Protein AF-J2WHX5-F1 (afdb_monomer_lite)

Foldseek 3Di:
DDADDLGWDWDDDPPDIDTDDFDDFWDFPDFWDWPDWADPPDQKGKTKTFTRTGQGSLAQPFDDDAPVSDLWDDKDKWFAWQPHTWAPWDWGWDDDGQFKTKIKIKIWHDLPPDPVDDTDIKIWMWMQGNNRRMIMIMIGDRDNDQDAAEFEKADKFAAAAVGPDGDPDFHQWIKIAQDQQKIKIKGKAAPPKDWPNHQEHDKATDIHHHTFTWDDDLFFTETNDQFFWQRMKMKMFIARDTCHNHPPDDRFDWFFKKKFKWFQQDPDAFKWKKKFWKAAPVGRVDIIIAIEIEGPQQWDAPPDPPCLCPPPSCVVQQQQPPVDNVRTSHDRRMIMHITGNLQPQVDVPRRITTRIMMIHRASSSHKYAHWYAFNRDDDVRHTGQADDPDPPDDDGTHMRHPHDDGGTITTQKMWGWHWDWDWGWDWMKIWMWRAGNVGRIDDIRIDTDTDRHTDTYTHIGMHNSPDDDD

pLDDT: mean 80.38, std 15.56, range [23.22, 98.12]

Structure (mmCIF, N/CA/C/O backbone):
data_AF-J2WHX5-F1
#
_entry.id   AF-J2WHX5-F1
#
loop_
_atom_site.group_PDB
_atom_site.id
_atom_site.type_symbol
_atom_site.label_atom_id
_atom_site.label_alt_id
_atom_site.label_comp_id
_atom_site.label_asym_id
_atom_site.label_entity_id
_atom_site.label_seq_id
_atom_site.pdbx_PDB_ins_code
_atom_site.Cartn_x
_atom_site.Cartn_y
_atom_site.Cartn_z
_atom_site.occupancy
_atom_site.B_iso_or_equiv
_atom_site.auth_seq_id
_atom_site.auth_comp_id
_atom_site.auth_asym_id
_atom_site.auth_atom_id
_atom_site.pdbx_PDB_model_num
ATOM 1 N N . GLN A 1 1 ? -35.694 11.756 69.079 1.00 69.62 1 GLN A N 1
ATOM 2 C CA . GLN A 1 1 ? -35.467 11.508 67.651 1.00 69.62 1 GLN A CA 1
ATOM 3 C C . GLN A 1 1 ? -34.637 10.246 67.579 1.00 69.62 1 GLN A C 1
ATOM 5 O O . GLN A 1 1 ? -33.686 10.145 68.351 1.00 69.62 1 GLN A O 1
ATOM 10 N N . ALA A 1 2 ? -35.062 9.271 66.788 1.00 67.25 2 ALA A N 1
ATOM 11 C CA . ALA A 1 2 ? -34.169 8.220 66.316 1.00 67.25 2 ALA A CA 1
ATOM 12 C C . ALA A 1 2 ? -33.824 8.549 64.863 1.00 67.25 2 ALA A C 1
ATOM 14 O O . ALA A 1 2 ? -34.623 9.209 64.198 1.00 67.25 2 ALA A O 1
ATOM 15 N N . THR A 1 3 ? -32.652 8.116 64.429 1.00 66.19 3 THR A N 1
ATOM 16 C CA . THR A 1 3 ? -32.201 8.185 63.043 1.00 66.19 3 THR A CA 1
ATOM 17 C C . THR A 1 3 ? -31.681 6.800 62.696 1.00 66.19 3 THR A C 1
ATOM 19 O O . THR A 1 3 ? -31.061 6.168 63.560 1.00 66.19 3 THR A O 1
ATOM 22 N N . ASP A 1 4 ? -31.998 6.308 61.509 1.00 67.38 4 ASP A N 1
ATOM 23 C CA . ASP A 1 4 ? -31.472 5.063 60.949 1.00 67.38 4 ASP A CA 1
ATOM 24 C C . ASP A 1 4 ? -30.154 5.333 60.199 1.00 67.38 4 ASP A C 1
ATOM 26 O O . ASP A 1 4 ? -29.227 5.875 60.815 1.00 67.38 4 ASP A O 1
ATOM 30 N N . LYS A 1 5 ? -29.975 4.827 58.975 1.00 59.03 5 LYS A N 1
ATOM 31 C CA . LYS A 1 5 ? -28.643 4.559 58.404 1.00 59.03 5 LYS A CA 1
ATOM 32 C C . LYS A 1 5 ? -28.237 5.570 57.330 1.00 59.03 5 LYS A C 1
ATOM 34 O O . LYS A 1 5 ? -27.084 6.002 57.329 1.00 59.03 5 LYS A O 1
ATOM 39 N N . ASP A 1 6 ? -29.167 5.866 56.446 1.00 62.56 6 ASP A N 1
ATOM 40 C CA . ASP A 1 6 ? -29.176 6.857 55.361 1.00 62.56 6 ASP A CA 1
ATOM 41 C C . ASP A 1 6 ? -29.341 8.285 55.920 1.00 62.56 6 ASP A C 1
ATOM 43 O O . ASP A 1 6 ? -28.575 9.187 55.576 1.00 62.56 6 ASP A O 1
ATOM 47 N N . GLY A 1 7 ? -30.235 8.472 56.892 1.00 64.38 7 GLY A N 1
ATOM 48 C CA . GLY A 1 7 ? -30.440 9.745 57.580 1.00 64.38 7 GLY A CA 1
ATOM 49 C C . GLY A 1 7 ? -31.873 10.012 58.029 1.00 64.38 7 GLY A C 1
ATOM 50 O O . GLY A 1 7 ? -32.100 11.044 58.679 1.00 64.38 7 GLY A O 1
ATOM 51 N N . ASP A 1 8 ? -32.818 9.117 57.742 1.00 69.88 8 ASP A N 1
ATOM 52 C CA . ASP A 1 8 ? -34.226 9.324 58.043 1.00 69.88 8 ASP A CA 1
ATOM 53 C C . ASP A 1 8 ? -34.507 9.487 59.535 1.00 69.88 8 ASP A C 1
ATOM 55 O O . ASP A 1 8 ? -33.930 8.827 60.403 1.00 69.88 8 ASP A O 1
ATOM 59 N N . THR A 1 9 ? -35.390 10.433 59.885 1.00 71.44 9 THR A N 1
ATOM 60 C CA . THR A 1 9 ? -35.590 10.802 61.297 1.00 71.44 9 THR A CA 1
ATOM 61 C C . THR A 1 9 ? -36.992 10.541 61.826 1.00 71.44 9 THR A C 1
ATOM 63 O O . THR A 1 9 ? -37.989 11.166 61.462 1.00 71.44 9 THR A O 1
ATOM 66 N N . VAL A 1 10 ? -37.047 9.685 62.843 1.00 68.75 10 VAL A N 1
ATOM 67 C CA . VAL A 1 10 ? -38.260 9.375 63.591 1.00 68.75 10 VAL A CA 1
ATOM 68 C C . VAL A 1 10 ? -38.437 10.378 64.728 1.00 68.75 10 VAL A C 1
ATOM 70 O O . VAL A 1 10 ? -37.725 10.357 65.746 1.00 68.75 10 VAL A O 1
ATOM 73 N N . THR A 1 11 ? -39.440 11.246 64.593 1.00 73.06 11 THR A N 1
ATOM 74 C CA . THR A 1 11 ? -39.823 12.216 65.628 1.00 73.06 11 THR A CA 1
ATOM 75 C C . THR A 1 11 ? -41.095 11.769 66.344 1.00 73.06 11 THR A C 1
ATOM 77 O O . THR A 1 11 ? -42.181 11.710 65.771 1.00 73.06 11 THR A O 1
ATOM 80 N N . ALA A 1 12 ? -40.969 11.478 67.641 1.00 64.31 12 ALA A N 1
ATOM 81 C CA . ALA A 1 12 ? -42.103 11.133 68.488 1.00 64.31 12 ALA A CA 1
ATOM 82 C C . ALA A 1 12 ? -42.965 12.375 68.779 1.00 64.31 12 ALA A C 1
ATOM 84 O O . ALA A 1 12 ? -42.508 13.314 69.434 1.00 64.31 12 ALA A O 1
ATOM 85 N N . ALA A 1 13 ? -44.223 12.356 68.337 1.00 68.88 13 ALA A N 1
ATOM 86 C CA . ALA A 1 13 ? -45.250 13.291 68.784 1.00 68.88 13 ALA A CA 1
ATOM 87 C C . ALA A 1 13 ? -46.080 12.656 69.914 1.00 68.88 13 ALA A C 1
ATOM 89 O O . ALA A 1 13 ? -46.140 11.435 70.038 1.00 68.88 13 ALA A O 1
ATOM 90 N N . ALA A 1 14 ? -46.753 13.478 70.725 1.00 71.12 14 ALA A N 1
ATOM 91 C CA . ALA A 1 14 ? -47.416 13.037 71.960 1.00 71.12 14 ALA A CA 1
ATOM 92 C C . ALA A 1 14 ? -48.461 11.909 71.791 1.00 71.12 14 ALA A C 1
ATOM 94 O O . ALA A 1 14 ? -48.745 11.205 72.756 1.00 71.12 14 ALA A O 1
ATOM 95 N N . GLU A 1 15 ? -49.014 11.732 70.585 1.00 76.00 15 GLU A N 1
ATOM 96 C CA . GLU A 1 15 ? -50.045 10.728 70.273 1.00 76.00 15 GLU A CA 1
ATOM 97 C C . GLU A 1 15 ? -49.767 9.934 68.979 1.00 76.00 15 GLU A C 1
ATOM 99 O O . GLU A 1 15 ? -50.596 9.124 68.567 1.00 76.00 15 GLU A O 1
ATOM 104 N N . LYS A 1 16 ? -48.622 10.147 68.308 1.00 71.69 16 LYS A N 1
ATOM 105 C CA . LYS A 1 16 ? -48.278 9.432 67.065 1.00 71.69 16 LYS A CA 1
ATOM 106 C C . LYS A 1 16 ? -46.773 9.317 66.825 1.00 71.69 16 LYS A C 1
ATOM 108 O O . LYS A 1 16 ? -46.006 10.226 67.144 1.00 71.69 16 LYS A O 1
ATOM 113 N N . LEU A 1 17 ? -46.385 8.220 66.183 1.00 76.19 17 LEU A N 1
ATOM 114 C CA . LEU A 1 17 ? -45.088 8.077 65.535 1.00 76.19 17 LEU A CA 1
ATOM 115 C C . LEU A 1 17 ? -45.186 8.698 64.136 1.00 76.19 17 LEU A C 1
ATOM 117 O O . LEU A 1 17 ? -46.140 8.410 63.414 1.00 76.19 17 LEU A O 1
ATOM 121 N N . VAL A 1 18 ? -44.242 9.563 63.775 1.00 74.25 18 VAL A N 1
ATOM 122 C CA . VAL A 1 18 ? -44.043 9.995 62.387 1.00 74.25 18 VAL A CA 1
ATOM 123 C C . VAL A 1 18 ? -42.678 9.479 61.964 1.00 74.25 18 VAL A C 1
ATOM 125 O O . VAL A 1 18 ? -41.686 9.734 62.650 1.00 74.25 18 VAL A O 1
ATOM 128 N N . ILE A 1 19 ? -42.687 8.722 60.875 1.00 71.50 19 ILE A N 1
ATOM 129 C CA . ILE A 1 19 ? -41.524 8.230 60.148 1.00 71.50 19 ILE A CA 1
ATOM 130 C C . ILE A 1 19 ? -41.614 8.936 58.793 1.00 71.50 19 ILE A C 1
ATOM 132 O O . ILE A 1 19 ? -42.675 8.882 58.164 1.00 71.50 19 ILE A O 1
ATOM 136 N N . THR A 1 20 ? -40.567 9.663 58.423 1.00 68.81 20 THR A N 1
ATOM 137 C CA . THR A 1 20 ? -40.278 9.947 57.014 1.00 68.81 20 THR A CA 1
ATOM 138 C C . THR A 1 20 ? -39.442 8.772 56.520 1.00 68.81 20 THR A C 1
ATOM 140 O O . THR A 1 20 ? -38.697 8.208 57.321 1.00 68.81 20 THR A O 1
ATOM 143 N N . VAL A 1 21 ? -39.683 8.357 55.281 1.00 71.44 21 VAL A N 1
ATOM 144 C CA . VAL A 1 21 ? -38.788 7.485 54.526 1.00 71.44 21 VAL A CA 1
ATOM 145 C C . VAL A 1 21 ? -38.542 8.236 53.224 1.00 71.44 21 VAL A C 1
ATOM 147 O O . VAL A 1 21 ? -39.523 8.545 52.537 1.00 71.44 21 VAL A O 1
ATOM 150 N N . ASP A 1 22 ? -37.297 8.604 52.960 1.00 71.19 22 ASP A N 1
ATOM 151 C CA . ASP A 1 22 ? -36.846 9.129 51.678 1.00 71.19 22 ASP A CA 1
ATOM 152 C C . ASP A 1 22 ? -36.421 7.909 50.832 1.00 71.19 22 ASP A C 1
ATOM 154 O O . ASP A 1 22 ? -35.438 7.248 51.139 1.00 71.19 22 ASP A O 1
ATOM 158 N N . ASP A 1 23 ? -37.249 7.585 49.835 1.00 72.94 23 ASP A N 1
ATOM 159 C CA . ASP A 1 23 ? -37.222 6.396 48.961 1.00 72.94 23 ASP A CA 1
ATOM 160 C C . ASP A 1 23 ? -37.295 6.938 47.522 1.00 72.94 23 ASP A C 1
ATOM 162 O O . ASP A 1 23 ? -38.270 7.633 47.178 1.00 72.94 23 ASP A O 1
ATOM 166 N N . ASP A 1 24 ? -36.227 6.757 46.732 1.00 78.00 24 ASP A N 1
ATOM 167 C CA . ASP A 1 24 ? -36.141 7.269 45.360 1.00 78.00 24 ASP A CA 1
ATOM 168 C C . ASP A 1 24 ? -35.414 6.357 44.355 1.00 78.00 24 ASP A C 1
ATOM 170 O O . ASP A 1 24 ? -34.281 5.925 44.530 1.00 78.00 24 ASP A O 1
ATOM 174 N N . THR A 1 25 ? -36.059 6.140 43.204 1.00 84.00 25 THR A N 1
ATOM 175 C CA . THR A 1 25 ? -35.474 5.370 42.102 1.00 84.00 25 THR A CA 1
ATOM 176 C C . THR A 1 25 ? -34.244 6.083 41.506 1.00 84.00 25 THR A C 1
ATOM 178 O O . THR A 1 25 ? -34.341 7.274 41.179 1.00 84.00 25 THR A O 1
ATOM 181 N N . PRO A 1 26 ? -33.137 5.369 41.222 1.00 89.75 26 PRO A N 1
ATOM 182 C CA . PRO A 1 26 ? -31.967 5.912 40.542 1.00 89.75 26 PRO A CA 1
ATOM 183 C C . PRO A 1 26 ? -32.295 6.518 39.177 1.00 89.75 26 PRO A C 1
ATOM 185 O O . PRO A 1 26 ? -33.204 6.079 38.463 1.00 89.75 26 PRO A O 1
ATOM 188 N N . VAL A 1 27 ? -31.513 7.521 38.778 1.00 88.12 27 VAL A N 1
ATOM 189 C CA . VAL A 1 27 ? -31.733 8.298 37.555 1.00 88.12 27 VAL A CA 1
ATOM 190 C C . VAL A 1 27 ? -30.424 8.484 36.801 1.00 88.12 27 VAL A C 1
ATOM 192 O O . VAL A 1 27 ? -29.420 8.901 37.371 1.00 88.12 27 VAL A O 1
ATOM 195 N N . ILE A 1 28 ? -30.481 8.263 35.487 1.00 86.00 28 ILE A N 1
ATOM 196 C CA . ILE A 1 28 ? -29.488 8.771 34.543 1.00 86.00 28 ILE A CA 1
ATOM 197 C C . ILE A 1 28 ? -30.054 10.029 33.877 1.00 86.00 28 ILE A C 1
ATOM 199 O O . ILE A 1 28 ? -31.105 9.991 33.234 1.00 86.00 28 ILE A O 1
ATOM 203 N N . GLY A 1 29 ? -29.408 11.172 34.124 1.00 76.44 29 GLY A N 1
ATOM 204 C CA . GLY A 1 29 ? -29.926 12.505 33.783 1.00 76.44 29 GLY A CA 1
ATOM 205 C C . GLY A 1 29 ? -29.842 12.861 32.295 1.00 76.44 29 GLY A C 1
ATOM 206 O O . GLY A 1 29 ? -30.629 13.676 31.807 1.00 76.44 29 GLY A O 1
ATOM 207 N N . THR A 1 30 ? -28.921 12.228 31.574 1.00 76.62 30 THR A N 1
ATOM 208 C CA . THR A 1 30 ? -28.704 12.342 30.129 1.00 76.62 30 THR A CA 1
ATOM 209 C C . THR A 1 30 ? -28.457 10.948 29.578 1.00 76.62 30 THR A C 1
ATOM 211 O O . THR A 1 30 ? -27.685 10.196 30.164 1.00 76.62 30 THR A O 1
ATOM 214 N N . ALA A 1 31 ? -29.092 10.598 28.455 1.00 74.06 31 ALA A N 1
ATOM 215 C CA . ALA A 1 31 ? -28.729 9.374 27.747 1.00 74.06 31 ALA A CA 1
ATOM 216 C C . ALA A 1 31 ? -27.216 9.401 27.445 1.00 74.06 31 ALA A C 1
ATOM 218 O O . ALA A 1 31 ? -26.727 10.479 27.089 1.00 74.06 31 ALA A O 1
ATOM 219 N N . PRO A 1 32 ? -26.488 8.284 27.601 1.00 76.62 32 PRO A N 1
ATOM 220 C CA . PRO A 1 32 ? -25.073 8.246 27.264 1.00 76.62 32 PRO A CA 1
ATOM 221 C C . PRO A 1 32 ? -24.844 8.571 25.786 1.00 76.62 32 PRO A C 1
ATOM 223 O O . PRO A 1 32 ? -25.601 8.120 24.926 1.00 76.62 32 PRO A O 1
ATOM 226 N N . VAL A 1 33 ? -23.821 9.374 25.492 1.00 71.50 33 VAL A N 1
ATOM 227 C CA . VAL A 1 33 ? -23.455 9.776 24.125 1.00 71.50 33 VAL A CA 1
ATOM 228 C C . VAL A 1 33 ? -21.936 9.798 24.005 1.00 71.50 33 VAL A C 1
ATOM 230 O O . VAL A 1 33 ? -21.283 10.490 24.783 1.00 71.50 33 VAL A O 1
ATOM 233 N N . GLN A 1 34 ? -21.393 9.087 23.015 1.00 77.94 34 GLN A N 1
ATOM 234 C CA . GLN A 1 34 ? -19.989 9.181 22.607 1.00 77.94 34 GLN A CA 1
ATOM 235 C C . GLN A 1 34 ? -19.668 10.604 22.118 1.00 77.94 34 GLN A C 1
ATOM 237 O O . GLN A 1 34 ? -20.315 11.111 21.203 1.00 77.94 34 GLN A O 1
ATOM 242 N N . ASP A 1 35 ? -18.655 11.231 22.718 1.00 67.69 35 ASP A N 1
ATOM 243 C CA . ASP A 1 35 ? -18.164 12.578 22.371 1.00 67.69 35 ASP A CA 1
ATOM 244 C C . ASP A 1 35 ? -16.783 12.540 21.681 1.00 67.69 35 ASP A C 1
ATOM 246 O O . ASP A 1 35 ? -16.350 13.518 21.073 1.00 67.69 35 ASP A O 1
ATOM 250 N N . VAL A 1 36 ? -16.074 11.405 21.764 1.00 64.69 36 VAL A N 1
ATOM 251 C CA . VAL A 1 36 ? -14.696 11.249 21.270 1.00 64.69 36 VAL A CA 1
ATOM 252 C C . VAL A 1 36 ? -14.537 9.968 20.454 1.00 64.69 36 VAL A C 1
ATOM 254 O O . VAL A 1 36 ? -14.772 8.872 20.963 1.00 64.69 36 VAL A O 1
ATOM 257 N N . ASP A 1 37 ? -14.061 10.134 19.219 1.00 66.75 37 ASP A N 1
ATOM 258 C CA . ASP A 1 37 ? -13.574 9.061 18.348 1.00 66.75 37 ASP A CA 1
ATOM 259 C C . ASP A 1 37 ? -12.095 8.742 18.659 1.00 66.75 37 ASP A C 1
ATOM 261 O O . ASP A 1 37 ? -11.327 9.644 19.022 1.00 66.75 37 ASP A O 1
ATOM 265 N N . PRO A 1 38 ? -11.643 7.486 18.497 1.00 68.00 38 PRO A N 1
ATOM 266 C CA . PRO A 1 38 ? -10.283 7.092 18.840 1.00 68.00 38 PRO A CA 1
ATOM 267 C C . PRO A 1 38 ? -9.247 7.566 17.811 1.00 68.00 38 PRO A C 1
ATOM 269 O O . PRO A 1 38 ? -9.544 7.904 16.666 1.00 68.00 38 PRO A O 1
ATOM 272 N N . THR A 1 39 ? -7.977 7.559 18.219 1.00 64.44 39 THR A N 1
ATOM 273 C CA . THR A 1 39 ? -6.865 7.978 17.352 1.00 64.44 39 THR A CA 1
ATOM 274 C C . THR A 1 39 ? -6.471 6.862 16.381 1.00 64.44 39 THR A C 1
ATOM 276 O O . THR A 1 39 ? -6.155 5.749 16.799 1.00 64.44 39 THR A O 1
ATOM 279 N N . LEU A 1 40 ? -6.437 7.171 15.081 1.00 59.16 40 LEU A N 1
ATOM 280 C CA . LEU A 1 40 ? -5.997 6.243 14.033 1.00 59.16 40 LEU A CA 1
ATOM 281 C C . LEU A 1 40 ? -4.537 5.800 14.242 1.00 59.16 40 LEU A C 1
ATOM 283 O O . LEU A 1 40 ? -3.682 6.609 14.603 1.00 59.16 40 LEU A O 1
ATOM 287 N N . GLY A 1 41 ? -4.252 4.517 14.000 1.00 56.66 41 GLY A N 1
ATOM 288 C CA . GLY A 1 41 ? -2.913 3.931 14.158 1.00 56.66 41 GLY A CA 1
ATOM 289 C C . GLY A 1 41 ? -2.445 3.741 15.610 1.00 56.66 41 GLY A C 1
ATOM 290 O O . GLY A 1 41 ? -1.303 3.342 15.830 1.00 56.66 41 GLY A O 1
ATOM 291 N N . ALA A 1 42 ? -3.293 4.018 16.605 1.00 67.56 42 ALA A N 1
ATOM 292 C CA . ALA A 1 42 ? -3.021 3.671 17.997 1.00 67.56 42 ALA A CA 1
ATOM 293 C C . ALA A 1 42 ? -3.208 2.163 18.244 1.00 67.56 42 ALA A C 1
ATOM 295 O O . ALA A 1 42 ? -4.025 1.518 17.593 1.00 67.56 42 ALA A O 1
ATOM 296 N N . THR A 1 43 ? -2.479 1.609 19.217 1.00 76.12 43 THR A N 1
ATOM 297 C CA . THR A 1 43 ? -2.618 0.203 19.646 1.00 76.12 43 THR A CA 1
ATOM 298 C C . THR A 1 43 ? -3.829 -0.038 20.550 1.00 76.12 43 THR A C 1
ATOM 300 O O . THR A 1 43 ? -4.262 -1.176 20.685 1.00 76.12 43 THR A O 1
ATOM 303 N N . SER A 1 44 ? -4.374 1.016 21.164 1.00 83.88 44 SER A N 1
ATOM 304 C CA . SER A 1 44 ? -5.655 0.997 21.872 1.00 83.88 44 SER A CA 1
ATOM 305 C C . SER A 1 44 ? -6.564 2.112 21.357 1.00 83.88 44 SER A C 1
ATOM 307 O O . SER A 1 44 ? -6.102 3.168 20.915 1.00 83.88 44 SER A O 1
ATOM 309 N N . TRP A 1 45 ? -7.869 1.865 21.385 1.00 86.81 45 TRP A N 1
ATOM 310 C CA . TRP A 1 45 ? -8.908 2.849 21.103 1.00 86.81 45 TRP A CA 1
ATOM 311 C C . TRP A 1 45 ? -9.553 3.290 22.408 1.00 86.81 45 TRP A C 1
ATOM 313 O O . TRP A 1 45 ? -9.808 2.472 23.287 1.00 86.81 45 TRP A O 1
ATOM 323 N N . THR A 1 46 ? -9.829 4.586 22.531 1.00 88.25 46 THR A N 1
ATOM 324 C CA . THR A 1 46 ? -10.501 5.165 23.694 1.00 88.25 46 THR A CA 1
ATOM 325 C C . THR A 1 46 ? -11.726 5.933 23.232 1.00 88.25 46 THR A C 1
ATOM 327 O O . THR A 1 46 ? -11.609 6.861 22.435 1.00 88.25 46 THR A O 1
ATOM 330 N N . PHE A 1 47 ? -12.875 5.557 23.776 1.00 88.38 47 PHE A N 1
ATOM 331 C CA . PHE A 1 47 ? -14.158 6.222 23.603 1.00 88.38 47 PHE A CA 1
ATOM 332 C C . PHE A 1 47 ? -14.562 6.833 24.942 1.00 88.38 47 PHE A C 1
ATOM 334 O O . PHE A 1 47 ? -14.354 6.222 25.992 1.00 88.38 47 PHE A O 1
ATOM 341 N N . SER A 1 48 ? -15.154 8.021 24.933 1.00 90.06 48 SER A N 1
ATOM 342 C CA . SER A 1 48 ? -15.643 8.668 26.154 1.00 90.06 48 SER A CA 1
ATOM 343 C C . SER A 1 48 ? -16.919 9.445 25.894 1.00 90.06 48 SER A C 1
ATOM 345 O O . SER A 1 48 ? -17.133 9.923 24.778 1.00 90.06 48 SER A O 1
ATOM 347 N N . GLY A 1 49 ? -17.733 9.609 26.932 1.00 88.75 49 GLY A N 1
ATOM 348 C CA . GLY A 1 49 ? -18.998 10.323 26.837 1.00 88.75 49 GLY A CA 1
ATOM 349 C C . GLY A 1 49 ? -19.595 10.695 28.188 1.00 88.75 49 GLY A C 1
ATOM 350 O O . GLY A 1 49 ? -19.127 10.251 29.240 1.00 88.75 49 GLY A O 1
ATOM 351 N N . ASP A 1 50 ? -20.648 11.508 28.151 1.00 86.25 50 ASP A N 1
ATOM 352 C CA . ASP A 1 50 ? -21.379 11.930 29.347 1.00 86.25 50 ASP A CA 1
ATOM 353 C C . ASP A 1 50 ? -22.241 10.784 29.905 1.00 86.25 50 ASP A C 1
ATOM 355 O O . ASP A 1 50 ? -22.867 10.018 29.171 1.00 86.25 50 ASP A O 1
ATOM 359 N N . PHE A 1 51 ? -22.306 10.693 31.230 1.00 83.69 51 PHE A N 1
ATOM 360 C CA . PHE A 1 51 ? -23.065 9.709 31.995 1.00 83.69 51 PHE A CA 1
ATOM 361 C C . PHE A 1 51 ? -23.521 10.342 33.320 1.00 83.69 51 PHE A C 1
ATOM 363 O O . PHE A 1 51 ? -22.922 10.127 34.371 1.00 83.69 51 PHE A O 1
ATOM 370 N N . ALA A 1 52 ? -24.577 11.161 33.267 1.00 84.38 52 ALA A N 1
ATOM 371 C CA . ALA A 1 52 ? -25.080 11.909 34.422 1.00 84.38 52 ALA A CA 1
ATOM 372 C C . ALA A 1 52 ? -25.695 10.981 35.485 1.00 84.38 52 ALA A C 1
ATOM 374 O O . ALA A 1 52 ? -26.871 10.617 35.392 1.00 84.38 52 ALA A O 1
ATOM 375 N N . TYR A 1 53 ? -24.899 10.600 36.480 1.00 88.56 53 TYR A N 1
ATOM 376 C CA . TYR A 1 53 ? -25.161 9.514 37.416 1.00 88.56 53 TYR A CA 1
ATOM 377 C C . TYR A 1 53 ? -25.829 10.006 38.704 1.00 88.56 53 TYR A C 1
ATOM 379 O O . TYR A 1 53 ? -25.298 10.852 39.421 1.00 88.56 53 TYR A O 1
ATOM 387 N N . SER A 1 54 ? -26.977 9.427 39.064 1.00 88.56 54 SER A N 1
ATOM 388 C CA . SER A 1 54 ? -27.621 9.699 40.351 1.00 88.56 54 SER A CA 1
ATOM 389 C C . SER A 1 54 ? -28.229 8.437 40.956 1.00 88.56 54 SER A C 1
ATOM 391 O O . SER A 1 54 ? -29.191 7.886 40.426 1.00 88.56 54 SER A O 1
ATOM 393 N N . ILE A 1 55 ? -27.692 8.015 42.103 1.00 87.38 55 ILE A N 1
ATOM 394 C CA . ILE A 1 55 ? -28.142 6.830 42.856 1.00 87.38 55 ILE A CA 1
ATOM 395 C C . ILE A 1 55 ? -29.258 7.124 43.873 1.00 87.38 55 ILE A C 1
ATOM 397 O O . ILE A 1 55 ? -29.809 6.192 44.437 1.00 87.38 55 ILE A O 1
ATOM 401 N N . GLY A 1 56 ? -29.569 8.402 44.122 1.00 84.50 56 GLY A N 1
ATOM 402 C CA . GLY A 1 56 ? -30.590 8.797 45.097 1.00 84.50 56 GLY A CA 1
ATOM 403 C C . GLY A 1 56 ? -30.126 8.755 46.561 1.00 84.50 56 GLY A C 1
ATOM 404 O O . GLY A 1 56 ? -28.929 8.848 46.864 1.00 84.50 56 GLY A O 1
ATOM 405 N N . ALA A 1 57 ? -31.096 8.666 47.467 1.00 80.31 57 ALA A N 1
ATOM 406 C CA . ALA A 1 57 ? -30.952 8.470 48.905 1.00 80.31 57 ALA A CA 1
ATOM 407 C C . ALA A 1 57 ? -30.503 7.039 49.250 1.00 80.31 57 ALA A C 1
ATOM 409 O O . ALA A 1 57 ? -29.697 6.858 50.168 1.00 80.31 57 ALA A O 1
ATOM 410 N N . ASP A 1 58 ? -30.927 6.047 48.463 1.00 83.12 58 ASP A N 1
ATOM 411 C CA . ASP A 1 58 ? -30.697 4.610 48.679 1.00 83.12 58 ASP A CA 1
ATOM 412 C C . ASP A 1 58 ? -29.273 4.126 48.312 1.00 83.12 58 ASP A C 1
ATOM 414 O O . ASP A 1 58 ? -29.027 2.974 47.931 1.00 83.12 58 ASP A O 1
ATOM 418 N N . GLN A 1 59 ? -28.281 5.009 48.473 1.00 82.06 59 GLN A N 1
ATOM 419 C CA . GLN A 1 59 ? -26.881 4.754 48.151 1.00 82.06 59 GLN A CA 1
ATOM 420 C C . GLN A 1 59 ? -26.295 3.575 48.950 1.00 82.06 59 GLN A C 1
ATOM 422 O O . GLN A 1 59 ? -26.310 3.525 50.188 1.00 82.06 59 GLN A O 1
ATOM 427 N N . ARG A 1 60 ? -25.636 2.661 48.231 1.00 81.94 60 ARG A N 1
ATOM 428 C CA . ARG A 1 60 ? -24.878 1.556 48.824 1.00 81.94 60 ARG A CA 1
ATOM 429 C C . ARG A 1 60 ? -23.716 2.071 49.682 1.00 81.94 60 ARG A C 1
ATOM 431 O O . ARG A 1 60 ? -23.042 3.054 49.376 1.00 81.94 60 ARG A O 1
ATOM 438 N N . GLY A 1 61 ? -23.465 1.388 50.802 1.00 69.31 61 GLY A N 1
ATOM 439 C CA . GLY A 1 61 ? -22.372 1.739 51.719 1.00 69.31 61 GLY A CA 1
ATOM 440 C C . GLY A 1 61 ? -20.993 1.741 51.030 1.00 69.31 61 GLY A C 1
ATOM 441 O O . GLY A 1 61 ? -20.835 1.132 49.980 1.00 69.31 61 GLY A O 1
ATOM 442 N N . PRO A 1 62 ? -19.952 2.352 51.632 1.00 70.62 62 PRO A N 1
ATOM 443 C CA . PRO A 1 62 ? -18.695 2.730 50.958 1.00 70.62 62 PRO A CA 1
ATOM 444 C C . PRO A 1 62 ? -17.779 1.565 50.519 1.00 70.62 62 PRO A C 1
ATOM 446 O O . PRO A 1 62 ? -16.598 1.778 50.252 1.00 70.62 62 PRO A O 1
ATOM 449 N N . THR A 1 63 ? -18.280 0.332 50.500 1.00 80.50 63 THR A N 1
ATOM 450 C CA . THR A 1 63 ? -17.544 -0.895 50.195 1.00 80.50 63 THR A CA 1
ATOM 451 C C . THR A 1 63 ? -18.354 -1.770 49.249 1.00 80.50 63 THR A C 1
ATOM 453 O O . THR A 1 63 ? -19.281 -2.452 49.685 1.00 80.50 63 THR A O 1
ATOM 456 N N . TYR A 1 64 ? -17.934 -1.793 47.990 1.00 90.19 64 TYR A N 1
ATOM 457 C CA . TYR A 1 64 ? -18.395 -2.712 46.957 1.00 90.19 64 TYR A CA 1
ATOM 458 C C . TYR A 1 64 ? -17.459 -3.923 46.988 1.00 90.19 64 TYR A C 1
ATOM 460 O O . TYR A 1 64 ? -16.248 -3.764 46.829 1.00 90.19 64 TYR A O 1
ATOM 468 N N . SER A 1 65 ? -17.975 -5.117 47.298 1.00 88.69 65 SER A N 1
ATOM 469 C CA . SER A 1 65 ? -17.133 -6.310 47.511 1.00 88.69 65 SER A CA 1
ATOM 470 C C . SER A 1 65 ? -17.265 -7.370 46.418 1.00 88.69 65 SER A C 1
ATOM 472 O O . SER A 1 65 ? -16.488 -8.326 46.386 1.00 88.69 65 SER A O 1
ATOM 474 N N . SER A 1 66 ? -18.245 -7.202 45.532 1.00 91.50 66 SER A N 1
ATOM 475 C CA . SER A 1 66 ? -18.574 -8.107 44.440 1.00 91.50 66 SER A CA 1
ATOM 476 C C . SER A 1 66 ? -19.518 -7.430 43.441 1.00 91.50 66 SER A C 1
ATOM 478 O O . SER A 1 66 ? -20.172 -6.445 43.773 1.00 91.50 66 SER A O 1
ATOM 480 N N . ALA A 1 67 ? -19.701 -8.045 42.269 1.00 90.06 67 ALA A N 1
ATOM 481 C CA . ALA A 1 67 ? -20.713 -7.644 41.287 1.00 90.06 67 ALA A CA 1
ATOM 482 C C . ALA A 1 67 ? -22.153 -7.585 41.846 1.0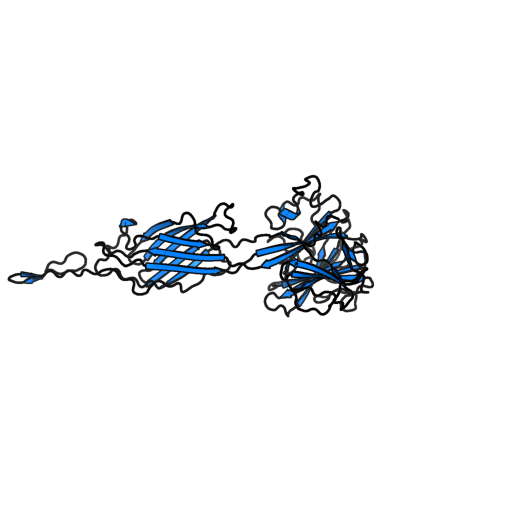0 90.06 67 ALA A C 1
ATOM 484 O O . ALA A 1 67 ? -22.982 -6.852 41.324 1.00 90.06 67 ALA A O 1
ATOM 485 N N . ALA A 1 68 ? -22.472 -8.351 42.898 1.00 88.88 68 ALA A N 1
ATOM 486 C CA . ALA A 1 68 ? -23.793 -8.320 43.541 1.00 88.88 68 ALA A CA 1
ATOM 487 C C . ALA A 1 68 ? -23.986 -7.099 44.464 1.00 88.88 68 ALA A C 1
ATOM 489 O O . ALA A 1 68 ? -25.113 -6.770 44.843 1.00 88.88 68 ALA A O 1
ATOM 490 N N . ASP A 1 69 ? -22.885 -6.435 44.818 1.00 89.19 69 ASP A N 1
ATOM 491 C CA . ASP A 1 69 ? -22.878 -5.195 45.586 1.00 89.19 69 ASP A CA 1
ATOM 492 C C . ASP A 1 69 ? -22.830 -3.953 44.682 1.00 89.19 69 ASP A C 1
ATOM 494 O O . ASP A 1 69 ? -22.888 -2.855 45.219 1.00 89.19 69 ASP A O 1
ATOM 498 N N . SER A 1 70 ? -22.706 -4.121 43.359 1.00 93.06 70 SER A N 1
ATOM 499 C CA . SER A 1 70 ? -22.530 -3.037 42.385 1.00 93.06 70 SER A CA 1
ATOM 500 C C . SER A 1 70 ? -23.753 -2.127 42.278 1.00 93.06 70 SER A C 1
ATOM 502 O O . SER A 1 70 ? -24.882 -2.612 42.370 1.00 93.06 70 SER A O 1
ATOM 504 N N . ASP A 1 71 ? -23.527 -0.836 42.010 1.00 93.94 71 ASP A N 1
ATOM 505 C CA . ASP A 1 71 ? -24.601 0.078 41.598 1.00 93.94 71 ASP A CA 1
ATOM 506 C C . ASP A 1 71 ? -25.032 -0.175 40.133 1.00 93.94 71 ASP A C 1
ATOM 508 O O . ASP A 1 71 ? -25.990 0.428 39.655 1.00 93.94 71 ASP A O 1
ATOM 512 N N . PHE A 1 72 ? -24.346 -1.059 39.393 1.00 94.00 72 PHE A N 1
ATOM 513 C CA . PHE A 1 72 ? -24.653 -1.402 38.003 1.00 94.00 72 PHE A CA 1
ATOM 514 C C . PHE A 1 72 ? -25.075 -2.866 37.866 1.00 94.00 72 PHE A C 1
ATOM 516 O O . PHE A 1 72 ? -24.442 -3.783 38.391 1.00 94.00 72 PHE A O 1
ATOM 523 N N . ALA A 1 73 ? -26.126 -3.107 37.087 1.00 93.38 73 ALA A N 1
ATOM 524 C CA . ALA A 1 73 ? -26.670 -4.438 36.855 1.00 93.38 73 ALA A CA 1
ATOM 525 C C . ALA A 1 73 ? -27.021 -4.679 35.386 1.00 93.38 73 ALA A C 1
ATOM 527 O O . ALA A 1 73 ? -27.230 -3.752 34.607 1.00 93.38 73 ALA A O 1
ATOM 528 N N . ALA A 1 74 ? -27.136 -5.963 35.033 1.00 92.19 74 ALA A N 1
ATOM 529 C CA . ALA A 1 74 ? -27.545 -6.426 33.707 1.00 92.19 74 ALA A CA 1
ATOM 530 C C . ALA A 1 74 ? -26.702 -5.863 32.544 1.00 92.19 74 ALA A C 1
ATOM 532 O O . ALA A 1 74 ? -27.247 -5.648 31.466 1.00 92.19 74 ALA A O 1
ATOM 533 N N . LEU A 1 75 ? -25.395 -5.654 32.761 1.00 94.88 75 LEU A N 1
ATOM 534 C CA . LEU A 1 75 ? -24.478 -5.251 31.697 1.00 94.88 75 LEU A CA 1
ATOM 535 C C . LEU A 1 75 ? -24.428 -6.331 30.607 1.00 94.88 75 LEU A C 1
ATOM 537 O O . LEU A 1 75 ? -24.178 -7.505 30.902 1.00 94.88 75 LEU A O 1
ATOM 541 N N . ALA A 1 76 ? -24.653 -5.930 29.362 1.00 95.44 76 ALA A N 1
ATOM 542 C CA . ALA A 1 76 ? -24.605 -6.786 28.189 1.00 95.44 76 ALA A CA 1
ATOM 543 C C . ALA A 1 76 ? -23.962 -6.030 27.024 1.00 95.44 76 ALA A C 1
ATOM 545 O O . ALA A 1 76 ? -24.390 -4.932 26.684 1.00 95.44 76 ALA A O 1
ATOM 546 N N . LEU A 1 77 ? -22.951 -6.640 26.405 1.00 97.19 77 LEU A N 1
ATOM 547 C CA . LEU A 1 77 ? -22.346 -6.155 25.169 1.00 97.19 77 LEU A CA 1
ATOM 548 C C . LEU A 1 77 ? -22.940 -6.915 23.978 1.00 97.19 77 LEU A C 1
ATOM 550 O O . LEU A 1 77 ? -23.072 -8.142 24.011 1.00 97.19 77 LEU A O 1
ATOM 554 N N . SER A 1 78 ? -23.264 -6.186 22.918 1.00 96.31 78 SER A N 1
ATOM 555 C CA . SER A 1 78 ? -23.658 -6.720 21.614 1.00 96.31 78 SER A CA 1
ATOM 556 C C . SER A 1 78 ? -23.169 -5.792 20.499 1.00 96.31 78 SER A C 1
ATOM 558 O O . SER A 1 78 ? -22.606 -4.742 20.792 1.00 96.31 78 SER A O 1
ATOM 560 N N . GLY A 1 79 ? -23.348 -6.184 19.236 1.00 94.12 79 GLY A N 1
ATOM 561 C CA . GLY A 1 79 ? -22.968 -5.361 18.087 1.00 94.12 79 GLY A CA 1
ATOM 562 C C . GLY A 1 79 ? -22.231 -6.137 16.997 1.00 94.12 79 GLY A C 1
ATOM 563 O O . GLY A 1 79 ? -22.313 -7.371 16.918 1.00 94.12 79 GLY A O 1
ATOM 564 N N . SER A 1 80 ? -21.499 -5.404 16.167 1.00 90.31 80 SER A N 1
ATOM 565 C CA . SER A 1 80 ? -20.689 -5.904 15.060 1.00 90.31 80 SER A CA 1
ATOM 566 C C . SER A 1 80 ? -19.342 -5.192 14.946 1.00 90.31 80 SER A C 1
ATOM 568 O O . SER A 1 80 ? -19.207 -4.007 15.243 1.00 90.31 80 SER A O 1
ATOM 570 N N . ALA A 1 81 ? -18.360 -5.932 14.445 1.00 86.94 81 ALA A N 1
ATOM 571 C CA . ALA A 1 81 ? -17.079 -5.419 13.990 1.00 86.94 81 ALA A CA 1
ATOM 572 C C . ALA A 1 81 ? -16.839 -5.929 12.559 1.00 86.94 81 ALA A C 1
ATOM 574 O O . ALA A 1 81 ? -17.126 -7.089 12.257 1.00 86.94 81 ALA A O 1
ATOM 575 N N . ASN A 1 82 ? -16.360 -5.059 11.671 1.00 78.94 82 ASN A N 1
ATOM 576 C CA . ASN A 1 82 ? -16.211 -5.312 10.233 1.00 78.94 82 ASN A CA 1
ATOM 577 C C . ASN A 1 82 ? -17.500 -5.829 9.553 1.00 78.94 82 ASN A C 1
ATOM 579 O O . ASN A 1 82 ? -17.459 -6.756 8.744 1.00 78.94 82 ASN A O 1
ATOM 583 N N . ASP A 1 83 ? -18.652 -5.246 9.901 1.00 80.12 83 ASP A N 1
ATOM 584 C CA . ASP A 1 83 ? -20.003 -5.632 9.449 1.00 80.12 83 ASP A CA 1
ATOM 585 C C . ASP A 1 83 ? -20.443 -7.069 9.829 1.00 80.12 83 ASP A C 1
ATOM 587 O O . ASP A 1 83 ? -21.505 -7.540 9.405 1.00 80.12 83 ASP A O 1
ATOM 591 N N . VAL A 1 84 ? -19.666 -7.769 10.667 1.00 84.44 84 VAL A N 1
ATOM 592 C CA . VAL A 1 84 ? -19.951 -9.120 11.177 1.00 84.44 84 VAL A CA 1
ATOM 593 C C . VAL A 1 84 ? -20.260 -9.054 12.674 1.00 84.44 84 VAL A C 1
ATOM 595 O O . VAL A 1 84 ? -19.605 -8.347 13.434 1.00 84.44 84 VAL A O 1
ATOM 598 N N . ALA A 1 85 ? -21.280 -9.789 13.125 1.00 91.25 85 ALA A N 1
ATOM 599 C CA . ALA A 1 85 ? -21.668 -9.810 14.536 1.00 91.25 85 ALA A CA 1
ATOM 600 C C . ALA A 1 85 ? -20.539 -10.349 15.435 1.00 91.25 85 ALA A C 1
ATOM 602 O O . ALA A 1 85 ? -19.947 -11.388 15.133 1.00 91.25 85 ALA A O 1
ATOM 603 N N . ILE A 1 86 ? -20.291 -9.677 16.562 1.00 92.94 86 ILE A N 1
ATOM 604 C CA . ILE A 1 86 ? -19.265 -10.097 17.527 1.00 92.94 86 ILE A CA 1
ATOM 605 C C . ILE A 1 86 ? -19.616 -11.444 18.182 1.00 92.94 86 ILE A C 1
ATOM 607 O O . ILE A 1 86 ? -20.784 -11.792 18.380 1.00 92.94 86 ILE A O 1
ATOM 611 N N . VAL A 1 87 ? -18.586 -12.208 18.544 1.00 94.06 87 VAL A N 1
ATOM 612 C CA . VAL A 1 87 ? -18.685 -13.569 19.089 1.00 94.06 87 VAL A CA 1
ATOM 613 C C . VAL A 1 87 ? -18.209 -13.594 20.542 1.00 94.06 87 VAL A C 1
ATOM 615 O O . VAL A 1 87 ? -17.276 -12.890 20.908 1.00 94.06 87 VAL A O 1
ATOM 618 N N . ASP A 1 88 ? -18.848 -14.415 21.378 1.00 95.19 88 ASP A N 1
ATOM 619 C CA . ASP A 1 88 ? -18.549 -14.565 22.812 1.00 95.19 88 ASP A CA 1
ATOM 620 C C . ASP A 1 88 ? -18.377 -13.236 23.604 1.00 95.19 88 ASP A C 1
ATOM 622 O O . ASP A 1 88 ? -17.430 -13.136 24.387 1.00 95.19 88 ASP A O 1
ATOM 626 N N . PRO A 1 89 ? -19.246 -12.211 23.446 1.00 97.06 89 PRO A N 1
ATOM 627 C CA . PRO A 1 89 ? -19.105 -10.964 24.193 1.00 97.06 89 PRO A CA 1
ATOM 628 C C . PRO A 1 89 ? -19.291 -11.183 25.701 1.00 97.06 89 PRO A C 1
ATOM 630 O O . PRO A 1 89 ? -20.223 -11.862 26.145 1.00 97.06 89 PRO A O 1
ATOM 633 N N . THR A 1 90 ? -18.421 -10.571 26.502 1.00 96.88 90 THR A N 1
ATOM 634 C CA . THR A 1 90 ? -18.472 -10.587 27.964 1.00 96.88 90 THR A CA 1
ATOM 635 C C . THR A 1 90 ? -18.263 -9.190 28.540 1.00 96.88 90 THR A C 1
ATOM 637 O O . THR A 1 90 ? -17.476 -8.394 28.032 1.00 96.88 90 THR A O 1
ATOM 640 N N . VAL A 1 91 ? -18.972 -8.907 29.632 1.00 97.38 91 VAL A N 1
ATOM 641 C CA . VAL A 1 91 ? -18.747 -7.741 30.490 1.00 97.38 91 VAL A CA 1
ATOM 642 C C . VAL A 1 91 ? -18.728 -8.259 31.920 1.00 97.38 91 VAL A C 1
ATOM 644 O O . VAL A 1 91 ? -19.667 -8.928 32.358 1.00 97.38 91 VAL A O 1
ATOM 647 N N . THR A 1 92 ? -17.642 -8.009 32.643 1.00 96.62 92 THR A N 1
ATOM 648 C CA . THR A 1 92 ? -17.421 -8.554 33.986 1.00 96.62 92 THR A CA 1
ATOM 649 C C . THR A 1 92 ? -17.000 -7.453 34.946 1.00 96.62 92 THR A C 1
ATOM 651 O O . THR A 1 92 ? -16.136 -6.644 34.634 1.00 96.62 92 THR A O 1
ATOM 654 N N . TRP A 1 93 ? -17.632 -7.406 36.119 1.00 97.19 93 TRP A N 1
ATOM 655 C CA . TRP A 1 93 ? -17.275 -6.462 37.179 1.00 97.19 93 TRP A CA 1
ATOM 656 C C . TRP A 1 93 ? -15.848 -6.727 37.664 1.00 97.19 93 TRP A C 1
ATOM 658 O O . TRP A 1 93 ? -15.522 -7.866 38.011 1.00 97.19 93 TRP A O 1
ATOM 668 N N . ASP A 1 94 ? -15.029 -5.679 37.703 1.00 97.06 94 ASP A N 1
ATOM 669 C CA . ASP A 1 94 ? -13.664 -5.717 38.227 1.00 97.06 94 ASP A CA 1
ATOM 670 C C . ASP A 1 94 ? -13.599 -5.125 39.639 1.00 97.06 94 ASP A C 1
ATOM 672 O O . ASP A 1 94 ? -13.193 -5.787 40.599 1.00 97.06 94 ASP A O 1
ATOM 676 N N . SER A 1 95 ? -14.008 -3.862 39.763 1.00 95.81 95 SER A N 1
ATOM 677 C CA . SER A 1 95 ? -13.865 -3.085 40.987 1.00 95.81 95 SER A CA 1
ATOM 678 C C . SER A 1 95 ? -14.806 -1.885 41.008 1.00 95.81 95 SER A C 1
ATOM 680 O O . SER A 1 95 ? -15.232 -1.381 39.972 1.00 95.81 95 SER A O 1
ATOM 682 N N . GLU A 1 96 ? -15.154 -1.408 42.205 1.00 95.44 96 GLU A N 1
ATOM 683 C CA . GLU A 1 96 ? -16.067 -0.277 42.349 1.00 95.44 96 GLU A CA 1
ATOM 684 C C . GLU A 1 96 ? -15.872 0.485 43.661 1.00 95.44 96 GLU A C 1
ATOM 686 O O . GLU A 1 96 ? -15.406 -0.036 44.679 1.00 95.44 96 GLU A O 1
ATOM 691 N N . SER A 1 97 ? -16.219 1.765 43.617 1.00 92.94 97 SER A N 1
ATOM 692 C CA . SER A 1 97 ? -16.115 2.721 44.706 1.00 92.94 97 SER A CA 1
ATOM 693 C C . SER A 1 97 ? -17.249 3.750 44.631 1.00 92.94 97 SER A C 1
ATOM 695 O O . SER A 1 97 ? -18.069 3.751 43.711 1.00 92.94 97 SER A O 1
ATOM 697 N N . LEU A 1 98 ? -17.265 4.680 45.589 1.00 89.69 98 LEU A N 1
ATOM 698 C CA . LEU A 1 98 ? -18.162 5.840 45.555 1.00 89.69 98 LEU A CA 1
ATOM 699 C C . LEU A 1 98 ? -17.882 6.803 44.384 1.00 89.69 98 LEU A C 1
ATOM 701 O O . LEU A 1 98 ? -18.737 7.625 44.085 1.00 89.69 98 LEU A O 1
ATOM 705 N N . ALA A 1 99 ? -16.698 6.738 43.763 1.00 92.06 99 ALA A N 1
ATOM 706 C CA . ALA A 1 99 ? -16.279 7.665 42.709 1.00 92.06 99 ALA A CA 1
ATOM 707 C C . ALA A 1 99 ? -16.233 7.032 41.310 1.00 92.06 99 ALA A C 1
ATOM 709 O O . ALA A 1 99 ? -16.329 7.754 40.330 1.00 92.06 99 ALA A O 1
ATOM 710 N N . ALA A 1 100 ? -16.088 5.709 41.201 1.00 94.62 100 ALA A N 1
ATOM 711 C CA . ALA A 1 100 ? -16.021 5.024 39.912 1.00 94.62 100 ALA A CA 1
ATOM 712 C C . ALA A 1 100 ? -16.398 3.539 40.008 1.00 94.62 100 ALA A C 1
ATOM 714 O O . ALA A 1 100 ? -16.223 2.935 41.072 1.00 94.62 100 ALA A O 1
ATOM 715 N N . ALA A 1 101 ? -16.853 2.963 38.894 1.00 95.69 101 ALA A N 1
ATOM 716 C CA . ALA A 1 101 ? -17.052 1.525 38.691 1.00 95.69 101 ALA A CA 1
ATOM 717 C C . ALA A 1 101 ? -16.312 1.058 37.428 1.00 95.69 101 ALA A C 1
ATOM 719 O O . ALA A 1 101 ? -16.396 1.721 36.395 1.00 95.69 101 ALA A O 1
ATOM 720 N N . THR A 1 102 ? -15.618 -0.076 37.512 1.00 97.56 102 THR A N 1
ATOM 721 C CA . THR A 1 102 ? -14.748 -0.621 36.462 1.00 97.56 102 THR A CA 1
ATOM 722 C C . THR A 1 102 ? -15.204 -2.019 36.055 1.00 97.56 102 THR A C 1
ATOM 724 O O . THR A 1 102 ? -15.480 -2.872 36.906 1.00 97.56 102 THR A O 1
ATOM 727 N N . PHE A 1 103 ? -15.235 -2.270 34.748 1.00 98.12 103 PHE A N 1
ATOM 728 C CA . PHE A 1 103 ? -15.626 -3.540 34.147 1.00 98.12 103 PHE A CA 1
ATOM 729 C C . PHE A 1 103 ? -14.605 -3.970 33.094 1.00 98.12 103 PHE A C 1
ATOM 731 O O . PHE A 1 103 ? -14.259 -3.190 32.208 1.00 98.12 103 PHE A O 1
ATOM 738 N N . ASN A 1 104 ? -14.173 -5.230 33.154 1.00 97.94 104 ASN A N 1
ATOM 739 C CA . ASN A 1 104 ? -13.408 -5.851 32.078 1.00 97.94 104 ASN A CA 1
ATOM 740 C C . ASN A 1 104 ? -14.390 -6.307 30.994 1.00 97.94 104 ASN A C 1
ATOM 742 O O . ASN A 1 104 ? -15.362 -7.020 31.283 1.00 97.94 104 ASN A O 1
ATOM 746 N N . VAL A 1 105 ? -14.130 -5.896 29.761 1.00 97.69 105 VAL A N 1
ATOM 747 C CA . VAL A 1 105 ? -14.929 -6.178 28.570 1.00 97.69 105 VAL A CA 1
ATOM 748 C C . VAL A 1 105 ? -14.089 -7.034 27.633 1.00 97.69 105 VAL A C 1
ATOM 750 O O . VAL A 1 105 ? -12.894 -6.797 27.476 1.00 97.69 105 VAL A O 1
ATOM 753 N N . SER A 1 106 ? -14.698 -8.019 26.985 1.00 97.00 106 SER A N 1
ATOM 754 C CA . SER A 1 106 ? -14.057 -8.702 25.863 1.00 97.00 106 SER A CA 1
ATOM 755 C C . SER A 1 106 ? -15.077 -9.235 24.876 1.00 97.00 106 SER A C 1
ATOM 757 O O . SER A 1 106 ? -16.231 -9.483 25.220 1.00 97.00 106 SER A O 1
ATOM 759 N N . PHE A 1 107 ? -14.652 -9.410 23.635 1.00 95.94 107 PHE A N 1
ATOM 760 C CA . PHE A 1 107 ? -15.419 -10.071 22.586 1.00 95.94 107 PHE A CA 1
ATOM 761 C C . PHE A 1 107 ? -14.448 -10.630 21.549 1.00 95.94 107 PHE A C 1
ATOM 763 O O . PHE A 1 107 ? -13.242 -10.397 21.622 1.00 95.94 107 PHE A O 1
ATOM 770 N N . LYS A 1 108 ? -14.963 -11.378 20.578 1.00 93.50 108 LYS A N 1
ATOM 771 C CA . LYS A 1 108 ? -14.195 -11.798 19.410 1.00 93.50 108 LYS A CA 1
ATOM 772 C C . LYS A 1 108 ? -14.802 -11.264 18.127 1.00 93.50 108 LYS A C 1
ATOM 774 O O . LYS A 1 108 ? -16.024 -11.130 18.039 1.00 93.50 108 LYS A O 1
ATOM 779 N N . TYR A 1 109 ? -13.967 -11.018 17.129 1.00 89.31 109 TYR A N 1
ATOM 780 C CA . TYR A 1 109 ? -14.388 -10.525 15.819 1.00 89.31 109 TYR A CA 1
ATOM 781 C C . TYR A 1 109 ? -13.702 -11.278 14.678 1.00 89.31 109 TYR A C 1
ATOM 783 O O . TYR A 1 109 ? -12.669 -11.921 14.860 1.00 89.31 109 TYR A O 1
ATOM 791 N N . ASP A 1 110 ? -14.321 -11.221 13.504 1.00 83.44 110 ASP A N 1
ATOM 792 C CA . ASP A 1 110 ? -13.775 -11.755 12.261 1.00 83.44 110 ASP A CA 1
ATOM 793 C C . ASP A 1 110 ? -12.916 -10.667 11.598 1.00 83.44 110 ASP A C 1
ATOM 795 O O . ASP A 1 110 ? -13.429 -9.678 11.064 1.00 83.44 110 ASP A O 1
ATOM 799 N N . HIS A 1 111 ? -11.598 -10.823 11.708 1.00 74.44 111 HIS A N 1
ATOM 800 C CA . HIS A 1 111 ? -10.619 -9.876 11.182 1.00 74.44 111 HIS A CA 1
ATOM 801 C C . HIS A 1 111 ? -10.678 -9.790 9.646 1.00 74.44 111 HIS A C 1
ATOM 803 O O . HIS A 1 111 ? -10.752 -8.694 9.094 1.00 74.44 111 HIS A O 1
ATOM 809 N N . ASP A 1 112 ? -10.779 -10.937 8.969 1.00 66.81 112 ASP A N 1
ATOM 810 C CA . ASP A 1 112 ? -10.721 -11.063 7.503 1.00 66.81 112 ASP A CA 1
ATOM 811 C C . ASP A 1 112 ? -12.088 -10.863 6.815 1.00 66.81 112 ASP A C 1
ATOM 813 O O . ASP A 1 112 ? -12.221 -11.038 5.601 1.00 66.81 112 ASP A O 1
ATOM 817 N N . ARG A 1 113 ? -13.152 -10.583 7.587 1.00 68.19 113 ARG A N 1
ATOM 818 C CA . ARG A 1 113 ? -14.560 -10.584 7.121 1.00 68.19 113 ARG A CA 1
ATOM 819 C C . ARG A 1 113 ? -14.973 -11.923 6.486 1.00 68.19 113 ARG A C 1
ATOM 821 O O . ARG A 1 113 ? -15.878 -11.975 5.644 1.00 68.19 113 ARG A O 1
ATOM 828 N N . ASN A 1 114 ? -14.305 -13.010 6.867 1.00 62.38 114 ASN A N 1
ATOM 829 C CA . ASN A 1 114 ? -14.423 -14.321 6.253 1.00 62.38 114 ASN A CA 1
ATOM 830 C C . ASN A 1 114 ? -14.687 -15.389 7.316 1.00 62.38 114 ASN A C 1
ATOM 832 O O . ASN A 1 114 ? -13.774 -15.873 7.980 1.00 62.38 114 ASN A O 1
ATOM 836 N N . ALA A 1 115 ? -15.931 -15.876 7.357 1.00 56.00 115 ALA A N 1
ATOM 837 C CA . ALA A 1 115 ? -16.421 -16.864 8.322 1.00 56.00 115 ALA A CA 1
ATOM 838 C C . ALA A 1 115 ? -15.697 -18.239 8.320 1.00 56.00 115 ALA A C 1
ATOM 840 O O . ALA A 1 115 ? -16.127 -19.163 9.017 1.00 56.00 115 ALA A O 1
ATOM 841 N N . ALA A 1 116 ? -14.647 -18.411 7.511 1.00 58.41 116 ALA A N 1
ATOM 842 C CA . ALA A 1 116 ? -13.714 -19.531 7.562 1.00 58.41 116 ALA A CA 1
ATOM 843 C C . ALA A 1 116 ? -12.527 -19.316 8.530 1.00 58.41 116 ALA A C 1
ATOM 845 O O . ALA A 1 116 ? -11.945 -20.313 8.969 1.00 58.41 116 ALA A O 1
ATOM 846 N N . THR A 1 117 ? -12.167 -18.072 8.868 1.00 64.88 117 THR A N 1
ATOM 847 C CA . THR A 1 117 ? -11.048 -17.763 9.774 1.00 64.88 117 THR A CA 1
ATOM 848 C C . THR A 1 117 ? -11.480 -17.857 11.244 1.00 64.88 117 THR A C 1
ATOM 850 O O . THR A 1 117 ? -12.659 -17.762 11.590 1.00 64.88 117 THR A O 1
ATOM 853 N N . ALA A 1 118 ? -10.530 -18.128 12.142 1.00 79.50 118 ALA A N 1
ATOM 854 C CA . ALA A 1 118 ? -10.792 -18.152 13.577 1.00 79.50 118 ALA A CA 1
ATOM 855 C C . ALA A 1 118 ? -10.894 -16.711 14.118 1.00 79.50 118 ALA A C 1
ATOM 857 O O . ALA A 1 118 ? -9.948 -15.952 13.923 1.00 79.50 118 ALA A O 1
ATOM 858 N N . PRO A 1 119 ? -11.983 -16.332 14.816 1.00 84.62 119 PRO A N 1
ATOM 859 C CA . PRO A 1 119 ? -12.166 -14.958 15.265 1.00 84.62 119 PRO A CA 1
ATOM 860 C C . PRO A 1 119 ? -11.200 -14.602 16.406 1.00 84.62 119 PRO A C 1
ATOM 862 O O . PRO A 1 119 ? -11.023 -15.378 17.355 1.00 84.62 119 PRO A O 1
ATOM 865 N N . GLU A 1 120 ? -10.593 -13.423 16.303 1.00 88.06 120 GLU A N 1
ATOM 866 C CA . GLU A 1 120 ? -9.579 -12.893 17.220 1.00 88.06 120 GLU A CA 1
ATOM 867 C C . GLU A 1 120 ? -10.223 -12.293 18.477 1.00 88.06 120 GLU A C 1
ATOM 869 O O . GLU A 1 120 ? -11.330 -11.766 18.407 1.00 88.06 120 GLU A O 1
ATOM 874 N N . LEU A 1 121 ? -9.547 -12.390 19.629 1.00 92.94 121 LEU A N 1
ATOM 875 C CA . LEU A 1 121 ? -9.982 -11.802 20.900 1.00 92.94 121 LEU A CA 1
ATOM 876 C C . LEU A 1 121 ? -9.583 -10.324 20.984 1.00 92.94 121 LEU A C 1
ATOM 878 O O . LEU A 1 121 ? -8.423 -9.995 20.769 1.00 92.94 121 LEU A O 1
ATOM 882 N N . VAL A 1 122 ? -10.529 -9.485 21.395 1.00 92.94 122 VAL A N 1
ATOM 883 C CA . VAL A 1 122 ? -10.322 -8.081 21.764 1.00 92.94 122 VAL A CA 1
ATOM 884 C C . VAL A 1 122 ? -10.635 -7.934 23.250 1.00 92.94 122 VAL A C 1
ATOM 886 O O . VAL A 1 122 ? -11.702 -8.374 23.699 1.00 92.94 122 VAL A O 1
ATOM 889 N N . GLU A 1 123 ? -9.724 -7.331 24.014 1.00 95.06 123 GLU A N 1
ATOM 890 C CA . GLU A 1 123 ? -9.925 -7.015 25.429 1.00 95.06 123 GLU A CA 1
ATOM 891 C C . GLU A 1 123 ? -10.078 -5.497 25.633 1.00 95.06 123 GLU A C 1
ATOM 893 O O . GLU A 1 123 ? -9.677 -4.675 24.807 1.00 95.06 123 GLU A O 1
ATOM 898 N N . GLY A 1 124 ? -10.728 -5.103 26.728 1.00 95.69 124 GLY A N 1
ATOM 899 C CA . GLY A 1 124 ? -10.969 -3.703 27.049 1.00 95.69 124 GLY A CA 1
ATOM 900 C C . GLY A 1 124 ? -11.433 -3.474 28.484 1.00 95.69 124 GLY A C 1
ATOM 901 O O . GLY A 1 124 ? -11.793 -4.397 29.214 1.00 95.69 124 GLY A O 1
ATOM 902 N N . THR A 1 125 ? -11.420 -2.212 28.895 1.00 97.44 125 THR A N 1
ATOM 903 C CA . THR A 1 125 ? -11.819 -1.732 30.217 1.00 97.44 125 THR A CA 1
ATOM 904 C C . THR A 1 125 ? -12.834 -0.606 30.064 1.00 97.44 125 THR A C 1
ATOM 906 O O . THR A 1 125 ? -12.547 0.436 29.476 1.00 97.44 125 THR A O 1
ATOM 909 N N . LEU A 1 126 ? -14.021 -0.801 30.632 1.00 96.81 126 LEU A N 1
ATOM 910 C CA . LEU A 1 126 ? -15.042 0.229 30.778 1.00 96.81 126 LEU A CA 1
ATOM 911 C C . LEU A 1 126 ? -14.977 0.807 32.193 1.00 96.81 126 LEU A C 1
ATOM 913 O O . LEU A 1 126 ? -15.039 0.064 33.173 1.00 96.81 126 LEU A O 1
ATOM 917 N N . VAL A 1 127 ? -14.913 2.130 32.299 1.00 97.00 127 VAL A N 1
ATOM 918 C CA . VAL A 1 127 ? -14.949 2.875 33.559 1.00 97.00 127 VAL A CA 1
ATOM 919 C C . VAL A 1 127 ? -16.104 3.867 33.519 1.00 97.00 127 VAL A C 1
ATOM 921 O O . VAL A 1 127 ? -16.153 4.722 32.641 1.00 97.00 127 VAL A O 1
ATOM 924 N N . PHE A 1 128 ? -16.999 3.796 34.500 1.00 95.56 128 PHE A N 1
ATOM 925 C CA . PHE A 1 128 ? -17.946 4.868 34.804 1.00 95.56 128 PHE A CA 1
ATOM 926 C C . PHE A 1 128 ? -17.358 5.743 35.913 1.00 95.56 128 PHE A C 1
ATOM 928 O O . PHE A 1 128 ? -17.117 5.243 37.014 1.00 95.56 128 PHE A O 1
ATOM 935 N N . ASP A 1 129 ? -17.145 7.031 35.651 1.00 95.00 129 ASP A N 1
ATOM 936 C CA . ASP A 1 129 ? -16.745 8.029 36.645 1.00 95.00 129 ASP A CA 1
ATOM 937 C C . ASP A 1 129 ? -18.000 8.688 37.242 1.00 95.00 129 ASP A C 1
ATOM 939 O O . ASP A 1 129 ? -18.601 9.602 36.677 1.00 95.00 129 ASP A O 1
ATOM 943 N N . LYS A 1 130 ? -18.384 8.208 38.430 1.00 92.12 130 LYS A N 1
ATOM 944 C CA . LYS A 1 130 ? -19.537 8.683 39.212 1.00 92.12 130 LYS A CA 1
ATOM 945 C C . LYS A 1 130 ? -19.325 10.078 39.814 1.00 92.12 130 LYS A C 1
ATOM 947 O O . LYS A 1 130 ? -20.258 10.632 40.389 1.00 92.12 130 LYS A O 1
ATOM 952 N N . ALA A 1 131 ? -18.098 10.603 39.802 1.00 91.88 131 ALA A N 1
ATOM 953 C CA . ALA A 1 131 ? -17.759 11.896 40.393 1.00 91.88 131 ALA A CA 1
ATOM 954 C C . ALA A 1 131 ? -17.711 13.026 39.353 1.00 91.88 131 ALA A C 1
ATOM 956 O O . ALA A 1 131 ? -17.922 14.184 39.717 1.00 91.88 131 ALA A O 1
ATOM 957 N N . ASN A 1 132 ? -17.422 12.689 38.092 1.00 91.81 132 ASN A N 1
ATOM 958 C CA . ASN A 1 132 ? -17.378 13.618 36.963 1.00 91.81 132 ASN A CA 1
ATOM 959 C C . ASN A 1 132 ? -18.533 13.435 35.962 1.00 91.81 132 ASN A C 1
ATOM 961 O O . ASN A 1 132 ? -18.569 14.179 34.986 1.00 91.81 132 ASN A O 1
ATOM 965 N N . ASP A 1 133 ? -19.470 12.513 36.217 1.00 91.12 133 ASP A N 1
ATOM 966 C CA . ASP A 1 133 ? -20.638 12.240 35.366 1.00 91.12 133 ASP A CA 1
ATOM 967 C C . ASP A 1 133 ? -20.258 11.814 33.933 1.00 91.12 133 ASP A C 1
ATOM 969 O O . ASP A 1 133 ? -20.833 12.291 32.954 1.00 91.12 133 ASP A O 1
ATOM 973 N N . THR A 1 134 ? -19.278 10.915 33.792 1.00 92.06 134 THR A N 1
ATOM 974 C CA . THR A 1 134 ? -18.771 10.442 32.488 1.00 92.06 134 THR A CA 1
ATOM 975 C C . THR A 1 134 ? -18.507 8.936 32.458 1.00 92.06 134 THR A C 1
ATOM 977 O O . THR A 1 134 ? -18.440 8.265 33.490 1.00 92.06 134 THR A O 1
ATOM 980 N N . TYR A 1 135 ? -18.340 8.386 31.256 1.00 93.06 135 TYR A N 1
ATOM 981 C CA . TYR A 1 135 ? -17.763 7.062 31.036 1.00 93.06 135 TYR A CA 1
ATOM 982 C C . TYR A 1 135 ? -16.555 7.135 30.096 1.00 93.06 135 TYR A C 1
ATOM 984 O O . TYR A 1 135 ? -16.456 8.027 29.250 1.00 93.06 135 TYR A O 1
ATOM 992 N N . THR A 1 136 ? -15.672 6.148 30.223 1.00 93.88 136 THR A N 1
ATOM 993 C CA . THR A 1 136 ? -14.560 5.891 29.307 1.00 93.88 136 THR A CA 1
ATOM 994 C C . THR A 1 136 ? -14.503 4.398 29.014 1.00 93.88 136 THR A C 1
ATOM 996 O O . THR A 1 136 ? -14.490 3.588 29.939 1.00 93.88 136 THR A O 1
ATOM 999 N N . PHE A 1 137 ? -14.439 4.027 27.740 1.00 93.56 137 PHE A N 1
ATOM 1000 C CA . PHE A 1 137 ? -14.158 2.670 27.289 1.00 93.56 137 PHE A CA 1
ATOM 1001 C C . PHE A 1 137 ? -12.828 2.664 26.536 1.00 93.56 137 PHE A C 1
ATOM 1003 O O . PHE A 1 137 ? -12.710 3.291 25.485 1.00 93.56 137 PHE A O 1
ATOM 1010 N N . GLU A 1 138 ? -11.825 1.982 27.085 1.00 93.38 138 GLU A N 1
ATOM 1011 C CA . GLU A 1 138 ? -10.566 1.699 26.393 1.00 93.38 138 GLU A CA 1
ATOM 1012 C C . GLU A 1 138 ? -10.555 0.234 25.945 1.00 93.38 138 GLU A C 1
ATOM 1014 O O . GLU A 1 138 ? -10.935 -0.646 26.713 1.00 93.38 138 GLU A O 1
ATOM 1019 N N . MET A 1 139 ? -10.129 -0.042 24.718 1.00 91.50 139 MET A N 1
ATOM 1020 C CA . MET A 1 139 ? -10.049 -1.391 24.146 1.00 91.50 139 MET A CA 1
ATOM 1021 C C . MET A 1 139 ? -8.795 -1.539 23.289 1.00 91.50 139 MET A C 1
ATOM 1023 O O . MET A 1 139 ? -8.271 -0.537 22.797 1.00 91.50 139 MET A O 1
ATOM 1027 N N . ASP A 1 140 ? -8.342 -2.770 23.060 1.00 88.81 140 ASP A N 1
ATOM 1028 C CA . ASP A 1 140 ? -7.373 -3.039 21.997 1.00 88.81 140 ASP A CA 1
ATOM 1029 C C . ASP A 1 140 ? -7.932 -2.522 20.661 1.00 88.81 140 ASP A C 1
ATOM 1031 O O . ASP A 1 140 ? -9.120 -2.683 20.357 1.00 88.81 140 ASP A O 1
ATOM 1035 N N . ALA A 1 141 ? -7.091 -1.863 19.864 1.00 81.88 141 ALA A N 1
ATOM 1036 C CA . ALA A 1 141 ? -7.491 -1.422 18.535 1.00 81.88 141 ALA A CA 1
ATOM 1037 C C . ALA A 1 141 ? -7.821 -2.640 17.659 1.00 81.88 141 ALA A C 1
ATOM 1039 O O . ALA A 1 141 ? -7.068 -3.617 17.662 1.00 81.88 141 ALA A O 1
ATOM 1040 N N . LEU A 1 142 ? -8.904 -2.579 16.869 1.00 79.88 142 LEU A N 1
ATOM 1041 C CA . LEU A 1 142 ? -9.124 -3.610 15.851 1.00 79.88 142 LEU A CA 1
ATOM 1042 C C . LEU A 1 142 ? -7.939 -3.597 14.885 1.00 79.88 142 LEU A C 1
ATOM 1044 O O . LEU A 1 142 ? -7.529 -2.530 14.415 1.00 79.88 142 LEU A O 1
ATOM 1048 N N . GLN A 1 143 ? -7.404 -4.774 14.567 1.00 68.50 143 GLN A N 1
ATOM 1049 C CA . GLN A 1 143 ? -6.340 -4.863 13.581 1.00 68.50 143 GLN A CA 1
ATOM 1050 C C . GLN A 1 143 ? -6.896 -4.471 12.211 1.00 68.50 143 GLN A C 1
ATOM 1052 O O . GLN A 1 143 ? -7.942 -4.957 11.775 1.00 68.50 143 GLN A O 1
ATOM 1057 N N . THR A 1 144 ? -6.175 -3.597 11.519 1.00 54.34 144 THR A N 1
ATOM 1058 C CA . THR A 1 144 ? -6.448 -3.244 10.127 1.00 54.34 144 THR A CA 1
ATOM 1059 C C . THR A 1 144 ? -5.727 -4.241 9.232 1.00 54.34 144 THR A C 1
ATOM 1061 O O . THR A 1 144 ? -4.501 -4.174 9.106 1.00 54.34 144 THR A O 1
ATOM 1064 N N . THR A 1 145 ? -6.465 -5.174 8.635 1.00 48.12 145 THR A N 1
ATOM 1065 C CA . THR A 1 145 ? -5.895 -6.148 7.702 1.00 48.12 145 THR A CA 1
ATOM 1066 C C . THR A 1 145 ? -5.362 -5.444 6.468 1.00 48.12 145 THR A C 1
ATOM 1068 O O . THR A 1 145 ? -6.037 -4.609 5.863 1.00 48.12 145 THR A O 1
ATOM 1071 N N . GLN A 1 146 ? -4.165 -5.839 6.058 1.00 48.81 146 GLN A N 1
ATOM 1072 C CA . GLN A 1 146 ? -3.659 -5.569 4.726 1.00 48.81 146 GLN A CA 1
ATOM 1073 C C . GLN A 1 146 ? -3.976 -6.793 3.850 1.00 48.81 146 GLN A C 1
ATOM 1075 O O . GLN A 1 146 ? -3.096 -7.621 3.620 1.00 48.81 146 GLN A O 1
ATOM 1080 N N . ASP A 1 147 ? -5.228 -6.958 3.395 1.00 47.28 147 ASP A N 1
ATOM 1081 C CA . ASP A 1 147 ? -5.554 -8.110 2.540 1.00 47.28 147 ASP A CA 1
ATOM 1082 C C . ASP A 1 147 ? -4.909 -7.946 1.161 1.00 47.28 147 ASP A C 1
ATOM 1084 O O . ASP A 1 147 ? -5.347 -7.148 0.326 1.00 47.28 147 ASP A O 1
ATOM 1088 N N . VAL A 1 148 ? -3.885 -8.755 0.902 1.00 51.34 148 VAL A N 1
ATOM 1089 C CA . VAL A 1 148 ? -3.200 -8.807 -0.389 1.00 51.34 148 VAL A CA 1
ATOM 1090 C C . VAL A 1 148 ? -4.084 -9.519 -1.406 1.00 51.34 148 VAL A C 1
ATOM 1092 O O . VAL A 1 148 ? -3.995 -10.729 -1.613 1.00 51.34 148 VAL A O 1
ATOM 1095 N N . THR A 1 149 ? -4.956 -8.760 -2.067 1.00 54.94 149 THR A N 1
ATOM 1096 C CA . THR A 1 149 ? -5.684 -9.269 -3.233 1.00 54.94 149 THR A CA 1
ATOM 1097 C C . THR A 1 149 ? -4.759 -9.238 -4.444 1.00 54.94 149 THR A C 1
ATOM 1099 O O . THR A 1 149 ? -4.447 -8.159 -4.952 1.00 54.94 149 THR A O 1
ATOM 1102 N N . LEU A 1 150 ? -4.345 -10.419 -4.911 1.00 58.16 150 LEU A N 1
ATOM 1103 C CA . LEU A 1 150 ? -3.694 -10.585 -6.208 1.00 58.16 150 LEU A CA 1
ATOM 1104 C C . LEU A 1 150 ? -4.746 -10.461 -7.315 1.00 58.16 150 LEU A C 1
ATOM 1106 O O . LEU A 1 150 ? -5.702 -11.236 -7.365 1.00 58.16 150 LEU A O 1
ATOM 1110 N N . GLY A 1 151 ? -4.582 -9.462 -8.180 1.00 59.12 151 GLY A N 1
ATOM 1111 C CA . GLY A 1 151 ? -5.426 -9.250 -9.356 1.00 59.12 151 GLY A CA 1
ATOM 1112 C C . GLY A 1 151 ? -4.616 -9.364 -10.642 1.00 59.12 151 GLY A C 1
ATOM 1113 O O . GLY A 1 151 ? -3.497 -8.860 -10.699 1.00 59.12 151 GLY A O 1
ATOM 1114 N N . GLU A 1 152 ? -5.196 -9.997 -11.661 1.00 68.12 152 GLU A N 1
ATOM 1115 C CA . GLU A 1 152 ? -4.577 -10.167 -12.979 1.00 68.12 152 GLU A CA 1
ATOM 1116 C C . GLU A 1 152 ? -4.851 -8.978 -13.903 1.00 68.12 152 GLU A C 1
ATOM 1118 O O . GLU A 1 152 ? -5.994 -8.529 -14.062 1.00 68.12 152 GLU A O 1
ATOM 1123 N N . GLY A 1 153 ? -3.803 -8.493 -14.569 1.00 70.00 153 GLY A N 1
ATOM 1124 C CA . GLY A 1 153 ? -3.921 -7.458 -15.587 1.00 70.00 153 GLY A CA 1
ATOM 1125 C C . GLY A 1 153 ? -4.654 -7.933 -16.850 1.00 70.00 153 GLY A C 1
ATOM 1126 O O . GLY A 1 153 ? -4.451 -9.032 -17.362 1.00 70.00 153 GLY A O 1
ATOM 1127 N N . THR A 1 154 ? -5.520 -7.079 -17.397 1.00 77.81 154 THR A N 1
ATOM 1128 C CA . THR A 1 154 ? -6.409 -7.389 -18.526 1.00 77.81 154 THR A CA 1
ATOM 1129 C C . THR A 1 154 ? -6.483 -6.253 -19.549 1.00 77.81 154 THR A C 1
ATOM 1131 O O . THR A 1 154 ? -6.109 -5.109 -19.293 1.00 77.81 154 THR A O 1
ATOM 1134 N N . GLY A 1 155 ? -7.018 -6.552 -20.739 1.00 79.44 155 GLY A N 1
ATOM 1135 C CA . GLY A 1 155 ? -7.336 -5.528 -21.742 1.00 79.44 155 GLY A CA 1
ATOM 1136 C C . GLY A 1 155 ? -6.113 -4.828 -22.338 1.00 79.44 155 GLY A C 1
ATOM 1137 O O . GLY A 1 155 ? -6.184 -3.636 -22.625 1.00 79.44 155 GLY A O 1
ATOM 1138 N N . TYR A 1 156 ? -5.004 -5.556 -22.493 1.00 85.19 156 TYR A N 1
ATOM 1139 C CA . TYR A 1 156 ? -3.780 -5.037 -23.094 1.00 85.19 156 TYR A CA 1
ATOM 1140 C C . TYR A 1 156 ? -3.970 -4.703 -24.577 1.00 85.19 156 TYR A C 1
ATOM 1142 O O . TYR A 1 156 ? -4.325 -5.570 -25.374 1.00 85.19 156 TYR A O 1
ATOM 1150 N N 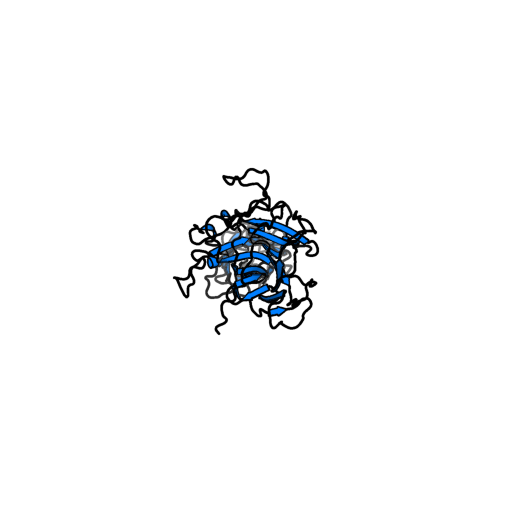. GLU A 1 157 ? -3.707 -3.452 -24.947 1.00 89.94 157 GLU A N 1
ATOM 1151 C CA . GLU A 1 157 ? -3.887 -2.923 -26.304 1.00 89.94 157 GLU A CA 1
ATOM 1152 C C . GLU A 1 157 ? -2.727 -1.985 -26.673 1.00 89.94 157 GLU A C 1
ATOM 1154 O O . GLU A 1 157 ? -2.130 -1.338 -25.811 1.00 89.94 157 GLU A O 1
ATOM 1159 N N . THR A 1 158 ? -2.411 -1.871 -27.966 1.00 91.69 158 THR A N 1
ATOM 1160 C CA . THR A 1 158 ? -1.365 -0.952 -28.463 1.00 91.69 158 THR A CA 1
ATOM 1161 C C . THR A 1 158 ? -1.964 0.206 -29.251 1.00 91.69 158 THR A C 1
ATOM 1163 O O . THR A 1 158 ? -2.984 0.055 -29.920 1.00 91.69 158 THR A O 1
ATOM 1166 N N . TYR A 1 159 ? -1.333 1.377 -29.190 1.00 94.38 159 TYR A N 1
ATOM 1167 C CA . TYR A 1 159 ? -1.821 2.617 -29.787 1.00 94.38 159 TYR A CA 1
ATOM 1168 C C . TYR A 1 159 ? -0.678 3.413 -30.420 1.00 94.38 159 TYR A C 1
ATOM 1170 O O . TYR A 1 159 ? 0.411 3.541 -29.859 1.00 94.38 159 TYR A O 1
ATOM 1178 N N . ASP A 1 160 ? -0.952 4.022 -31.572 1.00 94.50 160 ASP A N 1
ATOM 1179 C CA . ASP A 1 160 ? -0.130 5.128 -32.065 1.00 94.50 160 ASP A CA 1
ATOM 1180 C C . ASP A 1 160 ? -0.272 6.349 -31.140 1.00 94.50 160 ASP A C 1
ATOM 1182 O O . ASP A 1 160 ? -1.271 6.488 -30.429 1.00 94.50 160 ASP A O 1
ATOM 1186 N N . VAL A 1 161 ? 0.709 7.258 -31.158 1.00 93.38 161 VAL A N 1
ATOM 1187 C CA . VAL A 1 161 ? 0.663 8.501 -30.366 1.00 93.38 161 VAL A CA 1
ATOM 1188 C C . VAL A 1 161 ? -0.593 9.310 -30.697 1.00 93.38 161 VAL A C 1
ATOM 1190 O O . VAL A 1 161 ? -0.950 9.478 -31.864 1.00 93.38 161 VAL A O 1
ATOM 1193 N N . ASP A 1 162 ? -1.273 9.780 -29.650 1.00 93.38 162 ASP A N 1
ATOM 1194 C CA . ASP A 1 162 ? -2.589 10.436 -29.672 1.00 93.38 162 ASP A CA 1
ATOM 1195 C C . ASP A 1 162 ? -3.727 9.579 -30.282 1.00 93.38 162 ASP A C 1
ATOM 1197 O O . ASP A 1 162 ? -4.840 10.057 -30.531 1.00 93.38 162 ASP A O 1
ATOM 1201 N N . GLY A 1 163 ? -3.475 8.283 -30.493 1.00 93.38 163 GLY A N 1
ATOM 1202 C CA . GLY A 1 163 ? -4.424 7.302 -31.000 1.00 93.38 163 GLY A CA 1
ATOM 1203 C C . GLY A 1 163 ? -5.505 6.927 -29.983 1.00 93.38 163 GLY A C 1
ATOM 1204 O O . GLY A 1 163 ? -5.250 6.744 -28.793 1.00 93.38 163 GLY A O 1
ATOM 1205 N N . THR A 1 164 ? -6.740 6.773 -30.470 1.00 94.25 164 THR A N 1
ATOM 1206 C CA . THR A 1 164 ? -7.921 6.402 -29.658 1.00 94.25 164 THR A CA 1
ATOM 1207 C C . THR A 1 164 ? -8.507 5.024 -29.996 1.00 94.25 164 THR A C 1
ATOM 1209 O O . THR A 1 164 ? -9.399 4.539 -29.288 1.00 94.25 164 THR A O 1
ATOM 1212 N N . SER A 1 165 ? -7.979 4.391 -31.045 1.00 93.69 165 SER A N 1
ATOM 1213 C CA . SER A 1 165 ? -8.319 3.050 -31.531 1.00 93.69 165 SER A CA 1
ATOM 1214 C C . SER A 1 165 ? -7.058 2.181 -31.519 1.00 93.69 165 SER A C 1
ATOM 1216 O O . SER A 1 165 ? -6.005 2.722 -31.864 1.00 93.69 165 SER A O 1
ATOM 1218 N N . PRO A 1 166 ? -7.151 0.879 -31.188 1.00 92.00 166 PRO A N 1
ATOM 1219 C CA . PRO A 1 166 ? -5.994 -0.005 -31.198 1.00 92.00 166 PRO A CA 1
ATOM 1220 C C . PRO A 1 166 ? -5.295 -0.091 -32.559 1.00 92.00 166 PRO A C 1
ATOM 1222 O O . PRO A 1 166 ? -5.936 -0.020 -33.616 1.00 92.00 166 PRO A O 1
ATOM 1225 N N . SER A 1 167 ? -3.979 -0.262 -32.514 1.00 89.38 167 SER A N 1
ATOM 1226 C CA . SER A 1 167 ? -3.120 -0.507 -33.668 1.00 89.38 167 SER A CA 1
ATOM 1227 C C . SER A 1 167 ? -3.145 -1.978 -34.087 1.00 89.38 167 SER A C 1
ATOM 1229 O O . SER A 1 167 ? -3.468 -2.871 -33.309 1.00 89.38 167 SER A O 1
ATOM 1231 N N . SER A 1 168 ? -2.789 -2.243 -35.344 1.00 80.12 168 SER A N 1
ATOM 1232 C CA . SER A 1 168 ? -2.678 -3.599 -35.901 1.00 80.12 168 SER A CA 1
ATOM 1233 C C . SER A 1 168 ? -1.226 -4.026 -36.153 1.00 80.12 168 SER A C 1
ATOM 1235 O O . SER A 1 168 ? -0.976 -4.878 -37.008 1.00 80.12 168 SER A O 1
ATOM 1237 N N . GLY A 1 169 ? -0.260 -3.380 -35.501 1.00 76.25 169 GLY A N 1
ATOM 1238 C CA . GLY A 1 169 ? 1.172 -3.621 -35.666 1.00 76.25 169 GLY A CA 1
ATOM 1239 C C . GLY A 1 169 ? 1.986 -3.002 -34.524 1.00 76.25 169 GLY A C 1
ATOM 1240 O O . GLY A 1 169 ? 1.391 -2.492 -33.578 1.00 76.25 169 GLY A O 1
ATOM 1241 N N . PRO A 1 170 ? 3.330 -3.042 -34.596 1.00 81.88 170 PRO A N 1
ATOM 1242 C CA . PRO A 1 170 ? 4.188 -2.447 -33.576 1.00 81.88 170 PRO A CA 1
ATOM 1243 C C . PRO A 1 170 ? 3.909 -0.948 -33.451 1.00 81.88 170 PRO A C 1
ATOM 1245 O O . PRO A 1 170 ? 4.041 -0.214 -34.434 1.00 81.88 170 PRO A O 1
ATOM 1248 N N . SER A 1 171 ? 3.545 -0.509 -32.249 1.00 91.88 171 SER A N 1
ATOM 1249 C CA . SER A 1 171 ? 3.197 0.879 -31.950 1.00 91.88 171 SER A CA 1
ATOM 1250 C C . SER A 1 171 ? 3.899 1.353 -30.669 1.00 91.88 171 SER A C 1
ATOM 1252 O O . SER A 1 171 ? 4.287 0.534 -29.834 1.00 91.88 171 SER A O 1
ATOM 1254 N N . PRO A 1 172 ? 4.123 2.669 -30.518 1.00 92.00 172 PRO A N 1
ATOM 1255 C CA . PRO A 1 172 ? 4.986 3.223 -29.474 1.00 92.00 172 PRO A CA 1
ATOM 1256 C C . PRO A 1 172 ? 4.328 3.400 -28.102 1.00 92.00 172 PRO A C 1
ATOM 1258 O O . PRO A 1 172 ? 4.988 3.844 -27.160 1.00 92.00 172 PRO A O 1
ATOM 1261 N N . VAL A 1 173 ? 3.031 3.109 -27.994 1.00 94.06 173 VAL A N 1
ATOM 1262 C CA . VAL A 1 173 ? 2.278 3.153 -26.742 1.00 94.06 173 VAL A CA 1
ATOM 1263 C C . VAL A 1 173 ? 1.542 1.833 -26.572 1.00 94.06 173 VAL A C 1
ATOM 1265 O O . VAL A 1 173 ? 0.914 1.346 -27.513 1.00 94.06 173 VAL A O 1
ATOM 1268 N N . ALA A 1 174 ? 1.572 1.280 -25.367 1.00 91.50 174 ALA A N 1
ATOM 1269 C CA . ALA A 1 174 ? 0.709 0.179 -24.962 1.00 91.50 174 ALA A CA 1
ATOM 1270 C C . ALA A 1 174 ? -0.034 0.557 -23.676 1.00 91.50 174 ALA A C 1
ATOM 1272 O O . ALA A 1 174 ? 0.520 1.270 -22.840 1.00 91.50 174 ALA A O 1
ATOM 1273 N N . THR A 1 175 ? -1.278 0.116 -23.509 1.00 91.12 175 THR A N 1
ATOM 1274 C CA . THR A 1 175 ? -2.025 0.276 -22.252 1.00 91.12 175 THR A CA 1
ATOM 1275 C C . THR A 1 175 ? -2.592 -1.051 -21.780 1.00 91.12 175 THR A C 1
ATOM 1277 O O . THR A 1 175 ? -2.695 -2.000 -22.553 1.00 91.12 175 THR A O 1
ATOM 1280 N N . GLY A 1 176 ? -2.928 -1.119 -20.496 1.00 87.38 176 GLY A N 1
ATOM 1281 C CA . GLY A 1 176 ? -3.574 -2.263 -19.858 1.00 87.38 176 GLY A CA 1
ATOM 1282 C C . GLY A 1 176 ? -4.342 -1.814 -18.619 1.00 87.38 176 GLY A C 1
ATOM 1283 O O . GLY A 1 176 ? -4.043 -0.764 -18.042 1.00 87.38 176 GLY A O 1
ATOM 1284 N N . LYS A 1 177 ? -5.350 -2.587 -18.218 1.00 86.25 177 LYS A N 1
ATOM 1285 C CA . LYS A 1 177 ? -6.093 -2.392 -16.971 1.00 86.25 177 LYS A CA 1
ATOM 1286 C C . LYS A 1 177 ? -5.585 -3.392 -15.946 1.00 86.25 177 LYS A C 1
ATOM 1288 O O . LYS A 1 177 ? -5.699 -4.588 -16.176 1.00 86.25 177 LYS A O 1
ATOM 1293 N N . LEU A 1 178 ? -5.098 -2.911 -14.813 1.00 80.31 178 LEU A N 1
ATOM 1294 C CA . LEU A 1 178 ? -4.726 -3.781 -13.703 1.00 80.31 178 LEU A CA 1
ATOM 1295 C C . LEU A 1 178 ? -5.923 -3.923 -12.758 1.00 80.31 178 LEU A C 1
ATOM 1297 O O . LEU A 1 178 ? -6.438 -5.017 -12.566 1.00 80.31 178 LEU A O 1
ATOM 1301 N N . GLY A 1 179 ? -6.451 -2.803 -12.262 1.00 77.25 179 GLY A N 1
ATOM 1302 C CA . GLY A 1 179 ? -7.579 -2.779 -11.328 1.00 77.25 179 GLY A CA 1
ATOM 1303 C C . GLY A 1 179 ? -8.696 -1.827 -11.750 1.00 77.25 179 GLY A C 1
ATOM 1304 O O . GLY A 1 179 ? -8.594 -1.089 -12.737 1.00 77.25 179 GLY A O 1
ATOM 1305 N N . GLU A 1 180 ? -9.791 -1.803 -10.988 1.00 79.06 180 GLU A N 1
ATOM 1306 C CA . GLU A 1 180 ? -10.743 -0.694 -11.089 1.00 79.06 180 GLU A CA 1
ATOM 1307 C C . GLU A 1 180 ? -10.060 0.604 -10.644 1.00 79.06 180 GLU A C 1
ATOM 1309 O O . GLU A 1 180 ? -9.524 0.685 -9.545 1.00 79.06 180 GLU A O 1
ATOM 1314 N N . GLY A 1 181 ? -10.037 1.618 -11.512 1.00 83.38 181 GLY A N 1
ATOM 1315 C CA . GLY A 1 181 ? -9.292 2.853 -11.244 1.00 83.38 181 GLY A CA 1
ATOM 1316 C C . GLY A 1 181 ? -7.763 2.728 -11.348 1.00 83.38 181 GLY A C 1
ATOM 1317 O O . GLY A 1 181 ? -7.062 3.658 -10.946 1.00 83.38 181 GLY A O 1
ATOM 1318 N N . PHE A 1 182 ? -7.232 1.628 -11.900 1.00 86.44 182 PHE A N 1
ATOM 1319 C CA . PHE A 1 182 ? -5.792 1.467 -12.119 1.00 86.44 182 PHE A CA 1
ATOM 1320 C C . PHE A 1 182 ? -5.481 0.893 -13.507 1.00 86.44 182 PHE A C 1
ATOM 1322 O O . PHE A 1 182 ? -5.612 -0.302 -13.773 1.00 86.44 182 PHE A O 1
ATOM 1329 N N . PHE A 1 183 ? -5.053 1.778 -14.398 1.00 90.25 183 PHE A N 1
ATOM 1330 C CA . PHE A 1 183 ? -4.581 1.499 -15.747 1.00 90.25 183 PHE A CA 1
ATOM 1331 C C . PHE A 1 183 ? -3.113 1.891 -15.864 1.00 90.25 183 PHE A C 1
ATOM 1333 O O . PHE A 1 183 ? -2.671 2.854 -15.238 1.00 90.25 183 PHE A O 1
ATOM 1340 N N . ILE A 1 184 ? -2.383 1.199 -16.727 1.00 91.25 184 ILE A N 1
ATOM 1341 C CA . ILE A 1 184 ? -1.005 1.534 -17.082 1.00 91.25 184 ILE A CA 1
ATOM 1342 C C . ILE A 1 184 ? -0.913 2.048 -18.522 1.00 91.25 184 ILE A C 1
ATOM 1344 O O . ILE A 1 184 ? -1.686 1.643 -19.391 1.00 91.25 184 ILE A O 1
ATOM 1348 N N . GLN A 1 185 ? 0.061 2.919 -18.779 1.00 93.88 185 GLN A N 1
ATOM 1349 C CA . GLN A 1 185 ? 0.542 3.275 -20.115 1.00 93.88 185 GLN A CA 1
ATOM 1350 C C . GLN A 1 185 ? 2.043 3.047 -20.172 1.00 93.88 185 GLN A C 1
ATOM 1352 O O . GLN A 1 185 ? 2.771 3.569 -19.332 1.00 93.88 185 GLN A O 1
ATOM 1357 N N . ILE A 1 186 ? 2.499 2.309 -21.175 1.00 93.12 186 ILE A N 1
ATOM 1358 C CA . ILE A 1 186 ? 3.906 1.997 -21.386 1.00 93.12 186 ILE A CA 1
ATOM 1359 C C . ILE A 1 186 ? 4.361 2.660 -22.680 1.00 93.12 186 ILE A C 1
ATOM 1361 O O . ILE A 1 186 ? 3.696 2.537 -23.712 1.00 93.12 186 ILE A O 1
ATOM 1365 N N . THR A 1 187 ? 5.500 3.346 -22.625 1.00 94.69 187 THR A N 1
ATOM 1366 C CA . THR A 1 187 ? 6.195 3.914 -23.785 1.00 94.69 187 THR A CA 1
ATOM 1367 C C . THR A 1 187 ? 7.655 3.479 -23.809 1.00 94.69 187 THR A C 1
ATOM 1369 O O . THR A 1 187 ? 8.295 3.364 -22.766 1.00 94.69 187 THR A O 1
ATOM 1372 N N . GLY A 1 188 ? 8.185 3.243 -25.010 1.00 93.31 188 GLY A N 1
ATOM 1373 C CA . GLY A 1 188 ? 9.574 2.847 -25.228 1.00 93.31 188 GLY A CA 1
ATOM 1374 C C . GLY A 1 188 ? 10.416 3.991 -25.784 1.00 93.31 188 GLY A C 1
ATOM 1375 O O . GLY A 1 188 ? 9.937 4.791 -26.597 1.00 93.31 188 GLY A O 1
ATOM 1376 N N . PHE A 1 189 ? 11.685 4.039 -25.390 1.00 93.69 189 PHE A N 1
ATOM 1377 C CA . PHE A 1 189 ? 12.692 4.933 -25.957 1.00 93.69 189 PHE A CA 1
ATOM 1378 C C . PHE A 1 189 ? 13.959 4.166 -26.339 1.00 93.69 189 PHE A C 1
ATOM 1380 O O . PHE A 1 189 ? 14.362 3.252 -25.633 1.00 93.69 189 PHE A O 1
ATOM 1387 N N . GLU A 1 190 ? 14.598 4.595 -27.422 1.00 93.38 190 GLU A N 1
ATOM 1388 C CA . GLU A 1 190 ? 15.889 4.127 -27.931 1.00 93.38 190 GLU A CA 1
ATOM 1389 C C . GLU A 1 190 ? 16.931 5.257 -27.919 1.00 93.38 190 GLU A C 1
ATOM 1391 O O . GLU A 1 190 ? 16.606 6.448 -28.019 1.00 93.38 190 GLU A O 1
ATOM 1396 N N . ALA A 1 191 ? 18.203 4.867 -27.877 1.00 88.88 191 ALA A N 1
ATOM 1397 C CA . ALA A 1 191 ? 19.357 5.752 -27.891 1.00 88.88 191 ALA A CA 1
ATOM 1398 C C . ALA A 1 191 ? 19.372 6.773 -29.065 1.00 88.88 191 ALA A C 1
ATOM 1400 O O . ALA A 1 191 ? 18.853 6.511 -30.155 1.00 88.88 191 ALA A O 1
ATOM 1401 N N . PRO A 1 192 ? 20.031 7.941 -28.901 1.00 91.19 192 PRO A N 1
ATOM 1402 C CA . PRO A 1 192 ? 20.732 8.395 -27.700 1.00 91.19 192 PRO A CA 1
ATOM 1403 C C . PRO A 1 192 ? 19.757 8.812 -26.593 1.00 91.19 192 PRO A C 1
ATOM 1405 O O . PRO A 1 192 ? 18.860 9.622 -26.820 1.00 91.19 192 PRO A O 1
ATOM 1408 N N . LEU A 1 193 ? 19.971 8.268 -25.397 1.00 90.50 193 LEU A N 1
ATOM 1409 C CA . LEU A 1 193 ? 19.191 8.588 -24.209 1.00 90.50 193 LEU A CA 1
ATOM 1410 C C . LEU A 1 193 ? 19.717 9.871 -23.545 1.00 90.50 193 LEU A C 1
ATOM 1412 O O . LEU A 1 193 ? 20.916 10.155 -23.561 1.00 90.50 193 LEU A O 1
ATOM 1416 N N . SER A 1 194 ? 18.813 10.674 -22.983 1.00 91.81 194 SER A N 1
ATOM 1417 C CA . SER A 1 194 ? 19.150 11.898 -22.246 1.00 91.81 194 SER A CA 1
ATOM 1418 C C . SER A 1 194 ? 18.072 12.284 -21.229 1.00 91.81 194 SER A C 1
ATOM 1420 O O . SER A 1 194 ? 16.878 12.147 -21.502 1.00 91.81 194 SER A O 1
ATOM 1422 N N . ALA A 1 195 ? 18.495 12.825 -20.087 1.00 89.75 195 ALA A N 1
ATOM 1423 C CA . ALA A 1 195 ? 17.642 13.456 -19.079 1.00 89.75 195 ALA A CA 1
ATOM 1424 C C . ALA A 1 195 ? 17.828 14.981 -19.153 1.00 89.75 195 ALA A C 1
ATOM 1426 O O . ALA A 1 195 ? 18.945 15.467 -19.341 1.00 89.75 195 ALA A O 1
ATOM 1427 N N . GLY A 1 196 ? 16.740 15.756 -19.154 1.00 87.06 196 GLY A N 1
ATOM 1428 C CA . GLY A 1 196 ? 16.815 17.224 -19.279 1.00 87.06 196 GLY A CA 1
ATOM 1429 C C . GLY A 1 196 ? 17.521 17.754 -20.545 1.00 87.06 196 GLY A C 1
ATOM 1430 O O . GLY A 1 196 ? 17.905 18.922 -20.601 1.00 87.06 196 GLY A O 1
ATOM 1431 N N . GLY A 1 197 ? 17.740 16.908 -21.562 1.00 88.56 197 GLY A N 1
ATOM 1432 C CA . GLY A 1 197 ? 18.563 17.216 -22.741 1.00 88.56 197 GLY A CA 1
ATOM 1433 C C . GLY A 1 197 ? 20.082 17.088 -22.530 1.00 88.56 197 GLY A C 1
ATOM 1434 O O . GLY A 1 197 ? 20.853 17.659 -23.304 1.00 88.56 197 GLY A O 1
ATOM 1435 N N . ASN A 1 198 ? 20.524 16.371 -21.493 1.00 88.44 198 ASN A N 1
ATOM 1436 C CA . ASN A 1 198 ? 21.928 16.098 -21.181 1.00 88.44 198 ASN A CA 1
ATOM 1437 C C . ASN A 1 198 ? 22.121 14.661 -20.624 1.00 88.44 198 ASN A C 1
ATOM 1439 O O . ASN A 1 198 ? 21.174 13.880 -20.594 1.00 88.44 198 ASN A O 1
ATOM 1443 N N . THR A 1 199 ? 23.346 14.281 -20.241 1.00 85.31 199 THR A N 1
ATOM 1444 C CA . THR A 1 199 ? 23.669 12.924 -19.740 1.00 85.31 199 THR A CA 1
ATOM 1445 C C . THR A 1 199 ? 23.724 12.822 -18.213 1.00 85.31 199 THR A C 1
ATOM 1447 O O . THR A 1 199 ? 24.110 11.782 -17.692 1.00 85.31 199 THR A O 1
ATOM 1450 N N . VAL A 1 200 ? 23.395 13.884 -17.476 1.00 85.75 200 VAL A N 1
ATOM 1451 C CA . VAL A 1 200 ? 23.261 13.858 -16.015 1.00 85.75 200 VAL A CA 1
ATOM 1452 C C . VAL A 1 200 ? 21.777 13.785 -15.672 1.00 85.75 200 VAL A C 1
ATOM 1454 O O . VAL A 1 200 ? 21.039 14.706 -16.012 1.00 85.75 200 VAL A O 1
ATOM 1457 N N . VAL A 1 201 ? 21.355 12.714 -15.001 1.00 85.88 201 VAL A N 1
ATOM 1458 C CA . VAL A 1 201 ? 19.995 12.548 -14.475 1.00 85.88 201 VAL A CA 1
ATOM 1459 C C . VAL A 1 201 ? 19.873 13.344 -13.177 1.00 85.88 201 VAL A C 1
ATOM 1461 O O . VAL A 1 201 ? 20.580 13.068 -12.204 1.00 85.88 201 VAL A O 1
ATOM 1464 N N . ALA A 1 202 ? 18.985 14.340 -13.155 1.00 85.00 202 ALA A N 1
ATOM 1465 C CA . ALA A 1 202 ? 18.631 15.080 -11.947 1.00 85.00 202 ALA A CA 1
ATOM 1466 C C . ALA A 1 202 ? 17.241 14.689 -11.411 1.00 85.00 202 ALA A C 1
ATOM 1468 O O . ALA A 1 202 ? 16.384 14.182 -12.133 1.00 85.00 202 ALA A O 1
ATOM 1469 N N . ALA A 1 203 ? 16.994 14.964 -10.127 1.00 82.56 203 ALA A N 1
ATOM 1470 C CA . ALA A 1 203 ? 15.681 14.757 -9.520 1.00 82.56 203 ALA A CA 1
ATOM 1471 C C . ALA A 1 203 ? 14.605 15.618 -10.210 1.00 82.56 203 ALA A C 1
ATOM 1473 O O . ALA A 1 203 ? 14.787 16.823 -10.401 1.00 82.56 203 ALA A O 1
ATOM 1474 N N . GLY A 1 204 ? 13.480 14.993 -10.559 1.00 85.38 204 GLY A N 1
ATOM 1475 C CA . GLY A 1 204 ? 12.408 15.592 -11.357 1.00 85.38 204 GLY A CA 1
ATOM 1476 C C . GLY A 1 204 ? 12.552 15.375 -12.869 1.00 85.38 204 GLY A C 1
ATOM 1477 O O . GLY A 1 204 ? 11.656 15.770 -13.615 1.00 85.38 204 GLY A O 1
ATOM 1478 N N . GLU A 1 205 ? 13.632 14.741 -13.332 1.00 90.25 205 GLU A N 1
ATOM 1479 C CA . GLU A 1 205 ? 13.831 14.379 -14.736 1.00 90.25 205 GLU A CA 1
ATOM 1480 C C . GLU A 1 205 ? 13.545 12.890 -14.982 1.00 90.25 205 GLU A C 1
ATOM 1482 O O . GLU A 1 205 ? 13.777 12.039 -14.122 1.00 90.25 205 GLU A O 1
ATOM 1487 N N . LEU A 1 206 ? 13.050 12.592 -16.185 1.00 92.44 206 LEU A N 1
ATOM 1488 C CA . LEU A 1 206 ? 13.003 11.254 -16.774 1.00 92.44 206 LEU A CA 1
ATOM 1489 C C . LEU A 1 206 ? 13.943 11.222 -17.981 1.00 92.44 206 LEU A C 1
ATOM 1491 O O . LEU A 1 206 ? 14.225 12.256 -18.601 1.00 92.44 206 LEU A O 1
ATOM 1495 N N . VAL A 1 207 ? 14.397 10.027 -18.334 1.00 92.19 207 VAL A N 1
ATOM 1496 C CA . VAL A 1 207 ? 15.189 9.779 -19.535 1.00 92.19 207 VAL A CA 1
ATOM 1497 C C . VAL A 1 207 ? 14.278 9.756 -20.762 1.00 92.19 207 VAL A C 1
ATOM 1499 O O . VAL A 1 207 ? 13.143 9.283 -20.728 1.00 92.19 207 VAL A O 1
ATOM 1502 N N . SER A 1 208 ? 14.780 10.280 -21.874 1.00 92.44 208 SER A N 1
ATOM 1503 C CA . SER A 1 208 ? 14.087 10.321 -23.160 1.00 92.44 208 SER A CA 1
ATOM 1504 C C . SER A 1 208 ? 15.064 10.080 -24.309 1.00 92.44 208 SER A C 1
ATOM 1506 O O . SER A 1 208 ? 16.253 10.384 -24.198 1.00 92.44 208 SER A O 1
ATOM 1508 N N . GLY A 1 209 ? 14.551 9.553 -25.418 1.00 92.44 209 GLY A N 1
ATOM 1509 C CA . GLY A 1 209 ? 15.322 9.242 -26.620 1.00 92.44 209 GLY A CA 1
ATOM 1510 C C . GLY A 1 209 ? 14.445 9.255 -27.870 1.00 92.44 209 GLY A C 1
ATOM 1511 O O . GLY A 1 209 ? 13.404 9.918 -27.908 1.00 92.44 209 GLY A O 1
ATOM 1512 N N . THR A 1 210 ? 14.839 8.505 -28.897 1.00 94.56 210 THR A N 1
ATOM 1513 C CA . THR A 1 210 ? 13.961 8.237 -30.046 1.00 94.56 210 THR A CA 1
ATOM 1514 C C . THR A 1 210 ? 12.801 7.370 -29.572 1.00 94.56 210 THR A C 1
ATOM 1516 O O . THR A 1 210 ? 13.033 6.358 -28.925 1.00 94.56 210 THR A O 1
ATOM 1519 N N . GLN A 1 211 ? 11.554 7.739 -29.864 1.00 93.69 211 GLN A N 1
ATOM 1520 C CA . GLN A 1 211 ? 10.418 6.915 -29.454 1.00 93.69 211 GLN A CA 1
ATOM 1521 C C . GLN A 1 211 ? 10.421 5.577 -30.209 1.00 93.69 211 GLN A C 1
ATOM 1523 O O . GLN A 1 211 ? 10.481 5.558 -31.441 1.00 93.69 211 GLN A O 1
ATOM 1528 N N . ALA A 1 212 ? 10.336 4.488 -29.454 1.00 94.19 212 ALA A N 1
ATOM 1529 C CA . ALA A 1 212 ? 10.443 3.113 -29.918 1.00 94.19 212 ALA A CA 1
ATOM 1530 C C . ALA A 1 212 ? 9.103 2.376 -29.770 1.00 94.19 212 ALA A C 1
ATOM 1532 O O . ALA A 1 212 ? 8.218 2.822 -29.036 1.00 94.19 212 ALA A O 1
ATOM 1533 N N . ALA A 1 213 ? 8.937 1.256 -30.477 1.00 91.81 213 ALA A N 1
ATOM 1534 C CA . ALA A 1 213 ? 7.754 0.413 -30.305 1.00 91.81 213 ALA A CA 1
ATOM 1535 C C . ALA A 1 213 ? 7.787 -0.266 -28.927 1.00 91.81 213 ALA A C 1
ATOM 1537 O O . ALA A 1 213 ? 8.857 -0.633 -28.449 1.00 91.81 213 ALA A O 1
ATOM 1538 N N . VAL A 1 214 ? 6.627 -0.470 -28.307 1.00 89.62 214 VAL A N 1
ATOM 1539 C CA . VAL A 1 214 ? 6.506 -1.283 -27.089 1.00 89.62 214 VAL A CA 1
ATOM 1540 C C . VAL A 1 214 ? 5.887 -2.615 -27.469 1.00 89.62 214 VAL A C 1
ATOM 1542 O O . VAL A 1 214 ? 4.873 -2.647 -28.171 1.00 89.62 214 VAL A O 1
ATOM 1545 N N . THR A 1 215 ? 6.464 -3.709 -26.979 1.00 82.25 215 THR A N 1
ATOM 1546 C CA . THR A 1 215 ? 5.828 -5.023 -27.075 1.00 82.25 215 THR A CA 1
ATOM 1547 C C . THR A 1 215 ? 5.258 -5.402 -25.722 1.00 82.25 215 THR A C 1
ATOM 1549 O O . THR A 1 215 ? 5.993 -5.515 -24.746 1.00 82.25 215 THR A O 1
ATOM 1552 N N . LEU A 1 216 ? 3.947 -5.635 -25.691 1.00 75.12 216 LEU A N 1
ATOM 1553 C CA . LEU A 1 216 ? 3.290 -6.435 -24.666 1.00 75.12 216 LEU A CA 1
ATOM 1554 C C . LEU A 1 216 ? 2.867 -7.742 -25.323 1.00 75.12 216 LEU A C 1
ATOM 1556 O O . LEU A 1 216 ? 2.057 -7.751 -26.251 1.00 75.12 216 LEU A O 1
ATOM 1560 N N . SER A 1 217 ? 3.458 -8.839 -24.873 1.00 66.44 217 SER A N 1
ATOM 1561 C CA . SER A 1 217 ? 3.149 -10.191 -25.328 1.00 66.44 217 SER A CA 1
ATOM 1562 C C . SER A 1 217 ? 2.739 -11.050 -24.140 1.00 66.44 217 SER A C 1
ATOM 1564 O O . SER A 1 217 ? 3.031 -10.698 -23.002 1.00 66.44 217 SER A O 1
ATOM 1566 N N . SER A 1 218 ? 2.144 -12.218 -24.388 1.00 61.00 218 SER A N 1
ATOM 1567 C CA . SER A 1 218 ? 1.809 -13.189 -23.335 1.00 61.00 218 SER A CA 1
ATOM 1568 C C . SER A 1 218 ? 3.030 -13.836 -22.657 1.00 61.00 218 SER A C 1
ATOM 1570 O O . SER A 1 218 ? 2.882 -14.845 -21.978 1.00 61.00 218 SER A O 1
ATOM 1572 N N . THR A 1 219 ? 4.243 -13.337 -22.910 1.00 64.81 219 THR A N 1
ATOM 1573 C CA . THR A 1 219 ? 5.496 -13.887 -22.381 1.00 64.81 219 THR A CA 1
ATOM 1574 C C . THR A 1 219 ? 6.539 -12.831 -22.014 1.00 64.81 219 THR A C 1
ATOM 1576 O O . THR A 1 219 ? 7.607 -13.223 -21.552 1.00 64.81 219 THR A O 1
ATOM 1579 N N . ALA A 1 220 ? 6.303 -11.538 -22.283 1.00 72.25 220 ALA A N 1
ATOM 1580 C CA . ALA A 1 220 ? 7.267 -10.456 -22.058 1.00 72.25 220 ALA A CA 1
ATOM 1581 C C . ALA A 1 220 ? 6.675 -9.051 -22.283 1.00 72.25 220 ALA A C 1
ATOM 1583 O O . ALA A 1 220 ? 5.906 -8.847 -23.236 1.00 72.25 220 ALA A O 1
ATOM 1584 N N . LEU A 1 221 ? 7.173 -8.084 -21.508 1.00 81.31 221 LEU A N 1
ATOM 1585 C CA . LEU A 1 221 ? 7.197 -6.648 -21.802 1.00 81.31 221 LEU A CA 1
ATOM 1586 C C . LEU A 1 221 ? 8.597 -6.256 -22.314 1.00 81.31 221 LEU A C 1
ATOM 1588 O O . LEU A 1 221 ? 9.606 -6.651 -21.732 1.00 81.31 221 LEU A O 1
ATOM 1592 N N . GLY A 1 222 ? 8.665 -5.457 -23.384 1.00 85.56 222 GLY A N 1
ATOM 1593 C CA . GLY A 1 222 ? 9.935 -4.963 -23.930 1.00 85.56 222 GLY A CA 1
ATOM 1594 C C . GLY A 1 222 ? 9.821 -3.732 -24.832 1.00 85.56 222 GLY A C 1
ATOM 1595 O O . GLY A 1 222 ? 8.723 -3.281 -25.177 1.00 85.56 222 GLY A O 1
ATOM 1596 N N . VAL A 1 223 ? 10.978 -3.197 -25.227 1.00 87.44 223 VAL A N 1
ATOM 1597 C CA . VAL A 1 223 ? 11.151 -2.058 -26.141 1.00 87.44 223 VAL A CA 1
ATOM 1598 C C . VAL A 1 223 ? 11.762 -2.569 -27.447 1.00 87.44 223 VAL A C 1
ATOM 1600 O O . VAL A 1 223 ? 12.677 -3.381 -27.438 1.00 87.44 223 VAL A O 1
ATOM 1603 N N . SER A 1 224 ? 11.184 -2.178 -28.586 1.00 86.12 224 SER A N 1
ATOM 1604 C CA . SER A 1 224 ? 11.558 -2.617 -29.946 1.00 86.12 224 SER A CA 1
ATOM 1605 C C . SER A 1 224 ? 11.743 -4.138 -30.141 1.00 86.12 224 SER A C 1
ATOM 1607 O O . SER A 1 224 ? 12.327 -4.604 -31.122 1.00 86.12 224 SER A O 1
ATOM 1609 N N . GLY A 1 225 ? 11.155 -4.922 -29.239 1.00 84.81 225 GLY A N 1
ATOM 1610 C CA . GLY A 1 225 ? 11.281 -6.366 -29.112 1.00 84.81 225 GLY A CA 1
ATOM 1611 C C . GLY A 1 225 ? 10.645 -6.839 -27.802 1.00 84.81 225 GLY A C 1
ATOM 1612 O O . GLY A 1 225 ? 9.877 -6.102 -27.183 1.00 84.81 225 GLY A O 1
ATOM 1613 N N . ASN A 1 226 ? 10.970 -8.062 -27.382 1.00 83.81 226 ASN A N 1
ATOM 1614 C CA . ASN A 1 226 ? 10.484 -8.679 -26.137 1.00 83.81 226 ASN A CA 1
ATOM 1615 C C . ASN A 1 226 ? 11.448 -8.465 -24.951 1.00 83.81 226 ASN A C 1
ATOM 1617 O O . ASN A 1 226 ? 11.415 -9.228 -23.995 1.00 83.81 226 ASN A O 1
ATOM 1621 N N . THR A 1 227 ? 12.348 -7.488 -25.042 1.00 87.56 227 THR A N 1
ATOM 1622 C CA . THR A 1 227 ? 13.414 -7.218 -24.066 1.00 87.56 227 THR A CA 1
ATOM 1623 C C . THR A 1 227 ? 13.636 -5.711 -23.944 1.00 87.56 227 THR A C 1
ATOM 1625 O O . THR A 1 227 ? 13.157 -4.961 -24.791 1.00 87.56 227 THR A O 1
ATOM 1628 N N . ILE A 1 228 ? 14.388 -5.271 -22.941 1.00 88.44 228 ILE A N 1
ATOM 1629 C CA . ILE A 1 228 ? 14.992 -3.938 -22.843 1.00 88.44 228 ILE A CA 1
ATOM 1630 C C . ILE A 1 228 ? 16.505 -4.141 -22.966 1.00 88.44 228 ILE A C 1
ATOM 1632 O O . ILE A 1 228 ? 17.088 -4.895 -22.192 1.00 88.44 228 ILE A O 1
ATOM 1636 N N . GLN A 1 229 ? 17.124 -3.529 -23.970 1.00 88.38 229 GLN A N 1
ATOM 1637 C CA . GLN A 1 229 ? 18.553 -3.641 -24.271 1.00 88.38 229 GLN A CA 1
ATOM 1638 C C . GLN A 1 229 ? 19.328 -2.385 -23.855 1.00 88.38 229 GLN A C 1
ATOM 1640 O O . GLN A 1 229 ? 18.761 -1.321 -23.615 1.00 88.38 229 GLN A O 1
ATOM 1645 N N . ALA A 1 230 ? 20.659 -2.490 -23.877 1.00 85.00 230 ALA A N 1
ATOM 1646 C CA . ALA A 1 230 ? 21.572 -1.372 -23.669 1.00 85.00 230 ALA A CA 1
ATOM 1647 C C . ALA A 1 230 ? 21.208 -0.139 -24.525 1.00 85.00 230 ALA A C 1
ATOM 1649 O O . ALA A 1 230 ? 21.279 -0.176 -25.758 1.00 85.00 230 ALA A O 1
ATOM 1650 N N . GLY A 1 231 ? 20.873 0.976 -23.870 1.00 86.69 231 GLY A N 1
ATOM 1651 C CA . GLY A 1 231 ? 20.415 2.197 -24.543 1.00 86.69 231 GLY A CA 1
ATOM 1652 C C . GLY A 1 231 ? 18.922 2.247 -24.887 1.00 86.69 231 GLY A C 1
ATOM 1653 O O . GLY A 1 231 ? 18.509 3.163 -25.601 1.00 86.69 231 GLY A O 1
ATOM 1654 N N . GLU A 1 232 ? 18.115 1.319 -24.379 1.00 91.56 232 GLU A N 1
ATOM 1655 C CA . GLU A 1 232 ? 16.652 1.377 -24.390 1.00 91.56 232 GLU A CA 1
ATOM 1656 C C . GLU A 1 232 ? 16.109 1.739 -22.995 1.00 91.56 232 GLU A C 1
ATOM 1658 O O . GLU A 1 232 ? 16.750 1.500 -21.972 1.00 91.56 232 GLU A O 1
ATOM 1663 N N . ALA A 1 233 ? 14.916 2.333 -22.946 1.00 92.38 233 ALA A N 1
ATOM 1664 C CA . ALA A 1 233 ? 14.213 2.628 -21.699 1.00 92.38 233 ALA A CA 1
ATOM 1665 C C . ALA A 1 233 ? 12.710 2.365 -21.849 1.00 92.38 233 ALA A C 1
ATOM 1667 O O . ALA A 1 233 ? 12.067 2.926 -22.744 1.00 92.38 233 ALA A O 1
ATOM 1668 N N . ALA A 1 234 ? 12.137 1.562 -20.951 1.00 92.81 234 ALA A N 1
ATOM 1669 C CA . ALA A 1 234 ? 10.691 1.384 -20.829 1.00 92.81 234 ALA A CA 1
ATOM 1670 C C . ALA A 1 234 ? 10.152 2.324 -19.747 1.00 92.81 234 ALA A C 1
ATOM 1672 O O . ALA A 1 234 ? 10.674 2.346 -18.637 1.00 92.81 234 ALA A O 1
ATOM 1673 N N . ASN A 1 235 ? 9.111 3.099 -20.041 1.00 94.31 235 ASN A N 1
ATOM 1674 C CA . ASN A 1 235 ? 8.473 3.998 -19.080 1.00 94.31 235 ASN A CA 1
ATOM 1675 C C . ASN A 1 235 ? 7.007 3.608 -18.871 1.00 94.31 235 ASN A C 1
ATOM 1677 O O . ASN A 1 235 ? 6.217 3.699 -19.809 1.00 94.31 235 ASN A O 1
ATOM 1681 N N . ILE A 1 236 ? 6.645 3.252 -17.640 1.00 93.81 236 ILE A N 1
ATOM 1682 C CA . ILE A 1 236 ? 5.310 2.828 -17.206 1.00 93.81 236 ILE A CA 1
ATOM 1683 C C . ILE A 1 236 ? 4.679 3.952 -16.368 1.00 93.81 236 ILE A C 1
ATOM 1685 O O . ILE A 1 236 ? 5.220 4.324 -15.335 1.00 93.81 236 ILE A O 1
ATOM 1689 N N . ASN A 1 237 ? 3.533 4.491 -16.782 1.00 95.38 237 ASN A N 1
ATOM 1690 C CA . ASN A 1 237 ? 2.785 5.545 -16.079 1.00 95.38 237 ASN A CA 1
ATOM 1691 C C . ASN A 1 237 ? 1.411 5.026 -15.620 1.00 95.38 237 ASN A C 1
ATOM 1693 O O . ASN A 1 237 ? 0.774 4.276 -16.361 1.00 95.38 237 ASN A O 1
ATOM 1697 N N . PHE A 1 238 ? 0.922 5.460 -14.453 1.00 94.69 238 PHE A N 1
ATOM 1698 C CA . PHE A 1 238 ? -0.325 4.958 -13.852 1.00 94.69 238 PHE A CA 1
ATOM 1699 C C . PHE A 1 238 ? -1.492 5.951 -13.978 1.00 94.69 238 PHE A C 1
ATOM 1701 O O . PHE A 1 238 ? -1.326 7.149 -13.752 1.00 94.69 238 PHE A O 1
ATOM 1708 N N . PHE A 1 239 ? -2.701 5.473 -14.287 1.00 94.88 239 PHE A N 1
ATOM 1709 C CA . PHE A 1 239 ? -3.881 6.301 -14.576 1.00 94.88 239 PHE A CA 1
ATOM 1710 C C . PHE A 1 239 ? -5.189 5.712 -14.039 1.00 94.88 239 PHE A C 1
ATOM 1712 O O . PHE A 1 239 ? -5.381 4.503 -14.011 1.00 94.88 239 PHE A O 1
ATOM 1719 N N . GLN A 1 240 ? -6.144 6.573 -13.683 1.00 92.00 240 GLN A N 1
ATOM 1720 C CA . GLN A 1 240 ? -7.479 6.176 -13.212 1.00 92.00 240 GLN A CA 1
ATOM 1721 C C . GLN A 1 240 ? -8.401 5.665 -14.329 1.00 92.00 240 GLN A C 1
ATOM 1723 O O . GLN A 1 240 ? -9.375 4.962 -14.069 1.00 92.00 240 GLN A O 1
ATOM 1728 N N . THR A 1 241 ? -8.118 6.018 -15.584 1.00 93.25 241 THR A N 1
ATOM 1729 C CA . THR A 1 241 ? -8.845 5.537 -16.769 1.00 93.25 241 THR A CA 1
ATOM 1730 C C . THR A 1 241 ? -7.864 5.321 -17.911 1.00 93.25 241 THR A C 1
ATOM 1732 O O . THR A 1 241 ? -6.943 6.128 -18.040 1.00 93.25 241 THR A O 1
ATOM 1735 N N . ASP A 1 242 ? -8.116 4.322 -18.764 1.00 94.25 242 ASP A N 1
ATOM 1736 C CA . ASP A 1 242 ? -7.330 4.022 -19.972 1.00 94.25 242 ASP A CA 1
ATOM 1737 C C . ASP A 1 242 ? -6.938 5.302 -20.749 1.00 94.25 242 ASP A C 1
ATOM 1739 O O . ASP A 1 242 ? -7.812 5.969 -21.320 1.00 94.25 242 ASP A O 1
ATOM 1743 N N . PRO A 1 243 ? -5.644 5.672 -20.765 1.00 95.38 243 PRO A N 1
ATOM 1744 C CA . PRO A 1 243 ? -5.161 6.870 -21.445 1.00 95.38 243 PRO A CA 1
ATOM 1745 C C . PRO A 1 243 ? -4.952 6.639 -22.948 1.00 95.38 243 PRO A C 1
ATOM 1747 O O . PRO A 1 243 ? -4.786 7.605 -23.696 1.00 95.38 243 PRO A O 1
ATOM 1750 N N . LYS A 1 244 ? -4.980 5.382 -23.416 1.00 95.12 244 LYS A N 1
ATOM 1751 C CA . LYS A 1 244 ? -4.705 4.999 -24.809 1.00 95.12 244 LYS A CA 1
ATOM 1752 C C . LYS A 1 244 ? -3.373 5.578 -25.297 1.00 95.12 244 LYS A C 1
ATOM 1754 O O . LYS A 1 244 ? -2.402 5.607 -24.545 1.00 95.12 244 LYS A O 1
ATOM 1759 N N . GLY A 1 245 ? -3.323 6.088 -26.528 1.00 95.00 245 GLY A N 1
ATOM 1760 C CA . GLY A 1 245 ? -2.156 6.773 -27.083 1.00 95.00 245 GLY A CA 1
ATOM 1761 C C . GLY A 1 245 ? -1.912 8.197 -26.562 1.00 95.00 245 GLY A C 1
ATOM 1762 O O . GLY A 1 245 ? -0.951 8.824 -27.003 1.00 95.00 245 GLY A O 1
ATOM 1763 N N . ASN A 1 246 ? -2.755 8.753 -25.677 1.00 96.69 246 ASN A N 1
ATOM 1764 C CA . ASN A 1 246 ? -2.598 10.129 -25.190 1.00 96.69 246 ASN A CA 1
ATOM 1765 C C . ASN A 1 246 ? -1.442 10.227 -24.182 1.00 96.69 246 ASN A C 1
ATOM 1767 O O . ASN A 1 246 ? -1.595 9.872 -23.012 1.00 96.69 246 ASN A O 1
ATOM 1771 N N . LEU A 1 247 ? -0.308 10.771 -24.622 1.00 94.38 247 LEU A N 1
ATOM 1772 C CA . LEU A 1 247 ? 0.877 10.984 -23.780 1.00 94.38 247 LEU A CA 1
ATOM 1773 C C . LEU A 1 247 ? 0.755 12.205 -22.849 1.00 94.38 247 LEU A C 1
ATOM 1775 O O . LEU A 1 247 ? 1.589 12.405 -21.971 1.00 94.38 247 LEU A O 1
ATOM 1779 N N . GLY A 1 248 ? -0.275 13.037 -23.041 1.00 94.06 248 GLY A N 1
ATOM 1780 C CA . GLY A 1 248 ? -0.590 14.204 -22.213 1.00 94.06 248 GLY A CA 1
ATOM 1781 C C . GLY A 1 248 ? -1.699 13.957 -21.186 1.00 94.06 248 GLY A C 1
ATOM 1782 O O . GLY A 1 248 ? -2.329 14.917 -20.738 1.00 94.06 248 GLY A O 1
ATOM 1783 N N . ALA A 1 249 ? -2.004 12.699 -20.858 1.00 94.69 249 ALA A N 1
ATOM 1784 C CA . ALA A 1 249 ? -2.985 12.354 -19.832 1.00 94.69 249 ALA A CA 1
ATOM 1785 C C . ALA A 1 249 ? -2.533 12.828 -18.433 1.00 94.69 249 ALA A C 1
ATOM 1787 O O . ALA A 1 249 ? -1.345 12.830 -18.115 1.00 94.69 249 ALA A O 1
ATOM 1788 N N . THR A 1 250 ? -3.484 13.254 -17.594 1.00 94.12 250 THR A N 1
ATOM 1789 C CA . THR A 1 250 ? -3.206 13.844 -16.264 1.00 94.12 250 THR A CA 1
ATOM 1790 C C . THR A 1 250 ? -4.023 13.238 -15.121 1.00 94.12 250 THR A C 1
ATOM 1792 O O . THR A 1 250 ? -3.883 13.640 -13.968 1.00 94.12 250 THR A O 1
ATOM 1795 N N . ASN A 1 251 ? -4.883 12.269 -15.424 1.00 93.50 251 ASN A N 1
ATOM 1796 C CA . ASN A 1 251 ? -5.742 11.544 -14.489 1.00 93.50 251 ASN A CA 1
ATOM 1797 C C . ASN A 1 251 ? -4.969 10.407 -13.800 1.00 93.50 251 ASN A C 1
ATOM 1799 O O . ASN A 1 251 ? -5.352 9.245 -13.911 1.00 93.50 251 ASN A O 1
ATOM 1803 N N . PHE A 1 252 ? -3.847 10.729 -13.156 1.00 93.94 252 PHE A N 1
ATOM 1804 C CA . PHE A 1 252 ? -2.939 9.729 -12.593 1.00 93.94 252 PHE A CA 1
ATOM 1805 C C . PHE A 1 252 ? -3.591 8.885 -11.488 1.00 93.94 252 PHE A C 1
ATOM 1807 O O . PHE A 1 252 ? -4.451 9.374 -10.751 1.00 93.94 252 PHE A O 1
ATOM 1814 N N . SER A 1 253 ? -3.171 7.625 -11.398 1.00 91.56 253 SER A N 1
ATOM 1815 C CA . SER A 1 253 ? -3.380 6.755 -10.233 1.00 91.56 253 SER A CA 1
ATOM 1816 C C . SER A 1 253 ? -2.037 6.549 -9.525 1.00 91.56 253 SER A C 1
ATOM 1818 O O . SER A 1 253 ? -1.006 6.960 -10.062 1.00 91.56 253 SER A O 1
ATOM 1820 N N . TYR A 1 254 ? -2.039 5.966 -8.327 1.00 91.06 254 TYR A N 1
ATOM 1821 C CA . TYR A 1 254 ? -0.842 5.893 -7.486 1.00 91.06 254 TYR A CA 1
ATOM 1822 C C . TYR A 1 254 ? -0.703 4.546 -6.771 1.00 91.06 254 TYR A C 1
ATOM 1824 O O . TYR A 1 254 ? -1.703 3.928 -6.412 1.00 91.06 254 TYR A O 1
ATOM 1832 N N . ALA A 1 255 ? 0.541 4.123 -6.559 1.00 89.88 255 ALA A N 1
ATOM 1833 C CA . ALA A 1 255 ? 0.924 2.921 -5.823 1.00 89.88 255 ALA A CA 1
ATOM 1834 C C . ALA A 1 255 ? 1.857 3.275 -4.647 1.00 89.88 255 ALA A C 1
ATOM 1836 O O . ALA A 1 255 ? 2.514 4.318 -4.676 1.00 89.88 255 ALA A O 1
ATOM 1837 N N . THR A 1 256 ? 1.929 2.429 -3.619 1.00 87.50 256 THR A N 1
ATOM 1838 C CA . THR A 1 256 ? 2.871 2.591 -2.490 1.00 87.50 256 THR A CA 1
ATOM 1839 C C . THR A 1 256 ? 4.191 1.869 -2.725 1.00 87.50 256 THR A C 1
ATOM 1841 O O . THR A 1 256 ? 5.239 2.384 -2.359 1.00 87.50 256 THR A O 1
ATOM 1844 N N . ASP A 1 257 ? 4.129 0.700 -3.359 1.00 88.69 257 ASP A N 1
ATOM 1845 C CA . ASP A 1 257 ? 5.237 -0.238 -3.536 1.00 88.69 257 ASP A CA 1
ATOM 1846 C C . ASP A 1 257 ? 5.070 -0.959 -4.883 1.00 88.69 257 ASP A C 1
ATOM 1848 O O . ASP A 1 257 ? 3.968 -0.984 -5.452 1.00 88.69 257 ASP A O 1
ATOM 1852 N N . PHE A 1 258 ? 6.127 -1.598 -5.378 1.00 90.50 258 PHE A N 1
ATOM 1853 C CA . PHE A 1 258 ? 6.036 -2.488 -6.536 1.00 90.50 258 PHE A CA 1
ATOM 1854 C C . PHE A 1 258 ? 7.027 -3.649 -6.472 1.00 90.50 258 PHE A C 1
ATOM 1856 O O . PHE A 1 258 ? 7.992 -3.627 -5.711 1.00 90.50 258 PHE A O 1
ATOM 1863 N N . PHE A 1 259 ? 6.794 -4.648 -7.317 1.00 89.88 259 PHE A N 1
ATOM 1864 C CA . PHE A 1 259 ? 7.777 -5.666 -7.660 1.00 89.88 259 PHE A CA 1
ATOM 1865 C C . PHE A 1 259 ? 7.899 -5.807 -9.180 1.00 89.88 259 PHE A C 1
ATOM 1867 O O . PHE A 1 259 ? 6.971 -5.457 -9.912 1.00 89.88 259 PHE A O 1
ATOM 1874 N N . ILE A 1 260 ? 9.026 -6.334 -9.656 1.00 88.19 260 ILE A N 1
ATOM 1875 C CA . ILE A 1 260 ? 9.268 -6.704 -11.055 1.00 88.19 260 ILE A CA 1
ATOM 1876 C C . ILE A 1 260 ? 9.970 -8.060 -11.075 1.00 88.19 260 ILE A C 1
ATOM 1878 O O . ILE A 1 260 ? 10.998 -8.228 -10.424 1.00 88.19 260 ILE A O 1
ATOM 1882 N N . LYS A 1 261 ? 9.428 -9.014 -11.833 1.00 86.25 261 LYS A N 1
ATOM 1883 C CA . LYS A 1 261 ? 10.084 -10.279 -12.152 1.00 86.25 261 LYS A CA 1
ATOM 1884 C C . LYS A 1 261 ? 10.724 -10.188 -13.538 1.00 86.25 261 LYS A C 1
ATOM 1886 O O . LYS A 1 261 ? 10.038 -9.962 -14.544 1.00 86.25 261 LYS A O 1
ATOM 1891 N N . PHE A 1 262 ? 12.031 -10.400 -13.581 1.00 85.81 262 PHE A N 1
ATOM 1892 C CA . PHE A 1 262 ? 12.822 -10.525 -14.797 1.00 85.81 262 PHE A CA 1
ATOM 1893 C C . PHE A 1 262 ? 13.117 -11.997 -15.097 1.00 85.81 262 PHE A C 1
ATOM 1895 O O . PHE A 1 262 ? 13.322 -12.769 -14.170 1.00 85.81 262 PHE A O 1
ATOM 1902 N N . ASP A 1 263 ? 13.172 -12.328 -16.385 1.00 81.88 263 ASP A N 1
ATOM 1903 C CA . ASP A 1 263 ? 13.797 -13.522 -16.975 1.00 81.88 263 ASP A CA 1
ATOM 1904 C C . ASP A 1 263 ? 15.051 -13.045 -17.726 1.00 81.88 263 ASP A C 1
ATOM 1906 O O . ASP A 1 263 ? 15.058 -11.946 -18.299 1.00 81.88 263 ASP A O 1
ATOM 1910 N N . GLY A 1 264 ? 16.111 -13.847 -17.732 1.00 76.81 264 GLY A N 1
ATOM 1911 C CA . GLY A 1 264 ? 17.375 -13.499 -18.377 1.00 76.81 264 GLY A CA 1
ATOM 1912 C C . GLY A 1 264 ? 18.300 -12.652 -17.508 1.00 76.81 264 GLY A C 1
ATOM 1913 O O . GLY A 1 264 ? 19.140 -11.948 -18.065 1.00 76.81 264 GLY A O 1
ATOM 1914 N N . TYR A 1 265 ? 18.122 -12.684 -16.184 1.00 78.56 265 TYR A N 1
ATOM 1915 C CA . TYR A 1 265 ? 19.023 -12.042 -15.228 1.00 78.56 265 TYR A CA 1
ATOM 1916 C C . TYR A 1 265 ? 20.177 -13.010 -14.944 1.00 78.56 265 TYR A C 1
ATOM 1918 O O . TYR A 1 265 ? 20.054 -13.927 -14.131 1.00 78.56 265 TYR A O 1
ATOM 1926 N N . GLU A 1 266 ? 21.267 -12.880 -15.701 1.00 68.69 266 GLU A N 1
ATOM 1927 C CA . GLU A 1 266 ? 22.332 -13.882 -15.695 1.00 68.69 266 GLU A CA 1
ATOM 1928 C C . GLU A 1 266 ? 23.259 -13.653 -14.498 1.00 68.69 266 GLU A C 1
ATOM 1930 O O . GLU A 1 266 ? 23.788 -12.558 -14.294 1.00 68.69 266 GLU A O 1
ATOM 1935 N N . THR A 1 267 ? 23.530 -14.719 -13.742 1.00 58.97 267 THR A N 1
ATOM 1936 C CA . THR A 1 267 ? 24.367 -14.642 -12.540 1.00 58.97 267 THR A CA 1
ATOM 1937 C C . THR A 1 267 ? 25.743 -14.026 -12.842 1.00 58.97 267 THR A C 1
ATOM 1939 O O . THR A 1 267 ? 26.524 -14.609 -13.604 1.00 58.97 267 THR A O 1
ATOM 1942 N N . GLU A 1 268 ? 26.072 -12.937 -12.136 1.00 56.19 268 GLU A N 1
ATOM 1943 C CA . GLU A 1 268 ? 27.406 -12.308 -12.030 1.00 56.19 268 GLU A CA 1
ATOM 1944 C C . GLU A 1 268 ? 27.787 -11.242 -13.088 1.00 56.19 268 GLU A C 1
ATOM 1946 O O . GLU A 1 268 ? 28.954 -11.182 -13.490 1.00 56.19 268 GLU A O 1
ATOM 1951 N N . S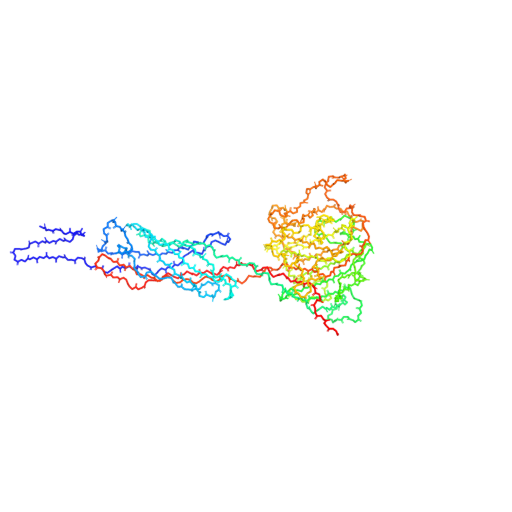ER A 1 269 ? 26.866 -10.349 -13.485 1.00 64.69 269 SER A N 1
ATOM 1952 C CA . SER A 1 269 ? 27.227 -8.963 -13.897 1.00 64.69 269 SER A CA 1
ATOM 1953 C C . SER A 1 269 ? 26.060 -7.993 -14.125 1.00 64.69 269 SER A C 1
ATOM 1955 O O . SER A 1 269 ? 26.321 -6.870 -14.552 1.00 64.69 269 SER A O 1
ATOM 1957 N N . ASP A 1 270 ? 24.808 -8.417 -13.961 1.00 71.12 270 ASP A N 1
ATOM 1958 C CA . ASP A 1 270 ? 23.668 -7.586 -14.343 1.00 71.12 270 ASP A CA 1
ATOM 1959 C C . ASP A 1 270 ? 23.293 -6.621 -13.208 1.00 71.12 270 ASP A C 1
ATOM 1961 O O . ASP A 1 270 ? 22.932 -7.038 -12.106 1.00 71.12 270 ASP A O 1
ATOM 1965 N N . ASP A 1 271 ? 23.381 -5.327 -13.516 1.00 78.56 271 ASP A N 1
ATOM 1966 C CA . ASP A 1 271 ? 22.930 -4.205 -12.696 1.00 78.56 271 ASP A CA 1
ATOM 1967 C C . ASP A 1 271 ? 21.824 -3.458 -13.473 1.00 78.56 271 ASP A C 1
ATOM 1969 O O . ASP A 1 271 ? 21.685 -3.615 -14.691 1.00 78.56 271 ASP A O 1
ATOM 1973 N N . LEU A 1 272 ? 20.995 -2.652 -12.802 1.00 82.88 272 LEU A N 1
ATOM 1974 C CA . LEU A 1 272 ? 19.922 -1.913 -13.481 1.00 82.88 272 LEU A CA 1
ATOM 1975 C C . LEU A 1 272 ? 19.656 -0.523 -12.898 1.00 82.88 272 LEU A C 1
ATOM 1977 O O . LEU A 1 272 ? 19.900 -0.231 -11.724 1.00 82.88 272 LEU A O 1
ATOM 1981 N N . LEU A 1 273 ? 19.114 0.354 -13.749 1.00 87.12 273 LEU A N 1
ATOM 1982 C CA . LEU A 1 273 ? 18.720 1.708 -13.373 1.00 87.12 273 LEU A CA 1
ATOM 1983 C C . LEU A 1 273 ? 17.199 1.856 -13.439 1.00 87.12 273 LEU A C 1
ATOM 1985 O O . LEU A 1 273 ? 16.588 1.823 -14.512 1.00 87.12 273 LEU A O 1
ATOM 1989 N N . LEU A 1 274 ? 16.602 2.122 -12.281 1.00 92.25 274 LEU A N 1
ATOM 1990 C CA . LEU A 1 274 ? 15.226 2.583 -12.171 1.00 92.25 274 LEU A CA 1
ATOM 1991 C C . LEU A 1 274 ? 15.185 4.101 -12.000 1.00 92.25 274 LEU A C 1
ATOM 1993 O O . LEU A 1 274 ? 15.994 4.691 -11.284 1.00 92.25 274 LEU A O 1
ATOM 1997 N N . ILE A 1 275 ? 14.175 4.742 -12.580 1.00 93.69 275 ILE A N 1
ATOM 1998 C CA . ILE A 1 275 ? 13.789 6.112 -12.235 1.00 93.69 275 ILE A CA 1
ATOM 1999 C C . ILE A 1 275 ? 12.310 6.097 -11.855 1.00 93.69 275 ILE A C 1
ATOM 2001 O O . ILE A 1 275 ? 11.422 6.020 -12.705 1.00 93.69 275 ILE A O 1
ATOM 2005 N N . VAL A 1 276 ? 12.044 6.164 -10.554 1.00 96.44 276 VAL A N 1
ATOM 2006 C CA . VAL A 1 276 ? 10.690 6.157 -9.996 1.00 96.44 276 VAL A CA 1
ATOM 2007 C C . VAL A 1 276 ? 10.113 7.570 -10.088 1.00 96.44 276 VAL A C 1
ATOM 2009 O O . VAL A 1 276 ? 10.717 8.529 -9.599 1.00 96.44 276 VAL A O 1
ATOM 2012 N N . SER A 1 277 ? 8.949 7.715 -10.724 1.00 96.81 277 SER A N 1
ATOM 2013 C CA . SER A 1 277 ? 8.186 8.964 -10.770 1.00 96.81 277 SER A CA 1
ATOM 2014 C C . SER A 1 277 ? 7.245 9.041 -9.575 1.00 96.81 277 SER A C 1
ATOM 2016 O O . SER A 1 277 ? 6.487 8.109 -9.306 1.00 96.81 277 SER A O 1
ATOM 2018 N N . LEU A 1 278 ? 7.292 10.163 -8.863 1.00 96.56 278 LEU A N 1
ATOM 2019 C CA . LEU A 1 278 ? 6.704 10.321 -7.538 1.00 96.56 278 LEU A CA 1
ATOM 2020 C C . LEU A 1 278 ? 5.769 11.532 -7.471 1.00 96.56 278 LEU A C 1
ATOM 2022 O O . LEU A 1 278 ? 6.030 12.561 -8.102 1.00 96.56 278 LEU A O 1
ATOM 2026 N N . ALA A 1 279 ? 4.714 11.425 -6.667 1.00 96.00 279 ALA A N 1
ATOM 2027 C CA . ALA A 1 279 ? 3.808 12.514 -6.297 1.00 96.00 279 ALA A CA 1
ATOM 2028 C C . ALA A 1 279 ? 3.628 12.555 -4.770 1.00 96.00 279 ALA A C 1
ATOM 2030 O O . ALA A 1 279 ? 3.627 11.505 -4.136 1.00 96.00 279 ALA A O 1
ATOM 2031 N N . ASP A 1 280 ? 3.522 13.739 -4.164 1.00 92.62 280 ASP A N 1
ATOM 2032 C CA . ASP A 1 280 ? 3.290 13.864 -2.716 1.00 92.62 280 ASP A CA 1
ATOM 2033 C C . ASP A 1 280 ? 1.871 13.375 -2.370 1.00 92.62 280 ASP A C 1
ATOM 2035 O O . ASP A 1 280 ? 0.905 13.740 -3.044 1.00 92.62 280 ASP A O 1
ATOM 2039 N N . ALA A 1 281 ? 1.727 12.542 -1.336 1.00 87.44 281 ALA A N 1
ATOM 2040 C CA . ALA A 1 281 ? 0.437 11.945 -0.984 1.00 87.44 281 ALA A CA 1
ATOM 2041 C C . ALA A 1 281 ? -0.588 12.969 -0.452 1.00 87.44 281 ALA A C 1
ATOM 2043 O O . ALA A 1 281 ? -1.793 12.736 -0.543 1.00 87.44 281 ALA A O 1
ATOM 2044 N N . ASN A 1 282 ? -0.130 14.105 0.090 1.00 85.69 282 ASN A N 1
ATOM 2045 C CA . ASN A 1 282 ? -0.985 15.186 0.588 1.00 85.69 282 ASN A CA 1
ATOM 2046 C C . ASN A 1 282 ? -1.320 16.212 -0.508 1.00 85.69 282 ASN A C 1
ATOM 2048 O O . ASN A 1 282 ? -2.421 16.765 -0.516 1.00 85.69 282 ASN A O 1
ATOM 2052 N N . ASP A 1 283 ? -0.381 16.482 -1.421 1.00 87.00 283 ASP A N 1
ATOM 2053 C CA . ASP A 1 283 ? -0.587 17.339 -2.596 1.00 87.00 283 ASP A CA 1
ATOM 2054 C C . ASP A 1 283 ? 0.002 16.698 -3.868 1.00 87.00 283 ASP A C 1
ATOM 2056 O O . ASP A 1 283 ? 1.126 17.021 -4.268 1.00 87.00 283 ASP A O 1
ATOM 2060 N N . PRO A 1 284 ? -0.775 15.861 -4.586 1.00 88.88 284 PRO A N 1
ATOM 2061 C CA . PRO A 1 284 ? -0.298 15.174 -5.789 1.00 88.88 284 PRO A CA 1
ATOM 2062 C C . PRO A 1 284 ? 0.060 16.089 -6.976 1.00 88.88 284 PRO A C 1
ATOM 2064 O O . PRO A 1 284 ? 0.464 15.598 -8.034 1.00 88.88 284 PRO A O 1
ATOM 2067 N N . SER A 1 285 ? -0.096 17.415 -6.848 1.00 90.94 285 SER A N 1
ATOM 2068 C CA . SER A 1 285 ? 0.453 18.376 -7.815 1.00 90.94 285 SER A CA 1
ATOM 2069 C C . SER A 1 285 ? 1.960 18.606 -7.640 1.00 90.94 285 SER A C 1
ATOM 2071 O O . SER A 1 285 ? 2.629 19.034 -8.585 1.00 90.94 285 SER A O 1
ATOM 2073 N N . ILE A 1 286 ? 2.505 18.280 -6.464 1.00 93.44 286 ILE A N 1
ATOM 2074 C CA . ILE A 1 286 ? 3.938 18.259 -6.179 1.00 93.44 286 ILE A CA 1
ATOM 2075 C C . ILE A 1 286 ? 4.485 16.908 -6.641 1.00 93.44 286 ILE A C 1
ATOM 2077 O O . ILE A 1 286 ? 4.114 15.861 -6.117 1.00 93.44 286 ILE A O 1
ATOM 2081 N N . THR A 1 287 ? 5.383 16.925 -7.626 1.00 94.88 287 THR A N 1
ATOM 2082 C CA . THR A 1 287 ? 5.967 15.707 -8.205 1.00 94.88 287 THR A CA 1
ATOM 2083 C C . THR A 1 287 ? 7.481 15.787 -8.302 1.00 94.88 287 THR A C 1
ATOM 2085 O O . THR A 1 287 ? 8.030 16.863 -8.547 1.00 94.88 287 THR A O 1
ATOM 2088 N N . THR A 1 288 ? 8.149 14.642 -8.202 1.00 94.69 288 THR A N 1
ATOM 2089 C CA . THR A 1 288 ? 9.600 14.508 -8.389 1.00 94.69 288 THR A CA 1
ATOM 2090 C C . THR A 1 288 ? 9.937 13.176 -9.072 1.00 94.69 288 THR A C 1
ATOM 2092 O O . THR A 1 288 ? 9.045 12.399 -9.416 1.00 94.69 288 THR A O 1
ATOM 2095 N N . THR A 1 289 ? 11.222 12.904 -9.279 1.00 94.19 289 THR A N 1
ATOM 2096 C CA . THR A 1 289 ? 11.727 11.568 -9.621 1.00 94.19 289 THR A CA 1
ATOM 2097 C C . THR A 1 289 ? 12.883 11.195 -8.700 1.00 94.19 289 THR A C 1
ATOM 2099 O O . THR A 1 289 ? 13.574 12.078 -8.177 1.00 94.19 289 THR A O 1
ATOM 2102 N N . ARG A 1 290 ? 13.096 9.893 -8.491 1.00 91.38 290 ARG A N 1
ATOM 2103 C CA . ARG A 1 290 ? 14.277 9.352 -7.804 1.00 91.38 290 ARG A CA 1
ATOM 2104 C C . ARG A 1 290 ? 14.894 8.250 -8.649 1.00 91.38 290 ARG A C 1
ATOM 2106 O O . ARG A 1 290 ? 14.199 7.317 -9.039 1.00 91.38 290 ARG A O 1
ATOM 2113 N N . ALA A 1 291 ? 16.186 8.385 -8.932 1.00 90.25 291 ALA A N 1
ATOM 2114 C CA . ALA A 1 291 ? 16.975 7.309 -9.505 1.00 90.25 291 ALA A CA 1
ATOM 2115 C C . ALA A 1 291 ? 17.305 6.299 -8.398 1.00 90.25 291 ALA A C 1
ATOM 2117 O O . ALA A 1 291 ? 17.814 6.693 -7.344 1.00 90.25 291 ALA A O 1
ATOM 2118 N N . ILE A 1 292 ? 17.019 5.026 -8.646 1.00 90.50 292 ILE A N 1
ATOM 2119 C CA . ILE A 1 292 ? 17.433 3.896 -7.816 1.00 90.50 292 ILE A CA 1
ATOM 2120 C C . ILE A 1 292 ? 18.351 3.048 -8.689 1.00 90.50 292 ILE A C 1
ATOM 2122 O O . ILE A 1 292 ? 17.992 2.673 -9.804 1.00 90.50 292 ILE A O 1
ATOM 2126 N N . TYR A 1 293 ? 19.554 2.825 -8.187 1.00 87.31 293 TYR A N 1
ATOM 2127 C CA . TYR A 1 293 ? 20.523 1.904 -8.742 1.00 87.31 293 TYR A CA 1
ATOM 2128 C C . TYR A 1 293 ? 20.393 0.596 -7.964 1.00 87.31 293 TYR A C 1
ATOM 2130 O O . TYR A 1 293 ? 20.235 0.617 -6.739 1.00 87.31 293 TYR A O 1
ATOM 2138 N N . VAL A 1 294 ? 20.366 -0.500 -8.706 1.00 87.06 294 VAL A N 1
ATOM 2139 C CA . VAL A 1 294 ? 20.080 -1.844 -8.215 1.00 87.06 294 VAL A CA 1
ATOM 2140 C C . VAL A 1 294 ? 21.229 -2.712 -8.696 1.00 87.06 294 VAL A C 1
ATOM 2142 O O . VAL A 1 294 ? 21.345 -2.961 -9.897 1.00 87.06 294 VAL A O 1
ATOM 2145 N N . ASP A 1 295 ? 22.083 -3.117 -7.763 1.00 82.38 295 ASP A N 1
ATOM 2146 C CA . ASP A 1 295 ? 23.139 -4.089 -8.032 1.00 82.38 295 ASP A CA 1
ATOM 2147 C C . ASP A 1 295 ? 22.538 -5.503 -8.113 1.00 82.38 295 ASP A C 1
ATOM 2149 O O . ASP A 1 295 ? 21.495 -5.798 -7.523 1.00 82.38 295 ASP A O 1
ATOM 2153 N N . GLN A 1 296 ? 23.278 -6.438 -8.709 1.00 79.25 296 GLN A N 1
ATOM 2154 C CA . GLN A 1 296 ? 23.037 -7.888 -8.605 1.00 79.25 296 GLN A CA 1
ATOM 2155 C C . GLN A 1 296 ? 22.722 -8.393 -7.172 1.00 79.25 296 GLN A C 1
ATOM 2157 O O . GLN A 1 296 ? 22.026 -9.395 -7.002 1.00 79.25 296 GLN A O 1
ATOM 2162 N N . GLY A 1 297 ? 23.250 -7.741 -6.127 1.00 82.31 297 GLY A N 1
ATOM 2163 C CA . GLY A 1 297 ? 22.989 -8.099 -4.724 1.00 82.31 297 GLY A CA 1
ATOM 2164 C C . GLY A 1 297 ? 21.630 -7.640 -4.183 1.00 82.31 297 GLY A C 1
ATOM 2165 O O . GLY A 1 297 ? 21.189 -8.153 -3.152 1.00 82.31 297 GLY A O 1
ATOM 2166 N N . ASP A 1 298 ? 20.976 -6.709 -4.879 1.00 86.88 298 ASP A N 1
ATOM 2167 C CA . ASP A 1 298 ? 19.744 -6.044 -4.454 1.00 86.88 298 ASP A CA 1
ATOM 2168 C C . ASP A 1 298 ? 18.469 -6.771 -4.943 1.00 86.88 298 ASP A C 1
ATOM 2170 O O . ASP A 1 298 ? 17.354 -6.363 -4.619 1.00 86.88 298 ASP A O 1
ATOM 2174 N N . VAL A 1 299 ? 18.620 -7.872 -5.693 1.00 88.25 299 VAL A N 1
ATOM 2175 C CA . VAL A 1 299 ? 17.524 -8.719 -6.201 1.00 88.25 299 VAL A CA 1
ATOM 2176 C C . VAL A 1 299 ? 17.483 -10.100 -5.536 1.00 88.25 299 VAL A C 1
ATOM 2178 O O . VAL A 1 299 ? 18.478 -10.610 -5.006 1.00 88.25 299 VAL A O 1
ATOM 2181 N N . TYR A 1 300 ? 16.298 -10.709 -5.534 1.00 88.12 300 TYR A N 1
ATOM 2182 C CA . TYR A 1 300 ? 16.082 -12.087 -5.097 1.00 88.12 300 TYR A CA 1
ATOM 2183 C C . TYR A 1 300 ? 16.200 -13.042 -6.283 1.00 88.12 300 TYR A C 1
ATOM 2185 O O . TYR A 1 300 ? 15.545 -12.844 -7.304 1.00 88.12 300 TYR A O 1
ATOM 2193 N N . GLU A 1 301 ? 16.975 -14.109 -6.122 1.00 84.44 301 GLU A N 1
ATOM 2194 C CA . GLU A 1 301 ? 17.176 -15.161 -7.121 1.00 84.44 301 GLU A CA 1
ATOM 2195 C C . GLU A 1 301 ? 16.769 -16.527 -6.539 1.00 84.44 301 GLU A C 1
ATOM 2197 O O . GLU A 1 301 ? 16.465 -16.666 -5.350 1.00 84.44 301 GLU A O 1
ATOM 2202 N N . ASN A 1 302 ? 16.781 -17.571 -7.367 1.00 76.38 302 ASN A N 1
ATOM 2203 C CA . ASN A 1 302 ? 16.454 -18.938 -6.946 1.00 76.38 302 ASN A CA 1
ATOM 2204 C C . ASN A 1 302 ? 17.513 -19.568 -6.007 1.00 76.38 302 ASN A C 1
ATOM 2206 O O . ASN A 1 302 ? 17.167 -20.302 -5.085 1.00 76.38 302 ASN A O 1
ATOM 2210 N N . ASP A 1 303 ? 18.807 -19.257 -6.184 1.00 69.62 303 ASP A N 1
ATOM 2211 C CA . ASP A 1 303 ? 19.895 -19.786 -5.328 1.00 69.62 303 ASP A CA 1
ATOM 2212 C C . ASP A 1 303 ? 20.181 -18.896 -4.090 1.00 69.62 303 ASP A C 1
ATOM 2214 O O . ASP A 1 303 ? 21.113 -19.155 -3.321 1.00 69.62 303 ASP A O 1
ATOM 2218 N N . THR A 1 304 ? 19.380 -17.844 -3.850 1.00 71.12 304 THR A N 1
ATOM 2219 C CA . THR A 1 304 ? 19.497 -16.990 -2.654 1.00 71.12 304 THR A CA 1
ATOM 2220 C C . THR A 1 304 ? 18.556 -17.418 -1.521 1.00 71.12 304 THR A C 1
ATOM 2222 O O . THR A 1 304 ? 17.486 -17.992 -1.711 1.00 71.12 304 THR A O 1
ATOM 2225 N N . VAL A 1 305 ? 18.971 -17.160 -0.274 1.00 72.12 305 VAL A N 1
ATOM 2226 C CA . VAL A 1 305 ? 18.202 -17.533 0.926 1.00 72.12 305 VAL A CA 1
ATOM 2227 C C . VAL A 1 305 ? 17.149 -16.461 1.222 1.00 72.12 305 VAL A C 1
ATOM 2229 O O . VAL A 1 305 ? 17.360 -15.591 2.061 1.00 72.12 305 VAL A O 1
ATOM 2232 N N . ASN A 1 306 ? 16.006 -16.557 0.543 1.00 78.00 306 ASN A N 1
ATOM 2233 C CA . ASN A 1 306 ? 14.929 -15.552 0.528 1.00 78.00 306 ASN A CA 1
ATOM 2234 C C . ASN A 1 306 ? 14.009 -15.632 1.774 1.00 78.00 306 ASN A C 1
ATOM 2236 O O . ASN A 1 306 ? 12.782 -15.593 1.686 1.00 78.00 306 ASN A O 1
ATOM 2240 N N . THR A 1 307 ? 14.588 -15.863 2.959 1.00 78.50 307 THR A N 1
ATOM 2241 C CA . THR A 1 307 ? 13.837 -16.138 4.206 1.00 78.50 307 THR A CA 1
ATOM 2242 C C . THR A 1 307 ? 13.190 -14.912 4.844 1.00 78.50 307 THR A C 1
ATOM 2244 O O . THR A 1 307 ? 12.308 -15.057 5.685 1.00 78.50 307 THR A O 1
ATOM 2247 N N . ASP A 1 308 ? 13.643 -13.728 4.466 1.00 79.25 308 ASP A N 1
ATOM 2248 C CA . ASP A 1 308 ? 13.148 -12.408 4.856 1.00 79.25 308 ASP A CA 1
ATOM 2249 C C . ASP A 1 308 ? 11.785 -12.070 4.227 1.00 79.25 308 ASP A C 1
ATOM 2251 O O . ASP A 1 308 ? 10.978 -11.389 4.854 1.00 79.25 308 ASP A O 1
ATOM 2255 N N . LEU A 1 309 ? 11.463 -12.644 3.062 1.00 78.88 309 LEU A N 1
ATOM 2256 C CA . LEU A 1 309 ? 10.132 -12.531 2.452 1.00 78.88 309 LEU A CA 1
ATOM 2257 C C . LEU A 1 309 ? 9.059 -13.372 3.173 1.00 78.88 309 LEU A C 1
ATOM 2259 O O . LEU A 1 309 ? 7.862 -13.151 2.969 1.00 78.88 309 LEU A O 1
ATOM 2263 N N . VAL A 1 310 ? 9.443 -14.329 4.027 1.00 78.44 310 VAL A N 1
ATOM 2264 C CA . VAL A 1 310 ? 8.506 -15.216 4.739 1.00 78.44 310 VAL A CA 1
ATOM 2265 C C . VAL A 1 310 ? 7.744 -14.445 5.820 1.00 78.44 310 VAL A C 1
ATOM 2267 O O . VAL A 1 310 ? 8.337 -13.882 6.735 1.00 78.44 310 VAL A O 1
ATOM 2270 N N . GLY A 1 311 ? 6.411 -14.475 5.758 1.00 70.94 311 GLY A N 1
ATOM 2271 C CA . GLY A 1 311 ? 5.531 -13.697 6.635 1.00 70.94 311 GLY A CA 1
ATOM 2272 C C . GLY A 1 311 ? 5.266 -12.268 6.152 1.00 70.94 311 GLY A C 1
ATOM 2273 O O . GLY A 1 311 ? 4.612 -11.511 6.864 1.00 70.94 311 GLY A O 1
ATOM 2274 N N . THR A 1 312 ? 5.743 -11.896 4.959 1.00 75.50 312 THR A N 1
ATOM 2275 C CA . THR A 1 312 ? 5.482 -10.589 4.332 1.00 75.50 312 THR A CA 1
ATOM 2276 C C . THR A 1 312 ? 4.414 -10.692 3.240 1.00 75.50 312 THR A C 1
ATOM 2278 O O . THR A 1 312 ? 4.112 -11.786 2.752 1.00 75.50 312 THR A O 1
ATOM 2281 N N . LYS A 1 313 ? 3.895 -9.543 2.781 1.00 74.06 313 LYS A N 1
ATOM 2282 C CA . LYS A 1 313 ? 2.965 -9.446 1.636 1.00 74.06 313 LYS A CA 1
ATOM 2283 C C . LYS A 1 313 ? 3.513 -10.055 0.333 1.00 74.06 313 LYS A C 1
ATOM 2285 O O . LYS A 1 313 ? 2.739 -10.405 -0.553 1.00 74.06 313 LYS A O 1
ATOM 2290 N N . TYR A 1 314 ? 4.832 -10.225 0.239 1.00 77.62 314 TYR A N 1
ATOM 2291 C CA . TYR A 1 314 ? 5.533 -10.784 -0.914 1.00 77.62 314 TYR A CA 1
ATOM 2292 C C . TYR A 1 314 ? 5.807 -12.286 -0.815 1.00 77.62 314 TYR A C 1
ATOM 2294 O O . TYR A 1 314 ? 6.315 -12.858 -1.774 1.00 77.62 314 TYR A O 1
ATOM 2302 N N . GLN A 1 315 ? 5.462 -12.958 0.293 1.00 78.00 315 GLN A N 1
ATOM 2303 C CA . GLN A 1 315 ? 5.751 -14.389 0.460 1.00 78.00 315 GLN A CA 1
ATOM 2304 C C . GLN A 1 315 ? 5.196 -15.240 -0.695 1.00 78.00 315 GLN A C 1
ATOM 2306 O O . GLN A 1 315 ? 5.834 -16.203 -1.109 1.00 78.00 315 GLN A O 1
ATOM 2311 N N . ALA A 1 316 ? 4.027 -14.882 -1.237 1.00 73.12 316 ALA A N 1
ATOM 2312 C CA . ALA A 1 316 ? 3.419 -15.581 -2.369 1.00 73.12 316 ALA A CA 1
ATOM 2313 C C . ALA A 1 316 ? 4.265 -15.524 -3.661 1.00 73.12 316 ALA A C 1
ATOM 2315 O O . ALA A 1 316 ? 4.112 -16.396 -4.507 1.00 73.12 316 ALA A O 1
ATOM 2316 N N . LEU A 1 317 ? 5.175 -14.550 -3.791 1.00 74.81 317 LEU A N 1
ATOM 2317 C CA . LEU A 1 317 ? 6.080 -14.371 -4.935 1.00 74.81 317 LEU A CA 1
ATOM 2318 C C . LEU A 1 317 ? 7.359 -15.228 -4.847 1.00 74.81 317 LEU A C 1
ATOM 2320 O O . LEU A 1 317 ? 8.255 -15.067 -5.664 1.00 74.81 317 LEU A O 1
ATOM 2324 N N . ILE A 1 318 ? 7.499 -16.097 -3.842 1.00 70.56 318 ILE A N 1
ATOM 2325 C CA . ILE A 1 318 ? 8.633 -17.039 -3.733 1.00 70.56 318 ILE A CA 1
ATOM 2326 C C . ILE A 1 318 ? 8.199 -18.461 -3.354 1.00 70.56 318 ILE A C 1
ATOM 2328 O O . ILE A 1 318 ? 9.015 -19.281 -2.935 1.00 70.56 318 ILE A O 1
ATOM 2332 N N . VAL A 1 319 ? 6.905 -18.755 -3.457 1.00 65.56 319 VAL A N 1
ATOM 2333 C CA . VAL A 1 319 ? 6.372 -20.111 -3.296 1.00 65.56 319 VAL A CA 1
ATOM 2334 C C . VAL A 1 319 ? 6.225 -20.716 -4.690 1.00 65.56 319 VAL A C 1
ATOM 2336 O O . VAL A 1 319 ? 5.665 -20.069 -5.570 1.00 65.56 319 VAL A O 1
ATOM 2339 N N . ASP A 1 320 ? 6.729 -21.939 -4.883 1.00 63.53 320 ASP A N 1
ATOM 2340 C CA . ASP A 1 320 ? 6.543 -22.714 -6.121 1.00 63.53 320 ASP A CA 1
ATOM 2341 C C . ASP A 1 320 ? 5.061 -22.759 -6.522 1.00 63.53 320 ASP A C 1
ATOM 2343 O O . ASP A 1 320 ? 4.193 -22.836 -5.642 1.00 63.53 320 ASP A O 1
ATOM 2347 N N . ASP A 1 321 ? 4.755 -22.767 -7.825 1.00 58.94 321 ASP A N 1
ATOM 2348 C CA . ASP A 1 321 ? 3.363 -22.830 -8.277 1.00 58.94 321 ASP A CA 1
ATOM 2349 C C . ASP A 1 321 ? 2.660 -24.070 -7.674 1.00 58.94 321 ASP A C 1
ATOM 2351 O O . ASP A 1 321 ? 3.072 -25.212 -7.913 1.00 58.94 321 ASP A O 1
ATOM 2355 N N . PRO A 1 322 ? 1.576 -23.904 -6.887 1.00 52.84 322 PRO A N 1
ATOM 2356 C CA . PRO A 1 322 ? 0.840 -25.040 -6.344 1.00 52.84 322 PRO A CA 1
ATOM 2357 C C . PRO A 1 322 ? 0.181 -25.917 -7.427 1.00 52.84 322 PRO A C 1
ATOM 2359 O O . PRO A 1 322 ? -0.246 -27.033 -7.104 1.00 52.84 322 PRO A O 1
ATOM 2362 N N . ALA A 1 323 ? 0.074 -25.449 -8.679 1.00 55.81 323 ALA A N 1
ATOM 2363 C CA . ALA A 1 323 ? -0.381 -26.239 -9.822 1.00 55.81 323 ALA A CA 1
ATOM 2364 C C . ALA A 1 323 ? 0.752 -27.033 -10.515 1.00 55.81 323 ALA A C 1
ATOM 2366 O O . ALA A 1 323 ? 0.511 -28.200 -10.851 1.00 55.81 323 ALA A O 1
ATOM 2367 N N . ASP A 1 324 ? 1.969 -26.488 -10.653 1.00 57.06 324 ASP A N 1
ATOM 2368 C CA . ASP A 1 324 ? 3.183 -27.249 -11.002 1.00 57.06 324 ASP A CA 1
ATOM 2369 C C . ASP A 1 324 ? 4.351 -27.018 -10.012 1.00 57.06 324 ASP A C 1
ATOM 2371 O O . ASP A 1 324 ? 5.175 -26.128 -10.209 1.00 57.06 324 ASP A O 1
ATOM 2375 N N . PRO A 1 325 ? 4.532 -27.886 -8.994 1.00 58.47 325 PRO A N 1
ATOM 2376 C CA . PRO A 1 325 ? 5.617 -27.774 -8.010 1.00 58.47 325 PRO A CA 1
ATOM 2377 C C . PRO A 1 325 ? 7.010 -28.155 -8.565 1.00 58.47 325 PRO A C 1
ATOM 2379 O O . PRO A 1 325 ? 7.889 -28.583 -7.814 1.00 58.47 325 PRO A O 1
ATOM 2382 N N . ASN A 1 326 ? 7.199 -28.092 -9.886 1.00 58.59 326 ASN A N 1
ATOM 2383 C CA . ASN A 1 326 ? 8.495 -28.147 -10.566 1.00 58.59 326 ASN A CA 1
ATOM 2384 C C . ASN A 1 326 ? 8.778 -26.859 -11.365 1.00 58.59 326 ASN A C 1
ATOM 2386 O O . ASN A 1 326 ? 9.846 -26.777 -11.972 1.00 58.59 326 ASN A O 1
ATOM 2390 N N . ASP A 1 327 ? 7.840 -25.905 -11.375 1.00 59.97 327 ASP A N 1
ATOM 2391 C CA . ASP A 1 327 ? 7.979 -24.557 -11.923 1.00 59.97 327 ASP A CA 1
ATOM 2392 C C . ASP A 1 327 ? 8.105 -23.580 -10.732 1.00 59.97 327 ASP A C 1
ATOM 2394 O O . ASP A 1 327 ? 7.098 -23.135 -10.166 1.00 59.97 327 ASP A O 1
ATOM 2398 N N . PRO A 1 328 ? 9.330 -23.349 -10.220 1.00 63.06 328 PRO A N 1
ATOM 2399 C CA . PRO A 1 328 ? 9.538 -22.420 -9.117 1.00 63.06 328 PRO A CA 1
ATOM 2400 C C . PRO A 1 328 ? 9.208 -20.998 -9.581 1.00 63.06 328 PRO A C 1
ATOM 2402 O O . PRO A 1 328 ? 9.511 -20.629 -10.715 1.00 63.06 328 PRO A O 1
ATOM 2405 N N . PHE A 1 329 ? 8.645 -20.155 -8.704 1.00 67.56 329 PHE A N 1
ATOM 2406 C CA . PHE A 1 329 ? 8.328 -18.773 -9.097 1.00 67.56 329 PHE A CA 1
ATOM 2407 C C . PHE A 1 329 ? 9.576 -17.995 -9.548 1.00 67.56 329 PHE A C 1
ATOM 2409 O O . PHE A 1 329 ? 9.440 -17.058 -10.327 1.00 67.56 329 PHE A O 1
ATOM 2416 N N . LEU A 1 330 ? 10.778 -18.396 -9.122 1.00 76.44 330 LEU A N 1
ATOM 2417 C CA . LEU A 1 330 ? 12.048 -17.969 -9.708 1.00 76.44 330 LEU A CA 1
ATOM 2418 C C . LEU A 1 330 ? 12.775 -19.199 -10.257 1.00 76.44 330 LEU A C 1
ATOM 2420 O O . LEU A 1 330 ? 13.169 -20.076 -9.488 1.00 76.44 330 LEU A O 1
ATOM 2424 N N . ASP A 1 331 ? 12.947 -19.274 -11.574 1.00 74.25 331 ASP A N 1
ATOM 2425 C CA . ASP A 1 331 ? 13.744 -20.298 -12.236 1.00 74.25 331 ASP A CA 1
ATOM 2426 C C . ASP A 1 331 ? 15.255 -19.997 -12.143 1.00 74.25 331 ASP A C 1
ATOM 2428 O O . ASP A 1 331 ? 15.719 -19.188 -11.341 1.00 74.25 331 ASP A O 1
ATOM 2432 N N . ASN A 1 332 ? 16.075 -20.744 -12.877 1.00 69.88 332 ASN A N 1
ATOM 2433 C CA . ASN A 1 332 ? 17.528 -20.661 -12.785 1.00 69.88 332 ASN A CA 1
ATOM 2434 C C . ASN A 1 332 ? 18.159 -19.423 -13.473 1.00 69.88 332 ASN A C 1
ATOM 2436 O O . ASN A 1 332 ? 19.391 -19.364 -13.514 1.00 69.88 332 ASN A O 1
ATOM 2440 N N . ASN A 1 333 ? 17.349 -18.514 -14.032 1.00 77.31 333 ASN A N 1
ATOM 2441 C CA . ASN A 1 333 ? 17.738 -17.249 -14.679 1.00 77.31 333 ASN A CA 1
ATOM 2442 C C . ASN A 1 333 ? 16.749 -16.096 -14.374 1.00 77.31 333 ASN A C 1
ATOM 2444 O O . ASN A 1 333 ? 16.733 -15.081 -15.078 1.00 77.31 333 ASN A O 1
ATOM 2448 N N . ASP A 1 334 ? 15.881 -16.281 -13.373 1.00 83.62 334 ASP A N 1
ATOM 2449 C CA . ASP A 1 334 ? 14.889 -15.295 -12.950 1.00 83.62 334 ASP A CA 1
ATOM 2450 C C . ASP A 1 334 ? 15.386 -14.467 -11.757 1.00 83.62 334 ASP A C 1
ATOM 2452 O O . ASP A 1 334 ? 15.936 -15.008 -10.793 1.00 83.62 334 ASP A O 1
ATOM 2456 N N . ALA A 1 335 ? 15.064 -13.172 -11.768 1.00 86.50 335 ALA A N 1
ATOM 2457 C CA . ALA A 1 335 ? 15.276 -12.269 -10.640 1.00 86.50 335 ALA A CA 1
ATOM 2458 C C . ALA A 1 335 ? 13.980 -11.544 -10.252 1.00 86.50 335 ALA A C 1
ATOM 2460 O O . ALA A 1 335 ? 13.258 -11.024 -11.107 1.00 86.50 335 ALA A O 1
ATOM 2461 N N . LEU A 1 336 ? 13.704 -11.467 -8.951 1.00 88.38 336 LEU A N 1
ATOM 2462 C CA . LEU A 1 336 ? 12.632 -10.665 -8.369 1.00 88.38 336 LEU A CA 1
ATOM 2463 C C . LEU A 1 336 ? 13.222 -9.417 -7.712 1.00 88.38 336 LEU A C 1
ATOM 2465 O O . LEU A 1 336 ? 13.961 -9.484 -6.732 1.00 88.38 336 LEU A O 1
ATOM 2469 N N . LEU A 1 337 ? 12.839 -8.271 -8.255 1.00 91.56 337 LEU A N 1
ATOM 2470 C CA . LEU A 1 337 ? 13.098 -6.945 -7.722 1.00 91.56 337 LEU A CA 1
ATOM 2471 C C . LEU A 1 337 ? 11.873 -6.478 -6.935 1.00 91.56 337 LEU A C 1
ATOM 2473 O O . LEU A 1 337 ? 10.756 -6.552 -7.445 1.00 91.56 337 LEU A O 1
ATOM 2477 N N . ILE A 1 338 ? 12.076 -5.963 -5.726 1.00 92.19 338 ILE A N 1
ATOM 2478 C CA . ILE A 1 338 ? 11.034 -5.359 -4.887 1.00 92.19 338 ILE A CA 1
ATOM 2479 C C . ILE A 1 338 ? 11.498 -3.953 -4.511 1.00 92.19 338 ILE A C 1
ATOM 2481 O O . ILE A 1 338 ? 12.683 -3.739 -4.278 1.00 92.19 338 ILE A O 1
ATOM 2485 N N . VAL A 1 339 ? 10.575 -2.991 -4.501 1.00 93.81 339 VAL A N 1
ATOM 2486 C CA . VAL A 1 339 ? 10.829 -1.618 -4.051 1.00 93.81 339 VAL A CA 1
ATOM 2487 C C . VAL A 1 339 ? 9.635 -1.152 -3.224 1.00 93.81 339 VAL A C 1
ATOM 2489 O O . VAL A 1 339 ? 8.511 -1.044 -3.730 1.00 93.81 339 VAL A O 1
ATOM 2492 N N . GLU A 1 340 ? 9.891 -0.861 -1.956 1.00 91.81 340 GLU A N 1
ATOM 2493 C CA . GLU A 1 340 ? 8.906 -0.414 -0.978 1.00 91.81 340 GLU A CA 1
ATOM 2494 C C . GLU A 1 340 ? 8.972 1.096 -0.725 1.00 91.81 340 GLU A C 1
ATOM 2496 O O . GLU A 1 340 ? 9.913 1.804 -1.097 1.00 91.81 340 GLU A O 1
ATOM 2501 N N . SER A 1 341 ? 7.935 1.623 -0.076 1.00 91.25 341 SER A N 1
ATOM 2502 C CA . SER A 1 341 ? 7.824 3.047 0.253 1.00 91.25 341 SER A CA 1
ATOM 2503 C C . SER A 1 341 ? 9.059 3.623 0.964 1.00 91.25 341 SER A C 1
ATOM 2505 O O . SER A 1 341 ? 9.448 4.757 0.677 1.00 91.25 341 SER A O 1
ATOM 2507 N N . ASN A 1 342 ? 9.715 2.873 1.850 1.00 88.25 342 ASN A N 1
ATOM 2508 C CA . ASN A 1 342 ? 10.934 3.280 2.558 1.00 88.25 342 ASN A CA 1
ATOM 2509 C C . ASN A 1 342 ? 12.181 3.359 1.660 1.00 88.25 342 ASN A C 1
ATOM 2511 O O . ASN A 1 342 ? 13.117 4.074 2.021 1.00 88.25 342 ASN A O 1
ATOM 2515 N N . ASP A 1 343 ? 12.183 2.734 0.481 1.00 91.94 343 ASP A N 1
ATOM 2516 C CA . ASP A 1 343 ? 13.330 2.763 -0.433 1.00 91.94 343 ASP A CA 1
ATOM 2517 C C . ASP A 1 343 ? 13.467 4.083 -1.180 1.00 91.94 343 ASP A C 1
ATOM 2519 O O . ASP A 1 343 ? 14.568 4.533 -1.500 1.00 91.94 343 ASP A O 1
ATOM 2523 N N . PHE A 1 344 ? 12.342 4.754 -1.421 1.00 91.88 344 PHE A N 1
ATOM 2524 C CA . PHE A 1 344 ? 12.326 6.067 -2.049 1.00 91.88 344 PHE A CA 1
ATOM 2525 C C . PHE A 1 344 ? 11.932 7.198 -1.092 1.00 91.88 344 PHE A C 1
ATOM 2527 O O . PHE A 1 344 ? 12.317 8.334 -1.367 1.00 91.88 344 PHE A O 1
ATOM 2534 N N . ASN A 1 345 ? 11.291 6.941 0.057 1.00 91.62 345 ASN A N 1
ATOM 2535 C CA . ASN A 1 345 ? 10.998 7.942 1.103 1.00 91.62 345 ASN A CA 1
ATOM 2536 C C . ASN A 1 345 ? 12.136 8.115 2.140 1.00 91.62 345 ASN A C 1
ATOM 2538 O O . ASN A 1 345 ? 11.910 8.222 3.343 1.00 91.62 345 ASN A O 1
ATOM 2542 N N . ILE A 1 346 ? 13.386 8.159 1.672 1.00 84.06 346 ILE A N 1
ATOM 2543 C CA . ILE A 1 346 ? 14.597 8.153 2.517 1.00 84.06 346 ILE A CA 1
ATOM 2544 C C . ILE A 1 346 ? 14.928 9.478 3.246 1.00 84.06 346 ILE A C 1
ATOM 2546 O O . ILE A 1 346 ? 15.881 9.529 4.027 1.00 84.06 346 ILE A O 1
ATOM 2550 N N . GLN A 1 347 ? 14.218 10.581 2.983 1.00 84.31 347 GLN A N 1
ATOM 2551 C CA . GLN A 1 347 ? 14.452 11.887 3.622 1.00 84.31 347 GLN A CA 1
ATOM 2552 C C . GLN A 1 347 ? 13.385 12.189 4.680 1.00 84.31 347 GLN A C 1
ATOM 2554 O O . GLN A 1 347 ? 12.217 11.839 4.550 1.00 84.31 347 GLN A O 1
ATOM 2559 N N . THR A 1 348 ? 13.764 12.900 5.745 1.00 82.31 348 THR A N 1
ATOM 2560 C CA . THR A 1 348 ? 12.819 13.286 6.802 1.00 82.31 348 THR A CA 1
ATOM 2561 C C . THR A 1 348 ? 11.706 14.184 6.255 1.00 82.31 348 THR A C 1
ATOM 2563 O O . THR A 1 348 ? 11.969 15.321 5.864 1.00 82.31 348 THR A O 1
ATOM 2566 N N . GLY A 1 349 ? 10.465 13.694 6.305 1.00 79.75 349 GLY A N 1
ATOM 2567 C CA . GLY A 1 349 ? 9.291 14.384 5.764 1.00 79.75 349 GLY A CA 1
ATOM 2568 C C . GLY A 1 349 ? 8.952 14.016 4.317 1.00 79.75 349 GLY A C 1
ATOM 2569 O O . GLY A 1 349 ? 8.033 14.616 3.767 1.00 79.75 349 GLY A O 1
ATOM 2570 N N . ASP A 1 350 ? 9.654 13.052 3.715 1.00 86.50 350 ASP A N 1
ATOM 2571 C CA . ASP A 1 350 ? 9.186 12.387 2.500 1.00 86.50 350 ASP A CA 1
ATOM 2572 C C . ASP A 1 350 ? 7.846 11.676 2.768 1.00 86.50 350 ASP A C 1
ATOM 2574 O O . ASP A 1 350 ? 7.677 11.015 3.792 1.00 86.50 350 ASP A O 1
ATOM 2578 N N . ASN A 1 351 ? 6.896 11.838 1.845 1.00 89.00 351 ASN A N 1
ATOM 2579 C CA . ASN A 1 351 ? 5.585 11.183 1.856 1.00 89.00 351 ASN A CA 1
ATOM 2580 C C . ASN A 1 351 ? 5.099 10.990 0.409 1.00 89.00 351 ASN A C 1
ATOM 2582 O O . ASN A 1 351 ? 4.052 11.491 -0.006 1.00 89.00 351 ASN A O 1
ATOM 2586 N N . TRP A 1 352 ? 5.955 10.376 -0.401 1.00 93.56 352 TRP A N 1
ATOM 2587 C CA . TRP A 1 352 ? 5.760 10.174 -1.826 1.00 93.56 352 TRP A CA 1
ATOM 2588 C C . TRP A 1 352 ? 4.970 8.890 -2.098 1.00 93.56 352 TRP A C 1
ATOM 2590 O O . TRP A 1 352 ? 5.175 7.871 -1.441 1.00 93.56 352 TRP A O 1
ATOM 2600 N N . LEU A 1 353 ? 4.132 8.937 -3.132 1.00 94.12 353 LEU A N 1
ATOM 2601 C CA . LEU A 1 353 ? 3.505 7.790 -3.783 1.00 94.12 353 LEU A CA 1
ATOM 2602 C C . LEU A 1 353 ? 4.050 7.636 -5.204 1.00 94.12 353 LEU A C 1
ATOM 2604 O O . LEU A 1 353 ? 4.420 8.616 -5.861 1.00 94.12 353 LEU A O 1
ATOM 2608 N N . ILE A 1 354 ? 4.046 6.405 -5.701 1.00 95.31 354 ILE A N 1
ATOM 2609 C CA . ILE A 1 354 ? 4.531 6.039 -7.027 1.00 95.31 354 ILE A CA 1
ATOM 2610 C C . ILE A 1 3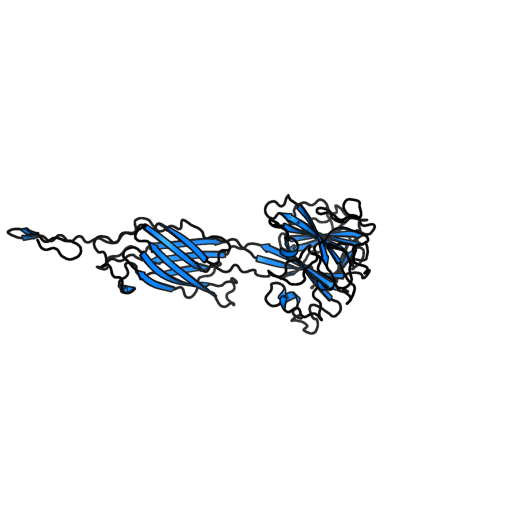54 ? 3.462 6.350 -8.068 1.00 95.31 354 ILE A C 1
ATOM 2612 O O . ILE A 1 354 ? 2.342 5.852 -8.007 1.00 95.31 354 ILE A O 1
ATOM 2616 N N . LYS A 1 355 ? 3.831 7.169 -9.047 1.00 94.69 355 LYS A N 1
ATOM 2617 C CA . LYS A 1 355 ? 3.001 7.618 -10.175 1.00 94.69 355 LYS A CA 1
ATOM 2618 C C . LYS A 1 355 ? 3.363 6.903 -11.487 1.00 94.69 355 LYS A C 1
ATOM 2620 O O . LYS A 1 355 ? 2.592 6.908 -12.450 1.00 94.69 355 LYS A O 1
ATOM 2625 N N . GLY A 1 356 ? 4.560 6.330 -11.533 1.00 95.44 356 GLY A N 1
ATOM 2626 C CA . GLY A 1 356 ? 5.111 5.607 -12.667 1.00 95.44 356 GLY A CA 1
ATOM 2627 C C . GLY A 1 356 ? 6.565 5.219 -12.414 1.00 95.44 356 GLY A C 1
ATOM 2628 O O . GLY A 1 356 ? 7.175 5.671 -11.445 1.00 95.44 356 GLY A O 1
ATOM 2629 N N . ILE A 1 357 ? 7.122 4.385 -13.282 1.00 96.06 357 ILE A N 1
ATOM 2630 C CA . ILE A 1 357 ? 8.478 3.841 -13.177 1.00 96.06 357 ILE A CA 1
ATOM 2631 C C . ILE A 1 357 ? 9.089 3.815 -14.572 1.00 96.06 357 ILE A C 1
ATOM 2633 O O . ILE A 1 357 ? 8.460 3.351 -15.523 1.00 96.06 357 ILE A O 1
ATOM 2637 N N . GLN A 1 358 ? 10.325 4.278 -14.690 1.00 94.56 358 GLN A N 1
ATOM 2638 C CA . GLN A 1 358 ? 11.152 4.066 -15.866 1.00 94.56 358 GLN A CA 1
ATOM 2639 C C . GLN A 1 358 ? 12.249 3.048 -15.552 1.00 94.56 358 GLN A C 1
ATOM 2641 O O . GLN A 1 358 ? 12.866 3.116 -14.494 1.00 94.56 358 GLN A O 1
ATOM 2646 N N . ILE A 1 359 ? 12.464 2.113 -16.472 1.00 92.81 359 ILE A N 1
ATOM 2647 C CA . ILE A 1 359 ? 13.354 0.960 -16.335 1.00 92.81 359 ILE A CA 1
ATOM 2648 C C . ILE A 1 359 ? 14.347 1.000 -17.494 1.00 92.81 359 ILE A C 1
ATOM 2650 O O . ILE A 1 359 ? 13.939 1.102 -18.658 1.00 92.81 359 ILE A O 1
ATOM 2654 N N . LEU A 1 360 ? 15.635 0.924 -17.174 1.00 89.69 360 LEU A N 1
ATOM 2655 C CA . LEU A 1 360 ? 16.731 0.817 -18.127 1.00 89.69 360 LEU A CA 1
ATOM 2656 C C . LEU A 1 360 ? 17.575 -0.405 -17.758 1.00 89.69 360 LEU A C 1
ATOM 2658 O O . LEU A 1 360 ? 17.866 -0.617 -16.582 1.00 89.69 360 LEU A O 1
ATOM 2662 N N . SER A 1 361 ? 17.991 -1.180 -18.761 1.00 83.25 361 SER A N 1
ATOM 2663 C CA . SER A 1 361 ? 18.856 -2.352 -18.557 1.00 83.25 361 SER A CA 1
ATOM 2664 C C . SER A 1 361 ? 20.332 -2.007 -18.354 1.00 83.25 361 SER A C 1
ATOM 2666 O O . SER A 1 361 ? 21.144 -2.920 -18.330 1.00 83.25 361 SER A O 1
ATOM 2668 N N . ASN A 1 362 ? 20.676 -0.714 -18.375 1.00 78.62 362 ASN A N 1
ATOM 2669 C CA . ASN A 1 362 ? 21.951 -0.160 -17.937 1.00 78.62 362 ASN A CA 1
ATOM 2670 C C . ASN A 1 362 ? 21.892 1.371 -17.834 1.00 78.62 362 ASN A C 1
ATOM 2672 O O . ASN A 1 362 ? 20.875 2.005 -18.132 1.00 78.62 362 ASN A O 1
ATOM 2676 N N . ASP A 1 363 ? 23.014 1.975 -17.445 1.00 74.19 363 ASP A N 1
ATOM 2677 C CA . ASP A 1 363 ? 23.219 3.424 -17.414 1.00 74.19 363 ASP A CA 1
ATOM 2678 C C . ASP A 1 363 ? 23.087 4.094 -18.798 1.00 74.19 363 ASP A C 1
ATOM 2680 O O . ASP A 1 363 ? 22.756 5.273 -18.890 1.00 74.19 363 ASP A O 1
ATOM 2684 N N . ALA A 1 364 ? 23.370 3.371 -19.885 1.00 74.62 364 ALA A N 1
ATOM 2685 C CA . ALA A 1 364 ? 23.428 3.869 -21.260 1.00 74.62 364 ALA A CA 1
ATOM 2686 C C . ALA A 1 364 ? 24.349 5.098 -21.483 1.00 74.62 364 ALA A C 1
ATOM 2688 O O . ALA A 1 364 ? 24.133 5.889 -22.412 1.00 74.62 364 ALA A O 1
ATOM 2689 N N . GLY A 1 365 ? 25.388 5.278 -20.661 1.00 77.50 365 GLY A N 1
ATOM 2690 C CA . GLY A 1 365 ? 26.243 6.471 -20.642 1.00 77.50 365 GLY A CA 1
ATOM 2691 C C . GLY A 1 365 ? 25.644 7.671 -19.895 1.00 77.50 365 GLY A C 1
ATOM 2692 O O . GLY A 1 365 ? 26.123 8.802 -20.064 1.00 77.50 365 GLY A O 1
ATOM 2693 N N . LEU A 1 366 ? 24.585 7.456 -19.111 1.00 81.50 366 LEU A N 1
ATOM 2694 C CA . LEU A 1 366 ? 24.047 8.430 -18.170 1.00 81.50 366 LEU A CA 1
ATOM 2695 C C . LEU A 1 366 ? 24.892 8.466 -16.891 1.00 81.50 366 LEU A C 1
ATOM 2697 O O . LEU A 1 366 ? 25.671 7.584 -16.558 1.00 81.50 366 LEU A O 1
ATOM 2701 N N . THR A 1 367 ? 24.756 9.559 -16.158 1.00 83.88 367 THR A N 1
ATOM 2702 C CA . THR A 1 367 ? 25.507 9.843 -14.937 1.00 83.88 367 THR A CA 1
ATOM 2703 C C . THR A 1 367 ? 24.587 10.557 -13.955 1.00 83.88 367 THR A C 1
ATOM 2705 O O . THR A 1 367 ? 23.538 11.069 -14.339 1.00 83.88 367 THR A O 1
ATOM 2708 N N . GLY A 1 368 ? 24.962 10.631 -12.684 1.00 80.81 368 GLY A N 1
ATOM 2709 C CA . GLY A 1 368 ? 24.150 11.288 -11.662 1.00 80.81 368 GLY A CA 1
ATOM 2710 C C . GLY A 1 368 ? 24.350 10.633 -10.308 1.00 80.81 368 GLY A C 1
ATOM 2711 O O . GLY A 1 368 ? 25.305 9.880 -10.120 1.00 80.81 368 GLY A O 1
ATOM 2712 N N . SER A 1 369 ? 23.442 10.920 -9.382 1.00 82.44 369 SER A N 1
ATOM 2713 C CA . SER A 1 369 ? 23.364 10.247 -8.086 1.00 82.44 369 SER A CA 1
ATOM 2714 C C . SER A 1 369 ? 22.105 9.397 -8.030 1.00 82.44 369 SER A C 1
ATOM 2716 O O . SER A 1 369 ? 21.043 9.857 -8.449 1.00 82.44 369 SER A O 1
ATOM 2718 N N . ALA A 1 370 ? 22.231 8.199 -7.471 1.00 84.75 370 ALA A N 1
ATOM 2719 C CA . ALA A 1 370 ? 21.119 7.292 -7.232 1.00 84.75 370 ALA A CA 1
ATOM 2720 C C . ALA A 1 370 ? 21.036 6.895 -5.750 1.00 84.75 370 ALA A C 1
ATOM 2722 O O . ALA A 1 370 ? 21.968 7.095 -4.966 1.00 84.75 370 ALA A O 1
ATOM 2723 N N . ILE A 1 371 ? 19.893 6.343 -5.367 1.00 88.62 371 ILE A N 1
ATOM 2724 C CA . ILE A 1 371 ? 19.738 5.545 -4.151 1.00 88.62 371 ILE A CA 1
ATOM 2725 C C . ILE A 1 371 ? 20.333 4.161 -4.451 1.00 88.62 371 ILE A C 1
ATOM 2727 O O . ILE A 1 371 ? 20.088 3.653 -5.539 1.00 88.62 371 ILE A O 1
ATOM 2731 N N . ASN A 1 372 ? 21.121 3.576 -3.540 1.00 86.31 372 ASN A N 1
ATOM 2732 C CA . ASN A 1 372 ? 21.401 2.135 -3.607 1.00 86.31 372 ASN A CA 1
ATOM 2733 C C . ASN A 1 372 ? 20.176 1.455 -3.024 1.00 86.31 372 ASN A C 1
ATOM 2735 O O . ASN A 1 372 ? 19.821 1.791 -1.884 1.00 86.31 372 ASN A O 1
ATOM 2739 N N . LEU A 1 373 ? 19.551 0.556 -3.779 1.00 90.00 373 LEU A N 1
ATOM 2740 C CA . LEU A 1 373 ? 18.503 -0.283 -3.222 1.00 90.00 373 LEU A CA 1
ATOM 2741 C C . LEU A 1 373 ? 19.067 -1.074 -2.027 1.00 90.00 373 LEU A C 1
ATOM 2743 O O . LEU A 1 373 ? 20.276 -1.243 -1.868 1.00 90.00 373 LEU A O 1
ATOM 2747 N N . ASN A 1 374 ? 18.200 -1.497 -1.129 1.00 88.62 374 ASN A N 1
ATOM 2748 C CA . ASN A 1 374 ? 18.490 -2.575 -0.208 1.00 88.62 374 ASN A CA 1
ATOM 2749 C C . ASN A 1 374 ? 17.469 -3.662 -0.510 1.00 88.62 374 ASN A C 1
ATOM 2751 O O . ASN A 1 374 ? 16.285 -3.361 -0.628 1.00 88.62 374 ASN A O 1
ATOM 2755 N N . ARG A 1 375 ? 17.926 -4.902 -0.674 1.00 89.38 375 ARG A N 1
ATOM 2756 C CA . ARG A 1 375 ? 17.025 -6.001 -1.020 1.00 89.38 375 ARG A CA 1
ATOM 2757 C C . ARG A 1 375 ? 16.010 -6.296 0.078 1.00 89.38 375 ARG A C 1
ATOM 2759 O O . ARG A 1 375 ? 14.870 -6.618 -0.231 1.00 89.38 375 ARG A O 1
ATOM 2766 N N . ASP A 1 376 ? 16.470 -6.267 1.330 1.00 88.31 376 ASP A N 1
ATOM 2767 C CA . ASP A 1 376 ? 15.684 -6.692 2.488 1.00 88.31 376 ASP A CA 1
ATOM 2768 C C . ASP A 1 376 ? 14.375 -5.884 2.564 1.00 88.31 376 ASP A C 1
ATOM 2770 O O . ASP A 1 376 ? 14.394 -4.662 2.455 1.00 88.31 376 ASP A O 1
ATOM 2774 N N . VAL A 1 377 ? 13.242 -6.547 2.802 1.00 86.00 377 VAL A N 1
ATOM 2775 C CA . VAL A 1 377 ? 11.920 -5.895 2.886 1.00 86.00 377 VAL A CA 1
ATOM 2776 C C . VAL A 1 377 ? 11.522 -5.493 4.315 1.00 86.00 377 VAL A C 1
ATOM 2778 O O . VAL A 1 377 ? 12.048 -5.986 5.317 1.00 86.00 377 VAL A O 1
ATOM 2781 N N . GLY A 1 378 ? 10.518 -4.624 4.429 1.00 81.50 378 GLY A N 1
ATOM 2782 C CA . GLY A 1 378 ? 9.913 -4.210 5.691 1.00 81.50 378 GLY A CA 1
ATOM 2783 C C . GLY A 1 378 ? 10.691 -3.116 6.428 1.00 81.50 378 GLY A C 1
ATOM 2784 O O . GLY A 1 378 ? 11.469 -2.361 5.851 1.00 81.50 378 GLY A O 1
ATOM 2785 N N . ALA A 1 379 ? 10.454 -2.988 7.738 1.00 77.38 379 ALA A N 1
ATOM 2786 C CA . ALA A 1 379 ? 10.913 -1.836 8.525 1.00 77.38 379 ALA A CA 1
ATOM 2787 C C . ALA A 1 379 ? 12.445 -1.668 8.590 1.00 77.38 379 ALA A C 1
ATOM 2789 O O . ALA A 1 379 ? 12.930 -0.537 8.644 1.00 77.38 379 ALA A O 1
ATOM 2790 N N . ASP A 1 380 ? 13.194 -2.773 8.564 1.00 75.69 380 ASP A N 1
ATOM 2791 C CA . ASP A 1 380 ? 14.663 -2.776 8.539 1.00 75.69 380 ASP A CA 1
ATOM 2792 C C . ASP A 1 380 ? 15.232 -2.688 7.103 1.00 75.69 380 ASP A C 1
ATOM 2794 O O . ASP A 1 380 ? 16.436 -2.514 6.924 1.00 75.69 380 ASP A O 1
ATOM 2798 N N . GLY A 1 381 ? 14.360 -2.745 6.091 1.00 82.94 381 GLY A N 1
ATOM 2799 C CA . GLY A 1 381 ? 14.685 -2.807 4.669 1.00 82.94 381 GLY A CA 1
ATOM 2800 C C . GLY A 1 381 ? 15.128 -1.504 4.005 1.00 82.94 381 GLY A C 1
ATOM 2801 O O . GLY A 1 381 ? 15.528 -1.515 2.853 1.00 82.94 381 GLY A O 1
ATOM 2802 N N . ALA A 1 382 ? 15.116 -0.368 4.703 1.00 86.00 382 ALA A N 1
ATOM 2803 C CA . ALA A 1 382 ? 15.238 0.941 4.055 1.00 86.00 382 ALA A CA 1
ATOM 2804 C C . ALA A 1 382 ? 16.548 1.151 3.255 1.00 86.00 382 ALA A C 1
ATOM 2806 O O . ALA A 1 382 ? 17.646 1.211 3.824 1.00 86.00 382 ALA A O 1
ATOM 2807 N N . SER A 1 383 ? 16.407 1.380 1.946 1.00 90.00 383 SER A N 1
ATOM 2808 C CA . SER A 1 383 ? 17.485 1.816 1.044 1.00 90.00 383 SER A CA 1
ATOM 2809 C C . SER A 1 383 ? 18.196 3.106 1.473 1.00 90.00 383 SER A C 1
ATOM 2811 O O . SER A 1 383 ? 17.718 3.880 2.309 1.00 90.00 383 SER A O 1
ATOM 2813 N N . SER A 1 384 ? 19.359 3.404 0.871 1.00 82.88 384 SER A N 1
ATOM 2814 C CA . SER A 1 384 ? 20.101 4.620 1.234 1.00 82.88 384 SER A CA 1
ATOM 2815 C C . SER A 1 384 ? 20.955 5.243 0.123 1.00 82.88 384 SER A C 1
ATOM 2817 O O . SER A 1 384 ? 21.443 4.587 -0.792 1.00 82.88 384 SER A O 1
ATOM 2819 N N . THR A 1 385 ? 21.234 6.542 0.264 1.00 72.75 385 THR A N 1
ATOM 2820 C CA . THR A 1 385 ? 22.275 7.258 -0.505 1.00 72.75 385 THR A CA 1
ATOM 2821 C C . THR A 1 385 ? 23.662 7.180 0.148 1.00 72.75 385 THR A C 1
ATOM 2823 O O . THR A 1 385 ? 24.560 7.947 -0.206 1.00 72.75 385 THR A O 1
ATOM 2826 N N . SER A 1 386 ? 23.838 6.338 1.171 1.00 58.53 386 SER A N 1
ATOM 2827 C CA . SER A 1 386 ? 25.138 6.115 1.804 1.00 58.53 386 SER A CA 1
ATOM 2828 C C . SER A 1 386 ? 25.846 4.993 1.061 1.00 58.53 386 SER A C 1
ATOM 2830 O O . SER A 1 386 ? 25.334 3.881 1.021 1.00 58.53 386 SER A O 1
ATOM 2832 N N . ALA A 1 387 ? 27.024 5.275 0.503 1.00 47.28 387 ALA A N 1
ATOM 2833 C CA . ALA A 1 387 ? 27.796 4.277 -0.229 1.00 47.28 387 ALA A CA 1
ATOM 2834 C C . ALA A 1 387 ? 28.111 3.063 0.652 1.00 47.28 387 ALA A C 1
ATOM 2836 O O . ALA A 1 387 ? 28.877 3.173 1.620 1.00 47.28 387 ALA A O 1
ATOM 2837 N N . GLN A 1 388 ? 27.537 1.911 0.299 1.00 44.03 388 GLN A N 1
ATOM 2838 C CA . GLN A 1 388 ? 27.973 0.635 0.842 1.00 44.03 388 GLN A CA 1
ATOM 2839 C C . GLN A 1 388 ? 29.361 0.307 0.277 1.00 44.03 388 GLN A C 1
ATOM 2841 O O . GLN A 1 388 ? 29.654 0.604 -0.883 1.00 44.03 388 GLN A O 1
ATOM 2846 N N . PRO A 1 389 ? 30.268 -0.275 1.077 1.00 34.69 389 PRO A N 1
ATOM 2847 C CA . PRO A 1 389 ? 31.612 -0.597 0.626 1.00 34.69 389 PRO A CA 1
ATOM 2848 C C . PRO A 1 389 ? 31.609 -1.905 -0.182 1.00 34.69 389 PRO A C 1
ATOM 2850 O O . PRO A 1 389 ? 32.134 -2.921 0.282 1.00 34.69 389 PRO A O 1
ATOM 2853 N N . VAL A 1 390 ? 31.050 -1.881 -1.397 1.00 39.50 390 VAL A N 1
ATOM 2854 C CA . VAL A 1 390 ? 31.191 -2.990 -2.351 1.00 39.50 390 VAL A CA 1
ATOM 2855 C C . VAL A 1 390 ? 32.679 -3.175 -2.655 1.00 39.50 390 VAL A C 1
ATOM 2857 O O . VAL A 1 390 ? 33.417 -2.223 -2.930 1.00 39.50 390 VAL A O 1
ATOM 2860 N N . SER A 1 391 ? 33.164 -4.413 -2.538 1.00 34.03 391 SER A N 1
ATOM 2861 C CA . SER A 1 391 ? 34.598 -4.723 -2.539 1.00 34.03 391 SER A CA 1
ATOM 2862 C C . SER A 1 391 ? 35.216 -4.682 -3.947 1.00 34.03 391 SER A C 1
ATOM 2864 O O . SER A 1 391 ? 35.672 -5.703 -4.463 1.00 34.03 391 SER A O 1
ATOM 2866 N N . GLY A 1 392 ? 35.311 -3.494 -4.542 1.00 36.03 392 GLY A N 1
ATOM 2867 C CA . GLY A 1 392 ? 35.961 -3.297 -5.841 1.00 36.03 392 GLY A CA 1
ATOM 2868 C C . GLY A 1 392 ? 35.967 -1.857 -6.355 1.00 36.03 392 GLY A C 1
ATOM 2869 O O . GLY A 1 392 ? 36.905 -1.482 -7.062 1.00 36.03 392 GLY A O 1
ATOM 2870 N N . LEU A 1 393 ? 34.976 -1.045 -5.975 1.00 34.59 393 LEU A N 1
ATOM 2871 C CA . LEU A 1 393 ? 34.763 0.288 -6.539 1.00 34.59 393 LEU A CA 1
ATOM 2872 C C . LEU A 1 393 ? 35.290 1.403 -5.618 1.00 34.59 393 LEU A C 1
ATOM 2874 O O . LEU A 1 393 ? 35.443 1.239 -4.405 1.00 34.59 393 LEU A O 1
ATOM 2878 N N . VAL A 1 394 ? 35.683 2.532 -6.220 1.00 29.23 394 VAL A N 1
ATOM 2879 C CA . VAL A 1 394 ? 36.437 3.606 -5.547 1.00 29.23 394 VAL A CA 1
ATOM 2880 C C . VAL A 1 394 ? 35.818 4.973 -5.848 1.00 29.23 394 VAL A C 1
ATOM 2882 O O . VAL A 1 394 ? 36.313 5.718 -6.695 1.00 29.23 394 VAL A O 1
ATOM 2885 N N . GLY A 1 395 ? 34.780 5.343 -5.097 1.00 34.28 395 GLY A N 1
ATOM 2886 C CA . GLY A 1 395 ? 34.134 6.655 -5.198 1.00 34.28 395 GLY A CA 1
ATOM 2887 C C . GLY A 1 395 ? 33.295 7.008 -3.960 1.00 34.28 395 GLY A C 1
ATOM 2888 O O . GLY A 1 395 ? 32.769 6.114 -3.303 1.00 34.28 395 GLY A O 1
ATOM 2889 N N . PRO A 1 396 ? 33.189 8.295 -3.573 1.00 32.81 396 PRO A N 1
ATOM 2890 C CA . PRO A 1 396 ? 32.233 8.734 -2.564 1.00 32.81 396 PRO A CA 1
ATOM 2891 C C . PRO A 1 396 ? 30.874 9.080 -3.199 1.00 32.81 396 PRO A C 1
ATOM 2893 O O . PRO A 1 396 ? 30.727 10.151 -3.790 1.00 32.81 396 PRO A O 1
ATOM 2896 N N . GLY A 1 397 ? 29.884 8.212 -2.983 1.00 49.09 397 GLY A N 1
ATOM 2897 C CA . GLY A 1 397 ? 28.485 8.391 -3.390 1.00 49.09 397 GLY A CA 1
ATOM 2898 C C . GLY A 1 397 ? 28.091 7.491 -4.561 1.00 49.09 397 GLY A C 1
ATOM 2899 O O . GLY A 1 397 ? 28.864 7.345 -5.499 1.00 49.09 397 GLY A O 1
ATOM 2900 N N . ASN A 1 398 ? 26.889 6.918 -4.490 1.00 55.03 398 ASN A N 1
ATOM 2901 C CA . ASN A 1 398 ? 26.364 5.973 -5.477 1.00 55.03 398 ASN A CA 1
ATOM 2902 C C . ASN A 1 398 ? 26.126 6.728 -6.791 1.00 55.03 398 ASN A C 1
ATOM 2904 O O . ASN A 1 398 ? 25.299 7.651 -6.841 1.00 55.03 398 ASN A O 1
ATOM 2908 N N . THR A 1 399 ? 26.876 6.383 -7.837 1.00 59.22 399 THR A N 1
ATOM 2909 C CA . THR A 1 399 ? 26.760 7.033 -9.145 1.00 59.22 399 THR A CA 1
ATOM 2910 C C . THR A 1 399 ? 26.221 6.075 -10.182 1.00 59.22 399 THR A C 1
ATOM 2912 O O . THR A 1 399 ? 26.651 4.938 -10.245 1.00 59.22 399 THR A O 1
ATOM 2915 N N . ILE A 1 400 ? 25.360 6.585 -11.061 1.00 62.75 400 ILE A N 1
ATOM 2916 C CA . ILE A 1 400 ? 24.679 5.817 -12.118 1.00 62.75 400 ILE A CA 1
ATOM 2917 C C . ILE A 1 400 ? 25.649 5.107 -13.100 1.00 62.75 400 ILE A C 1
ATOM 2919 O O . ILE A 1 400 ? 25.232 4.235 -13.841 1.00 62.75 400 ILE A O 1
ATOM 2923 N N . ALA A 1 401 ? 26.937 5.459 -13.113 1.00 55.28 401 ALA A N 1
ATOM 2924 C CA . ALA A 1 401 ? 27.902 5.097 -14.156 1.00 55.28 401 ALA A CA 1
ATOM 2925 C C . ALA A 1 401 ? 28.768 3.853 -13.845 1.00 55.28 401 ALA A C 1
ATOM 2927 O O . ALA A 1 401 ? 29.935 3.818 -14.249 1.00 55.28 401 ALA A O 1
ATOM 2928 N N . GLU A 1 402 ? 28.257 2.900 -13.060 1.00 57.09 402 GLU A N 1
ATOM 2929 C CA . GLU A 1 402 ? 29.037 1.746 -12.569 1.00 57.09 402 GLU A CA 1
ATOM 2930 C C . GLU A 1 402 ? 28.771 0.437 -13.341 1.00 57.09 402 GLU A C 1
ATOM 2932 O O . GLU A 1 402 ? 29.674 -0.399 -13.425 1.00 57.09 402 GLU A O 1
ATOM 2937 N N . ASP A 1 403 ? 27.627 0.334 -14.021 1.00 61.44 403 ASP A N 1
ATOM 2938 C CA . ASP A 1 403 ? 27.246 -0.818 -14.842 1.00 61.44 403 ASP A CA 1
ATOM 2939 C C . ASP A 1 403 ? 28.072 -0.934 -16.148 1.00 61.44 403 ASP A C 1
ATOM 2941 O O . ASP A 1 403 ? 28.453 0.049 -16.794 1.00 61.44 403 ASP A O 1
ATOM 2945 N N . THR A 1 404 ? 28.359 -2.174 -16.551 1.00 59.41 404 THR A N 1
ATOM 2946 C CA . THR A 1 404 ? 29.002 -2.513 -17.833 1.00 59.41 404 THR A CA 1
ATOM 2947 C C . THR A 1 404 ? 28.323 -3.660 -18.590 1.00 59.41 404 THR A C 1
ATOM 2949 O O . THR A 1 404 ? 28.818 -4.058 -19.654 1.00 59.41 404 THR A O 1
ATOM 2952 N N . SER A 1 405 ? 27.201 -4.179 -18.085 1.00 66.44 405 SER A N 1
ATOM 2953 C CA . SER A 1 405 ? 26.405 -5.188 -18.761 1.00 66.44 405 SER A CA 1
ATOM 2954 C C . SER A 1 405 ? 25.727 -4.638 -20.018 1.00 66.44 405 SER A C 1
ATOM 2956 O O . SER A 1 405 ? 25.521 -3.439 -20.241 1.00 66.44 405 SER A O 1
ATOM 2958 N N . THR A 1 406 ? 25.431 -5.574 -20.911 1.00 69.50 406 THR A N 1
ATOM 2959 C CA . THR A 1 406 ? 24.674 -5.347 -22.145 1.00 69.50 406 THR A CA 1
ATOM 2960 C C . THR A 1 406 ? 23.638 -6.448 -22.376 1.00 69.50 406 THR A C 1
ATOM 2962 O O . THR A 1 406 ? 23.126 -6.582 -23.491 1.00 69.50 406 THR A O 1
ATOM 2965 N N . ASN A 1 407 ? 23.344 -7.241 -21.339 1.00 76.94 407 ASN A N 1
ATOM 2966 C CA . ASN A 1 407 ? 22.355 -8.306 -21.393 1.00 76.94 407 ASN A CA 1
ATOM 2967 C C . ASN A 1 407 ? 20.945 -7.707 -21.573 1.00 76.94 407 ASN A C 1
ATOM 2969 O O . ASN A 1 407 ? 20.609 -6.712 -20.929 1.00 76.94 407 ASN A O 1
ATOM 2973 N N . PRO A 1 408 ? 20.109 -8.251 -22.478 1.00 83.00 408 PRO A N 1
ATOM 2974 C CA . PRO A 1 408 ? 18.735 -7.786 -22.628 1.00 83.00 408 PRO A CA 1
ATOM 2975 C C . PRO A 1 408 ? 17.853 -8.263 -21.465 1.00 83.00 408 PRO A C 1
ATOM 2977 O O . PRO A 1 408 ? 17.579 -9.456 -21.362 1.00 83.00 408 PRO A O 1
ATOM 2980 N N . LEU A 1 409 ? 17.331 -7.341 -20.653 1.00 84.19 409 LEU A N 1
ATOM 2981 C CA . LEU A 1 409 ? 16.359 -7.667 -19.602 1.00 84.19 409 LEU A CA 1
ATOM 2982 C C . LEU A 1 409 ? 15.000 -8.025 -20.212 1.00 84.19 409 LEU A C 1
ATOM 2984 O O . LEU A 1 409 ? 14.505 -7.313 -21.090 1.00 84.19 409 LEU A O 1
ATOM 2988 N N . LYS A 1 410 ? 14.340 -9.070 -19.711 1.00 86.06 410 LYS A N 1
ATOM 2989 C CA . LYS A 1 410 ? 12.976 -9.439 -20.111 1.00 86.06 410 LYS A CA 1
ATOM 2990 C C . LYS A 1 410 ? 12.049 -9.381 -18.901 1.00 86.06 410 LYS A C 1
ATOM 2992 O O . LYS A 1 410 ? 12.140 -10.212 -18.010 1.00 86.06 410 LYS A O 1
ATOM 2997 N N . ILE A 1 411 ? 11.128 -8.420 -18.875 1.00 85.94 411 ILE A N 1
ATOM 2998 C CA . ILE A 1 411 ? 10.124 -8.321 -17.803 1.00 85.94 411 ILE A CA 1
ATOM 2999 C C . ILE A 1 411 ? 9.003 -9.314 -18.102 1.00 85.94 411 ILE A C 1
ATOM 3001 O O . ILE A 1 411 ? 8.367 -9.217 -19.156 1.00 85.94 411 ILE A O 1
ATOM 3005 N N . ILE A 1 412 ? 8.770 -10.260 -17.193 1.00 81.62 412 ILE A N 1
ATOM 3006 C CA . ILE A 1 412 ? 7.774 -11.333 -17.356 1.00 81.62 412 ILE A CA 1
ATOM 3007 C C . ILE A 1 412 ? 6.584 -11.208 -16.403 1.00 81.62 412 ILE A C 1
ATOM 3009 O O . ILE A 1 412 ? 5.477 -11.589 -16.777 1.00 81.62 412 ILE A O 1
ATOM 3013 N N . ASP A 1 413 ? 6.786 -10.596 -15.237 1.00 81.19 413 ASP A N 1
ATOM 3014 C CA . ASP A 1 413 ? 5.720 -10.099 -14.366 1.00 81.19 413 ASP A CA 1
ATOM 3015 C C . ASP A 1 413 ? 6.192 -8.813 -13.666 1.00 81.19 413 ASP A C 1
ATOM 3017 O O . ASP A 1 413 ? 7.381 -8.505 -13.630 1.00 81.19 413 ASP A O 1
ATOM 3021 N N . ALA A 1 414 ? 5.262 -8.036 -13.133 1.00 82.75 414 ALA A N 1
ATOM 3022 C CA . ALA A 1 414 ? 5.504 -6.912 -12.244 1.00 82.75 414 ALA A CA 1
ATOM 3023 C C . ALA A 1 414 ? 4.183 -6.517 -11.588 1.00 82.75 414 ALA A C 1
ATOM 3025 O O . ALA A 1 414 ? 3.170 -6.434 -12.275 1.00 82.75 414 ALA A O 1
ATOM 3026 N N . GLY A 1 415 ? 4.165 -6.234 -10.290 1.00 82.75 415 GLY A N 1
ATOM 3027 C CA . GLY A 1 415 ? 2.931 -5.868 -9.599 1.00 82.75 415 GLY A CA 1
ATOM 3028 C C . GLY A 1 415 ? 3.047 -4.610 -8.766 1.00 82.75 415 GLY A C 1
ATOM 3029 O O . GLY A 1 415 ? 4.126 -4.247 -8.308 1.00 82.75 415 GLY A O 1
ATOM 3030 N N . PHE A 1 416 ? 1.911 -3.944 -8.570 1.00 85.31 416 PHE A N 1
ATOM 3031 C CA . PHE A 1 416 ? 1.822 -2.666 -7.865 1.00 85.31 416 PHE A CA 1
ATOM 3032 C C . PHE A 1 416 ? 0.916 -2.790 -6.651 1.00 85.31 416 PHE A C 1
ATOM 3034 O O . PHE A 1 416 ? -0.216 -3.264 -6.766 1.00 85.31 416 PHE A O 1
ATOM 3041 N N . SER A 1 417 ? 1.418 -2.328 -5.509 1.00 80.44 417 SER A N 1
ATOM 3042 C CA . SER A 1 417 ? 0.648 -2.167 -4.282 1.00 80.44 417 SER A CA 1
ATOM 3043 C C . SER A 1 417 ? -0.184 -0.893 -4.373 1.00 80.44 417 SER A C 1
ATOM 3045 O O . SER A 1 417 ? 0.366 0.204 -4.463 1.00 80.44 417 SER A O 1
ATOM 3047 N N . THR A 1 418 ? -1.506 -1.020 -4.338 1.00 72.06 418 THR A N 1
ATOM 3048 C CA . THR A 1 418 ? -2.431 0.121 -4.283 1.00 72.06 418 THR A CA 1
ATOM 3049 C C . THR A 1 418 ? -3.185 0.115 -2.969 1.00 72.06 418 THR A C 1
ATOM 3051 O O . THR A 1 418 ? -3.711 -0.923 -2.574 1.00 72.06 418 THR A O 1
ATOM 3054 N N . THR A 1 419 ? -3.261 1.269 -2.311 1.00 60.44 419 THR A N 1
ATOM 3055 C CA . THR A 1 419 ? -3.975 1.420 -1.046 1.00 60.44 419 THR A CA 1
ATOM 3056 C C . THR A 1 419 ? -5.441 1.775 -1.285 1.00 60.44 419 THR A C 1
ATOM 3058 O O . THR A 1 419 ? -5.778 2.838 -1.808 1.00 60.44 419 THR A O 1
ATOM 3061 N N . THR A 1 420 ? -6.341 0.860 -0.923 1.00 49.06 420 THR A N 1
ATOM 3062 C CA . THR A 1 420 ? -7.796 1.061 -1.003 1.00 49.06 420 THR A CA 1
ATOM 3063 C C . THR A 1 420 ? -8.433 0.852 0.364 1.00 49.06 420 THR A C 1
ATOM 3065 O O . THR A 1 420 ? -8.201 -0.138 1.039 1.00 49.06 420 THR A O 1
ATOM 3068 N N . THR A 1 421 ? -9.225 1.804 0.841 1.00 48.03 421 THR A N 1
ATOM 3069 C CA . THR A 1 421 ? -9.706 1.777 2.225 1.00 48.03 421 THR A CA 1
ATOM 3070 C C . THR A 1 421 ? -11.174 1.355 2.297 1.00 48.03 421 THR A C 1
ATOM 3072 O O . THR A 1 421 ? -12.085 2.165 2.138 1.00 48.03 421 THR A O 1
ATOM 3075 N N . THR A 1 422 ? -11.435 0.074 2.572 1.00 46.94 422 THR A N 1
ATOM 3076 C CA . THR A 1 422 ? -12.735 -0.348 3.125 1.00 46.94 422 THR A CA 1
ATOM 3077 C C . THR A 1 422 ? -12.730 -0.108 4.626 1.00 46.94 422 THR A C 1
ATOM 3079 O O . THR A 1 422 ? -11.895 -0.709 5.303 1.00 46.94 422 THR A O 1
ATOM 3082 N N . PRO A 1 423 ? -13.642 0.715 5.175 1.00 51.69 423 PRO A N 1
ATOM 3083 C CA . PRO A 1 423 ? -13.631 0.987 6.598 1.00 51.69 423 PRO A CA 1
ATOM 3084 C C . PRO A 1 423 ? -13.728 -0.286 7.449 1.00 51.69 423 PRO A C 1
ATOM 3086 O O . PRO A 1 423 ? -14.460 -1.220 7.097 1.00 51.69 423 PRO A O 1
ATOM 3089 N N . ALA A 1 424 ? -12.993 -0.323 8.557 1.00 58.28 424 ALA A N 1
ATOM 3090 C CA . ALA A 1 424 ? -13.302 -1.198 9.677 1.00 58.28 424 ALA A CA 1
ATOM 3091 C C . ALA A 1 424 ? -14.450 -0.534 10.444 1.00 58.28 424 ALA A C 1
ATOM 3093 O O . ALA A 1 424 ? -14.280 0.505 11.082 1.00 58.28 424 ALA A O 1
ATOM 3094 N N . THR A 1 425 ? -15.649 -1.090 10.296 1.00 74.00 425 THR A N 1
ATOM 3095 C CA . THR A 1 425 ? -16.840 -0.624 11.002 1.00 74.00 425 THR A CA 1
ATOM 3096 C C . THR A 1 425 ? -16.841 -1.215 12.404 1.00 74.00 425 THR A C 1
ATOM 3098 O O . THR A 1 425 ? -16.782 -2.433 12.563 1.00 74.00 425 THR A O 1
ATOM 3101 N N . LEU A 1 426 ? -16.903 -0.362 13.424 1.00 85.06 426 LEU A N 1
ATOM 3102 C CA . LEU A 1 426 ? -17.245 -0.778 14.781 1.00 85.06 426 LEU A CA 1
ATOM 3103 C C . LEU A 1 426 ? -18.613 -0.191 15.125 1.00 85.06 426 LEU A C 1
ATOM 3105 O O . LEU A 1 426 ? -18.821 1.011 14.972 1.00 85.06 426 LEU A O 1
ATOM 3109 N N . ASP A 1 427 ? -19.517 -1.052 15.572 1.00 89.88 427 ASP A N 1
ATOM 3110 C CA . ASP A 1 427 ? -20.843 -0.716 16.088 1.00 89.88 427 ASP A CA 1
ATOM 3111 C C . ASP A 1 427 ? -21.064 -1.623 17.303 1.00 89.88 427 ASP A C 1
ATOM 3113 O O . ASP A 1 427 ? -21.329 -2.818 17.147 1.00 89.88 427 ASP A O 1
ATOM 3117 N N . LEU A 1 428 ? -20.838 -1.101 18.511 1.00 92.50 428 LEU A N 1
ATOM 3118 C CA . LEU A 1 428 ? -21.062 -1.825 19.762 1.00 92.50 428 LEU A CA 1
ATOM 3119 C C . LEU A 1 428 ? -22.168 -1.156 20.574 1.00 92.50 428 LEU A C 1
ATOM 3121 O O . LEU A 1 428 ? -22.088 0.023 20.905 1.00 92.50 428 LEU A O 1
ATOM 3125 N N . THR A 1 429 ? -23.136 -1.957 21.001 1.00 94.50 429 THR A N 1
ATOM 3126 C CA . THR A 1 429 ? -24.195 -1.561 21.927 1.00 94.50 429 THR A CA 1
ATOM 3127 C C . THR A 1 429 ? -23.914 -2.179 23.293 1.00 94.50 429 THR A C 1
ATOM 3129 O O . THR A 1 429 ? -23.940 -3.409 23.447 1.00 94.50 429 THR A O 1
ATOM 3132 N N . LEU A 1 430 ? -23.670 -1.336 24.296 1.00 94.69 430 LEU A N 1
ATOM 3133 C CA . LEU A 1 430 ? -23.574 -1.730 25.699 1.00 94.69 430 LEU A CA 1
ATOM 3134 C C . LEU A 1 430 ? -24.852 -1.326 26.447 1.00 94.69 430 LEU A C 1
ATOM 3136 O O . LEU A 1 430 ? -25.039 -0.163 26.807 1.00 94.69 430 LEU A O 1
ATOM 3140 N N . ASP A 1 431 ? -25.688 -2.315 26.748 1.00 95.31 431 ASP A N 1
ATOM 3141 C CA . ASP A 1 431 ? -26.875 -2.158 27.588 1.00 95.31 431 ASP A CA 1
ATOM 3142 C C . ASP A 1 431 ? -26.536 -2.391 29.066 1.00 95.31 431 ASP A C 1
ATOM 3144 O O . ASP A 1 431 ? -25.802 -3.319 29.407 1.00 95.31 431 ASP A O 1
ATOM 3148 N N . PHE A 1 432 ? -27.114 -1.594 29.966 1.00 94.25 432 PHE A N 1
ATOM 3149 C CA . PHE A 1 432 ? -26.985 -1.758 31.418 1.00 94.25 432 PHE A CA 1
ATOM 3150 C C . PHE A 1 432 ? -28.157 -1.123 32.187 1.00 94.25 432 PHE A C 1
ATOM 3152 O O . PHE A 1 432 ? -29.070 -0.518 31.622 1.00 94.25 432 PHE A O 1
ATOM 3159 N N . LYS A 1 433 ? -28.148 -1.262 33.514 1.00 94.31 433 LYS A N 1
ATOM 3160 C CA . LYS A 1 433 ? -29.018 -0.537 34.449 1.00 94.31 433 LYS A CA 1
ATOM 3161 C C . LYS A 1 433 ? -28.214 -0.022 35.632 1.00 94.31 433 LYS A C 1
ATOM 3163 O O . LYS A 1 433 ? -27.253 -0.676 36.030 1.00 94.31 433 LYS A O 1
ATOM 3168 N N . VAL A 1 434 ? -28.679 1.066 36.239 1.00 93.75 434 VAL A N 1
ATOM 3169 C CA . VAL A 1 434 ? -28.287 1.450 37.601 1.00 93.75 434 VAL A CA 1
ATOM 3170 C C . VAL A 1 434 ? -29.298 0.872 38.594 1.00 93.75 434 VAL A C 1
ATOM 3172 O O . VAL A 1 434 ? -30.495 0.834 38.290 1.00 93.75 434 VAL A O 1
ATOM 3175 N N . VAL A 1 435 ? -28.812 0.391 39.739 1.00 92.38 435 VAL A N 1
ATOM 3176 C CA . VAL A 1 435 ? -29.579 -0.230 40.829 1.00 92.38 435 VAL A CA 1
ATOM 3177 C C . VAL A 1 435 ? -29.049 0.242 42.188 1.00 92.38 435 VAL A C 1
ATOM 3179 O O . VAL A 1 435 ? -27.850 0.191 42.445 1.00 92.38 435 VAL A O 1
ATOM 3182 N N . ASP A 1 436 ? -29.935 0.690 43.070 1.00 89.88 436 ASP A N 1
ATOM 3183 C CA . ASP A 1 436 ? -29.601 1.150 44.429 1.00 89.88 436 ASP A CA 1
ATOM 3184 C C . ASP A 1 436 ? -29.462 -0.009 45.437 1.00 89.88 436 ASP A C 1
ATOM 3186 O O . ASP A 1 436 ? -29.359 -1.183 45.067 1.00 89.88 436 ASP A O 1
ATOM 3190 N N . SER A 1 437 ? -29.403 0.303 46.737 1.00 87.62 437 SER A N 1
ATOM 3191 C CA . SER A 1 437 ? -29.281 -0.680 47.819 1.00 87.62 437 SER A CA 1
ATOM 3192 C C . SER A 1 437 ? -30.550 -1.493 48.121 1.00 87.62 437 SER A C 1
ATOM 3194 O O . SER A 1 437 ? -30.433 -2.538 48.775 1.00 87.62 437 SER A O 1
ATOM 3196 N N . ASP A 1 438 ? -31.729 -1.020 47.737 1.00 85.38 438 ASP A N 1
ATOM 3197 C CA . ASP A 1 438 ? -33.039 -1.577 48.092 1.00 85.38 438 ASP A CA 1
ATOM 3198 C C . ASP A 1 438 ? -33.636 -2.426 46.939 1.00 85.38 438 ASP A C 1
ATOM 3200 O O . ASP A 1 438 ? -34.341 -3.412 47.195 1.00 85.38 438 ASP A O 1
ATOM 3204 N N . SER A 1 439 ? -33.113 -2.221 45.722 1.00 86.62 439 SER A N 1
ATOM 3205 C CA . SER A 1 439 ? -33.351 -2.906 44.437 1.00 86.62 439 SER A CA 1
ATOM 3206 C C . SER A 1 439 ? -34.292 -2.179 43.47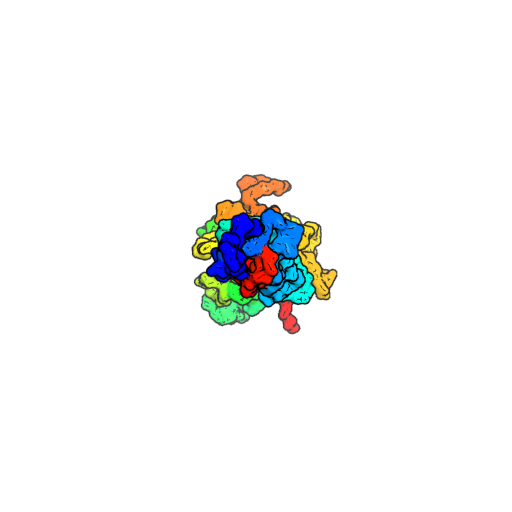2 1.00 86.62 439 SER A C 1
ATOM 3208 O O . SER A 1 439 ? -34.769 -2.815 42.520 1.00 86.62 439 SER A O 1
ATOM 3210 N N . ASP A 1 440 ? -34.515 -0.882 43.659 1.00 88.88 440 ASP A N 1
ATOM 3211 C CA . ASP A 1 440 ? -35.067 -0.023 42.616 1.00 88.88 440 ASP A CA 1
ATOM 3212 C C . ASP A 1 440 ? -34.024 0.194 41.495 1.00 88.88 440 ASP A C 1
ATOM 3214 O O . ASP A 1 440 ? -32.820 -0.037 41.652 1.00 88.88 440 ASP A O 1
ATOM 3218 N N . PHE A 1 441 ? -34.484 0.480 40.270 1.00 91.81 441 PHE A N 1
ATOM 3219 C CA . PHE A 1 441 ? -33.595 0.498 39.100 1.00 91.81 441 PHE A CA 1
ATOM 3220 C C . PHE A 1 441 ? -34.062 1.395 37.956 1.00 91.81 441 PHE A C 1
ATOM 3222 O O . PHE A 1 441 ? -35.256 1.541 37.676 1.00 91.81 441 PHE A O 1
ATOM 3229 N N . THR A 1 442 ? -33.094 1.895 37.185 1.00 91.88 442 THR A N 1
ATOM 3230 C CA . THR A 1 442 ? -33.363 2.630 35.944 1.00 91.88 442 THR A CA 1
ATOM 3231 C C . THR A 1 442 ? -34.005 1.741 34.874 1.00 91.88 442 THR A C 1
ATOM 3233 O O . THR A 1 442 ? -33.817 0.518 34.813 1.00 91.88 442 THR A O 1
ATOM 3236 N N . ALA A 1 443 ? -34.682 2.371 33.909 1.00 91.44 443 ALA A N 1
ATOM 3237 C CA . ALA A 1 443 ? -34.846 1.754 32.591 1.00 91.44 443 ALA A CA 1
ATOM 3238 C C . ALA A 1 443 ? -33.473 1.330 32.025 1.00 91.44 443 ALA A C 1
ATOM 3240 O O . ALA A 1 443 ? -32.443 1.860 32.451 1.00 91.44 443 ALA A O 1
ATOM 3241 N N . VAL A 1 444 ? -33.454 0.388 31.075 1.00 93.06 444 VAL A N 1
ATOM 3242 C CA . VAL A 1 444 ? -32.206 0.023 30.381 1.00 93.06 444 VAL A CA 1
ATOM 3243 C C . VAL A 1 444 ? -31.596 1.290 29.783 1.00 93.06 444 VAL A C 1
ATOM 3245 O O . VAL A 1 444 ? -32.302 2.073 29.146 1.00 93.06 444 VAL A O 1
ATOM 3248 N N . GLN A 1 445 ? -30.327 1.508 30.097 1.00 93.88 445 GLN A N 1
ATOM 3249 C CA . GLN A 1 445 ? -29.476 2.544 29.538 1.00 93.88 445 GLN A CA 1
ATOM 3250 C C . GLN A 1 445 ? -28.588 1.889 28.493 1.00 93.88 445 GLN A C 1
ATOM 3252 O O . GLN A 1 445 ? -28.176 0.744 28.679 1.00 93.88 445 GLN A O 1
ATOM 3257 N N . THR A 1 446 ? -28.287 2.628 27.437 1.00 91.81 446 THR A N 1
ATOM 3258 C CA . THR A 1 446 ? -27.525 2.133 26.298 1.00 91.81 446 THR A CA 1
ATOM 3259 C C . THR A 1 446 ? -26.391 3.112 26.027 1.00 91.81 446 THR A C 1
ATOM 3261 O O . THR A 1 446 ? -26.619 4.322 25.999 1.00 91.81 446 THR A O 1
ATOM 3264 N N . ILE A 1 447 ? -25.178 2.588 25.884 1.00 91.06 447 ILE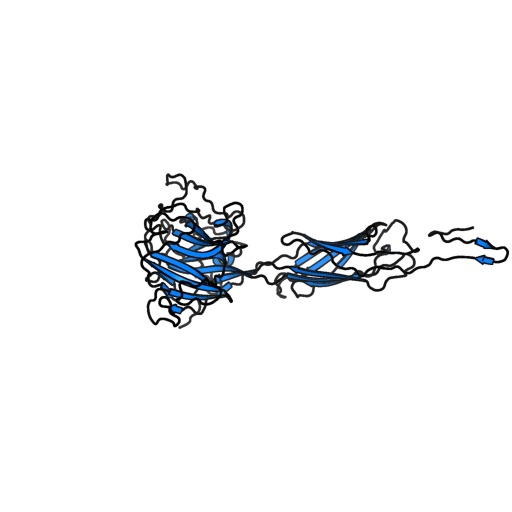 A N 1
ATOM 3265 C CA . ILE A 1 447 ? -24.043 3.278 25.272 1.00 91.06 447 ILE A CA 1
ATOM 3266 C C . ILE A 1 447 ? -23.874 2.665 23.884 1.00 91.06 447 ILE A C 1
ATOM 3268 O O . ILE A 1 447 ? -23.572 1.476 23.778 1.00 91.06 447 ILE A O 1
ATOM 3272 N N . ASP A 1 448 ? -24.063 3.478 22.851 1.00 89.88 448 ASP A N 1
ATOM 3273 C CA . ASP A 1 448 ? -23.698 3.134 21.480 1.00 89.88 448 ASP A CA 1
ATOM 3274 C C . ASP A 1 448 ? -22.264 3.624 21.227 1.00 89.88 448 ASP A C 1
ATOM 3276 O O . ASP A 1 448 ? -21.915 4.757 21.577 1.00 89.88 448 ASP A O 1
ATOM 3280 N N . ILE A 1 449 ? -21.423 2.745 20.681 1.00 87.94 449 ILE A N 1
ATOM 3281 C CA . ILE A 1 449 ? -20.017 3.001 20.360 1.00 87.94 449 ILE A CA 1
ATOM 3282 C C . ILE A 1 449 ? -19.831 2.751 18.869 1.00 87.94 449 ILE A C 1
ATOM 3284 O O . ILE A 1 449 ? -19.744 1.604 18.424 1.00 87.94 449 ILE A O 1
ATOM 3288 N N . GLU A 1 450 ? -19.777 3.835 18.104 1.00 83.69 450 GLU A N 1
ATOM 3289 C CA . GLU A 1 450 ? -19.639 3.811 16.651 1.00 83.69 450 GLU A CA 1
ATOM 3290 C C . GLU A 1 450 ? -18.233 4.270 16.248 1.00 83.69 450 GLU A C 1
ATOM 3292 O O . GLU A 1 450 ? -17.676 5.207 16.822 1.00 83.69 450 GLU A O 1
ATOM 3297 N N . ASN A 1 451 ? -17.646 3.643 15.228 1.00 73.69 451 ASN A N 1
ATOM 3298 C CA . ASN A 1 451 ? -16.408 4.139 14.630 1.00 73.69 451 ASN A CA 1
ATOM 3299 C C . ASN A 1 451 ? -16.329 3.839 13.121 1.00 73.69 451 ASN A C 1
ATOM 3301 O O . ASN A 1 451 ? -16.325 2.666 12.730 1.00 73.69 451 ASN A O 1
ATOM 3305 N N . PRO A 1 452 ? -16.215 4.866 12.258 1.00 52.97 452 PRO A N 1
ATOM 3306 C CA . PRO A 1 452 ? -15.951 4.706 10.834 1.00 52.97 452 PRO A CA 1
ATOM 3307 C C . PRO A 1 452 ? -14.435 4.718 10.548 1.00 52.97 452 PRO A C 1
ATOM 3309 O O . PRO A 1 452 ? -13.937 5.633 9.886 1.00 52.97 452 PRO A O 1
ATOM 3312 N N . VAL A 1 453 ? -13.673 3.723 11.025 1.00 51.03 453 VAL A N 1
ATOM 3313 C CA . VAL A 1 453 ? -12.213 3.684 10.786 1.00 51.03 453 VAL A CA 1
ATOM 3314 C C . VAL A 1 453 ? -11.917 3.425 9.323 1.00 51.03 453 VAL A C 1
ATOM 3316 O O . VAL A 1 453 ? -12.233 2.364 8.808 1.00 51.03 453 VAL A O 1
ATOM 3319 N N . VAL A 1 454 ? -11.224 4.350 8.671 1.00 47.19 454 VAL A N 1
ATOM 3320 C CA . VAL A 1 454 ? -10.694 4.207 7.310 1.00 47.19 454 VAL A CA 1
ATOM 3321 C C . VAL A 1 454 ? -9.196 3.867 7.407 1.00 47.19 454 VAL A C 1
ATOM 3323 O O . VAL A 1 454 ? -8.466 4.732 7.874 1.00 47.19 454 VAL A O 1
ATOM 3326 N N . VAL A 1 455 ? -8.760 2.650 7.019 1.00 42.31 455 VAL A N 1
ATOM 3327 C CA . VAL A 1 455 ? -7.367 2.160 6.739 1.00 42.31 455 VAL A CA 1
ATOM 3328 C C . VAL A 1 455 ? -7.412 0.611 6.612 1.00 42.31 455 VAL A C 1
ATOM 3330 O O . VAL A 1 455 ? -8.188 -0.001 7.337 1.00 42.31 455 VAL A O 1
ATOM 3333 N N . GLU A 1 456 ? -6.632 -0.116 5.792 1.00 38.53 456 GLU A N 1
ATOM 3334 C CA . GLU A 1 456 ? -5.971 0.200 4.507 1.00 38.53 456 GLU A CA 1
ATOM 3335 C C . GLU A 1 456 ? -5.548 -1.095 3.766 1.00 38.53 456 GLU A C 1
ATOM 3337 O O . GLU A 1 456 ? -4.662 -1.821 4.210 1.00 38.53 456 GLU A O 1
ATOM 3342 N N . LEU A 1 457 ? -6.169 -1.376 2.614 1.00 39.50 457 LEU A N 1
ATOM 3343 C CA . LEU A 1 457 ? -5.957 -2.589 1.816 1.00 39.50 457 LEU A CA 1
ATOM 3344 C C . LEU A 1 457 ? -4.830 -2.379 0.802 1.00 39.50 457 LEU A C 1
ATOM 3346 O O . LEU A 1 457 ? -4.983 -1.540 -0.083 1.00 39.50 457 LEU A O 1
ATOM 3350 N N . VAL A 1 458 ? -3.754 -3.167 0.859 1.00 44.69 458 VAL A N 1
ATOM 3351 C CA . VAL A 1 458 ? -2.788 -3.270 -0.249 1.00 44.69 458 VAL A CA 1
ATOM 3352 C C . VAL A 1 458 ? -3.298 -4.303 -1.247 1.00 44.69 458 VAL A C 1
ATOM 3354 O O . VAL A 1 458 ? -3.079 -5.498 -1.090 1.00 44.69 458 VAL A O 1
ATOM 3357 N N . GLY A 1 459 ? -3.960 -3.846 -2.307 1.00 50.25 459 GLY A N 1
ATOM 3358 C CA . GLY A 1 459 ? -4.184 -4.685 -3.484 1.00 50.25 459 GLY A CA 1
ATOM 3359 C C . GLY A 1 459 ? -2.890 -4.766 -4.288 1.00 50.25 459 GLY A C 1
ATOM 3360 O O . GLY A 1 459 ? -2.416 -3.725 -4.748 1.00 50.25 459 GLY A O 1
ATOM 3361 N N . LEU A 1 460 ? -2.327 -5.965 -4.464 1.00 52.06 460 LEU A N 1
ATOM 3362 C CA . LEU A 1 460 ? -1.093 -6.188 -5.222 1.00 52.06 460 LEU A CA 1
ATOM 3363 C C . LEU A 1 460 ? -1.462 -6.704 -6.617 1.00 52.06 460 LEU A C 1
ATOM 3365 O O . LEU A 1 460 ? -1.687 -7.893 -6.822 1.00 52.06 460 LEU A O 1
ATOM 3369 N N . THR A 1 461 ? -1.586 -5.796 -7.581 1.00 55.53 461 THR A N 1
ATOM 3370 C CA . THR A 1 461 ? -2.113 -6.143 -8.913 1.00 55.53 461 THR A CA 1
ATOM 3371 C C . THR A 1 461 ? -0.977 -6.379 -9.892 1.00 55.53 461 THR A C 1
ATOM 3373 O O . THR A 1 461 ? -0.135 -5.491 -10.035 1.00 55.53 461 THR A O 1
ATOM 3376 N N . ASN A 1 462 ? -0.945 -7.535 -10.555 1.00 57.31 462 ASN A N 1
ATOM 3377 C CA . ASN A 1 462 ? 0.173 -7.957 -11.394 1.00 57.31 462 ASN A CA 1
ATOM 3378 C C . ASN A 1 462 ? -0.016 -7.609 -12.885 1.00 57.31 462 ASN A C 1
ATOM 3380 O O . ASN A 1 462 ? -1.116 -7.318 -13.365 1.00 57.31 462 ASN A O 1
ATOM 3384 N N . LEU A 1 463 ? 1.101 -7.593 -13.610 1.00 56.94 463 LEU A N 1
ATOM 3385 C CA . LEU A 1 463 ? 1.194 -7.381 -15.053 1.00 56.94 463 LEU A CA 1
ATOM 3386 C C . LEU A 1 463 ? 1.217 -8.712 -15.816 1.00 56.94 463 LEU A C 1
ATOM 3388 O O . LEU A 1 463 ? 1.101 -8.692 -17.044 1.00 56.94 463 LEU A O 1
ATOM 3392 N N . ALA A 1 464 ? 1.337 -9.841 -15.109 1.00 55.19 464 ALA A N 1
ATOM 3393 C CA . ALA A 1 464 ? 1.353 -11.190 -15.652 1.00 55.19 464 ALA A CA 1
ATOM 3394 C C . ALA A 1 464 ? 0.224 -11.412 -16.675 1.00 55.19 464 ALA A C 1
ATOM 3396 O O . ALA A 1 464 ? -0.962 -11.358 -16.340 1.00 55.19 464 ALA A O 1
ATOM 3397 N N . PRO A 1 465 ? 0.559 -11.714 -17.937 1.00 45.97 465 PRO A N 1
ATOM 3398 C CA . PRO A 1 465 ? -0.417 -12.103 -18.943 1.00 45.97 465 PRO A CA 1
ATOM 3399 C C . PRO A 1 465 ? -0.650 -13.627 -18.904 1.00 45.97 465 PRO A C 1
ATOM 3401 O O . PRO A 1 465 ? -0.541 -14.307 -19.927 1.00 45.97 465 PRO A O 1
ATOM 3404 N N . THR A 1 466 ? -0.961 -14.172 -17.723 1.00 37.81 466 THR A N 1
ATOM 3405 C CA . THR A 1 466 ? -1.062 -15.617 -17.448 1.00 37.81 466 THR A CA 1
ATOM 3406 C C . THR A 1 466 ? -2.502 -16.131 -17.386 1.00 37.81 466 THR A C 1
ATOM 3408 O O . THR A 1 466 ? -2.891 -16.708 -16.385 1.00 37.81 466 THR A O 1
ATOM 3411 N N . ASP A 1 467 ? -3.277 -15.946 -18.465 1.00 32.47 467 ASP A N 1
ATOM 3412 C CA . ASP A 1 467 ? -4.225 -16.970 -18.963 1.00 32.47 467 ASP A CA 1
ATOM 3413 C C . ASP A 1 467 ? -4.945 -16.535 -20.261 1.00 32.47 467 ASP A C 1
ATOM 3415 O O . ASP A 1 467 ? -6.165 -16.364 -20.339 1.00 32.47 467 ASP A O 1
ATOM 3419 N N . LEU A 1 468 ? -4.186 -16.410 -21.360 1.00 27.45 468 LEU A N 1
ATOM 3420 C CA . LEU A 1 468 ? -4.765 -16.562 -22.703 1.00 27.45 468 LEU A CA 1
ATOM 3421 C C . LEU A 1 468 ? -4.388 -17.920 -23.300 1.00 27.45 468 LEU A C 1
ATOM 3423 O O . LEU A 1 468 ? -3.463 -18.053 -24.103 1.00 27.45 468 LEU A O 1
ATOM 3427 N N . VAL A 1 469 ? -5.184 -18.931 -22.946 1.00 23.23 469 VAL A N 1
ATOM 3428 C CA . VAL A 1 469 ? -5.290 -20.167 -23.730 1.00 23.23 469 VAL A CA 1
ATOM 3429 C C . VAL A 1 469 ? -5.728 -19.807 -25.156 1.00 23.23 469 VAL A C 1
ATOM 3431 O O . VAL A 1 469 ? -6.811 -19.248 -25.354 1.00 23.23 469 VAL A O 1
ATOM 3434 N N . LEU A 1 470 ? -4.890 -20.147 -26.140 1.00 23.22 470 LEU A N 1
ATOM 3435 C CA . LEU A 1 470 ? -5.122 -19.960 -27.581 1.00 23.22 470 LEU A CA 1
ATOM 3436 C C . LEU A 1 470 ? -5.595 -21.258 -28.262 1.00 23.22 470 LEU A C 1
ATOM 3438 O O . LEU A 1 470 ? -4.947 -22.307 -28.048 1.00 23.22 470 LEU A O 1
#

Secondary structure (DSSP, 8-state):
-EE-SSS-EEEEETTEEE--------EESS--EEEEPPPTT-SEEEEEEE--EE--S-PPPS---SGGG-SEEEEEEEEEETTEE-EEEEEEEEEE-SSEEEEEEEEEE-TTS-TTSPPEEEEEEEEEETTTTEEEEEEEPPP------EEE-EEEEEE-TT-SS--SS-BSEEEEEEETTEEEEEEEEEEEEEETTBSEE-TT--EEEEEE-EEEETTEEEESSSSB-TTEEEEEEEESS--TT-TT---B--BSEEEEEEE---TTT--EEEEEEEEESS-TT-EEEEEEEE-GGGSEETTS--GGGTTSTTGGGGSPPSS-TTS-SS-TTEEEEEE-HHHH--STT--EEEEEEEEESS-TT-EEB-EEP----STT---BSS----TT---SS-BSTT------BEEEEEEEEEEE---EEEEEEEEEEEB-SSS-BPSPEEEEEEEEE---EEEEEE---TT---

Sequence (470 aa):
QATDKDGDTVTAAAEKLVITVDDDTPVIGTAPVQDVDPTLGATSWTFSGDFAYSIGADQRGPTYSSAADSDFAALALSGSANDVAIVDPTVTWDSESLAAATFNVSFKYDHDRNAATAPELVEGTLVFDKANDTYTFEMDALQTTQDVTLGEGTGYETYDVDGTSPSSGPSPVATGKLGEGFFIQITGFEAPLSAGGNTVVAAGELVSGTQAAVTLSSTALGVSGNTIQAGEAANINFFQTDPKGNLGATNFSYATDFFIKFDGYETESDDLLLIVSLADANDPSITTTRAIYVDQGDVYENDTVNTDLVGTKYQALIVDDPADPNDPFLDNNDALLIVESNDFNIQTGDNWLIKGIQILSNDAGLTGSAINLNRDVGADGASSTSAQPVSGLVGPGNTIAEDTSTNPLKIIDAGFSTTTTTPATLDLTLDFKVVDSDSDFTAVQTIDIENPVVVELVGLTNLAPTDLVL

Radius of gyration: 32.59 Å; chains: 1; bounding box: 86×46×108 Å